Protein 1ZB1 (pdb70)

B-factor: mean 33.9, std 15.11, range [7.05, 84.73]

Solvent-accessible surface area: 34416 Å² total; per-residue (Å²): 96,131,29,34,19,11,66,8,72,63,3,86,26,64,119,13,60,0,79,142,19,4,15,32,45,3,104,166,59,68,41,89,95,103,18,167,123,70,41,41,94,144,7,0,46,56,0,18,113,19,4,53,48,4,55,41,186,72,64,28,71,40,11,6,65,26,1,4,76,2,0,0,0,0,18,18,1,90,130,99,18,22,107,109,1,30,148,7,130,5,85,0,9,3,57,7,1,84,20,58,38,24,101,154,43,64,96,69,77,63,56,48,4,41,6,0,13,3,0,2,0,0,5,0,0,1,1,11,11,51,12,0,114,95,40,42,121,94,68,20,129,48,0,24,49,15,1,16,81,0,19,3,0,0,49,40,0,4,109,74,26,118,147,22,46,1,61,1,2,52,37,92,12,0,82,2,0,0,26,1,0,14,0,5,0,0,5,0,55,0,8,57,23,52,110,59,160,132,17,39,100,83,41,72,40,0,2,69,1,0,30,3,0,1,53,11,0,58,101,0,32,75,44,1,126,129,40,120,81,79,117,54,4,24,0,29,45,92,10,49,48,0,0,7,0,2,6,40,3,0,34,0,10,0,0,25,31,26,0,18,40,2,56,59,90,65,106,13,0,56,0,16,5,8,2,67,39,0,21,93,25,1,87,45,0,47,100,70,72,84,102,2,79,152,66,7,103,11,110,29,28,76,97,58,0,65,113,38,28,134,86,8,76,128,43,9,92,64,16,48,76,51,102,71,58,107,136,15,119,60,102,45,12,147,48,77,72,36,17,189,42,45,66,4,97,141,15,10,118,99,66,32,127,108,10,19,102,105,2,50,72,4,3,159,7,8,139,95,135,27,37,16,10,72,10,80,62,4,88,28,77,124,13,60,1,90,144,19,4,19,46,38,2,78,160,56,79,28,88,108,102,45,126,120,71,31,40,102,146,5,0,47,58,0,18,114,18,3,47,45,4,55,41,187,74,64,28,71,42,12,5,76,22,1,5,69,2,0,0,0,0,19,24,1,93,135,83,23,24,104,121,1,37,145,9,136,6,85,0,7,3,60,10,4,68,10,50,83,30,129,147,46,43,93,70,74,62,61,52,5,40,8,0,11,3,1,2,0,0,5,0,0,0,1,11,11,53,11,0,106,106,41,44,137,92,92,13,79,60,0,21,35,16,2,11,76,0,19,7,0,0,59,48,1,7,109,75,23,123,146,21,46,2,68,1,3,61,27,106,15,0,91,2,0,0,20,2,0,16,0,5,0,0,6,1,4,0,5,31,0,46,87,23,164,110,3,46,156,55,57,56,20,0,2,52,1,0,40,2,0,2,53,13,0,64,108,0,51,74,43,2,122,127,50,73,142,84,92,70,17,27,1,23,54,76,8,45,36,1,0,8,0,2,6,42,2,3,28,0,7,0,0,26,28,27,0,14,49,3,51,110,75,100,97,3,1,59,0,11,4,12,0,62,23,0,31,89,24,0,96,44,0,58,99,70,64,87,108,2,80,139,64,12,102,11,107,18,27,68,103,58,0,77,129,44,31,115,67,2,74,137,60,8,98,168,104,83,136,60,99,73,57,103,130,29,124,46,121,46,5,140,52,72,73,17,22,125,53,41,67,6,109,64,16,5,90,94,65,36,127,109,10,20,112,96,6,42,71,3,2,169,7,6,126

Secondary structure (DSSP, 8-state):
---------PPPB----HHHHHHHHHHHHS-TTTGGGG--HHHHHHHHHHHHHTTSS--HHHHHHHHHHHHHHHHHHHHHHGGGGGGG---EEEEPP--SSS-SS-EEEE--HHHHHHHHHHHHHHHHHHHHHHTTTSSSHHHHHHHHHHHHHHHHHHHH----SSGGG-HHHHHHHHHHHHHHHHHHHHHHHTTSTTGGG-HHHHHHHHHHHHHHHHHHHHHHHS---TTTSSS-HHHHHHHHHHHHHHHHHHHHHHHHHHHHTT-TTHHHHHHHHHHHHHHHHGGG-TTTTTTS-HHHHHHHHHHHHHHHHHHHHSSS-----SS--GGGS-------PPPHHHHHHHHHHHHHHHHHHHHHHH-/---------PPPB----HHHHHHHHHHHHH-HHHHGGG--HHHHHHHHHHHHHTTSS--HHHHHHHHHHHHHHHHHHHHHHGGGGGGG---EEEEPP--SSS-TT-EEEE-SHHHHHHHHHHHHHHHHHHHHHHT-SSSSHHHHHHHHHHHHHHHHHHHH----SSGGGSHHHHHHHHHHHHHHHHHHHHHHHHH-TTGGG--HHHHHHHHHHHHHHHHHHHHHHTT-S-TT-SS-TTHHHHHHHHHHHHHHHHHHHHHHHHHHTT-HHHHHHHHHHHHHHHHHHGGG-TTTTTTS-HHHHHHHHHHHHHHHHHHIIIII-----SS--GGGS-------PPPHHHHHHHHHHHHHHHHHHHHHHH-

Foldseek 3Di:
DFADADQDFAKAWDQFQQPCLLLVLQCVVDPPVPSVVLDDVVLSVVLSVLVVLCHDDDDLVSNLVSLLLNLLLLVVLCVQQPQNQLSSVGFTKIFATDFPLDDDGDMDTGRGSVQVNLSSLLNSLSSLCVVLVVVVPPLSPSNLVSLLQSLQSLQCLLVPDDDHPYPCSHNLNSNLVSLSSLLSSLVSVLVSLCVPPVSVLVLLVSLQSLLQSLVSLVVNQVSCVVPPDLSPDPHHSLVNLVSQLSNLLSLLSNLLSVLVVCVVVVNQLQSLLSLVVSLVSLVSSVVSCVVCVVPDVSVVVNCVSVVVNVVSVVCAVPPVPDHHDPHHDSVVRHHDRPRDHDHNCVVSVVSNPVSCVSCVSSSVSPD/DFDDADQDFAKAWDQFQQPCLQLVLLCVVQHDVGSVVLDDVVLSVVLSVLVVLCHDDDDLVSNLVSLLLNLLLLVVLCVQQPQVQLSSVTFTKIGATDFPPDDPRDMDTGSGSCQVNLSSLLNSLSSLCVVLVVPVPDLSPSSLVSLLQSLQSLQCQLPPDDDHPYPCSHSLNSNLSSLSSLLSSLVSVLVSLCPVPPCVVPQLVSLQSLLVSLVSLVVNQVSCVVVPPNPPDDHYPLVNLVSLLSNLLSLLSSLQSVLVVCVVVVNLQASLQSLVVSLVSLVVSVVRCVPCVVPDVSVVVNVVSVVVSVVSVVCCVVPVVDHHDPDHDSVVRHHDRPRDRDHNCVVSVVSNPVSCVSCVSSSVSVD

Sequence (734 aa):
MKPYLFDLKLKDTEKLDWKKGLSSYLKKSYGSSQWRTFYDEKATSELDHLRNNANGELAPSSLSEQNLKYYSFLEHLYFRLGSKGSRLKMDFTWYDAEYSSAQKGLKYTQHTLAFEKSCTLFNIAVIFTQIARENINEDYKNSIANLTKAFSCFEYLSENFLNSPSVDLQSENTRFLANICHAEAQELFVLKLLNDQISSKQYTLISKLSRATCNLFQKCHDFMKEIDDDVAIYGEPKWKTTVTCKLHFYKSLSAYYHGLHLEEENRVGEAIAFLDFSMQQLISSLPFKTWLVEFIDFDGFKETLEKKQKELIKDNDFIYHESVPAVVQVDSIKALDAIKSPTWEKILEPYMQDVANKYDSLYRGIIMKPYLFDLKLKDTEKLDWKKGLSSYLKKSYGSSQWRTFYDEKATSELDHLRNNANGELAPSSLSEQNLKYYSFLEHLYFRLGSKGSRLKMDFTWYDAEYSSAQKGLKYTQHTLAFEKSCTLFNIAVIFTQIARENINEDYKNSIANLTKAFSCFEYLSENFLNSPSVDLQSENTRFLANICHAEAQELFVLKLLNDQISSKQYTLISKLSRATCNLFQKCHDFMKEIDDDVAIYGEPKWKTTVTCKLHFYKSLSAYYHGLHLEEENRVGEAIAFLDFSMQQLISSLPFKTWLVEFIDFDGFKETLEKKQKELIKDNDFIYHESVPAVVQVDSIKALDAIKSPTWEKILEPYMQDVANKYDSLYRGII

GO terms:
  GO:1903561 extracellular vesicle (C, IDA)
  GO:0005515 protein binding (F, IDA)
  GO:0005737 cytoplasm (C, IDA)
  GO:0005768 endosome (C, IDA)
  GO:0035800 deubiquitinase activator activity (F, IDA)
  GO:1903003 positive regulation of protein deubiquitination (P, IDA)
  GO:0016579 protein deubiquitination (P, IGI)
  GO:0070676 intralumenal vesicle formation (P, IGI)
  GO:0036010 protein localization to endosome (P, IMP)
  GO:0005829 cytosol (C, HDA)
  GO:0043328 protein transport to vacuole involved in ubiquitin-dependent protein catabolic process via the multivesicular body sorting pathway (P, IMP)
  GO:1904669 ATP export (P, IMP)
  GO:0032511 late endosome to vacuole transport via multivesicular body sorting pathway (P, IMP)
  GO:0072671 mitochondria-associated ubiquitin-dependent protein catabolic process (P, IMP)
  GO:0006511 ubiquitin-dependent protein catabolic process (P, IMP)
  GO:0070676 intralumenal vesicle formation (P, IMP)
  GO:0007034 vacuolar transport (P, IMP)
  GO:0016579 protein deubiquitination (P, IPI)
  GO:0005515 protein binding (F, IPI)

Nearest PDB structures (foldseek):
  1zb1-assembly2_B  TM=9.979E-01  e=1.963E-50  Saccharomyces cerevisiae
  2xs1-assembly1_A  TM=8.388E-01  e=6.262E-16  Homo sapiens
  3c3r-assembly1_A  TM=8.491E-01  e=1.681E-15  unclassified
  5mk2-assembly2_B  TM=8.393E-01  e=4.806E-13  Homo sapiens
  3zxp-assembly1_B  TM=7.270E-01  e=1.004E-10  Homo sapiens

Structure (mmCIF, N/CA/C/O backbone):
data_1ZB1
#
_entry.id   1ZB1
#
_cell.length_a   76.445
_cell.length_b   58.274
_cell.length_c   120.823
_cell.angle_alpha   90.00
_cell.angle_beta   90.79
_cell.angle_gamma   90.00
#
_symmetry.space_group_name_H-M   'P 1 21 1'
#
loop_
_entity.id
_entity.type
_entity.pdbx_description
1 polymer 'BRO1 protein'
2 water water
#
loop_
_atom_site.group_PDB
_atom_site.id
_atom_site.type_symbol
_atom_site.label_atom_id
_atom_site.label_alt_id
_atom_site.label_comp_id
_atom_site.label_asym_id
_atom_site.label_entity_id
_atom_site.label_seq_id
_atom_site.pdbx_PDB_ins_code
_atom_site.Cartn_x
_atom_site.Cartn_y
_atom_site.Cartn_z
_atom_site.occupancy
_atom_site.B_iso_or_equiv
_atom_site.auth_seq_id
_atom_site.auth_comp_id
_atom_site.auth_asym_id
_atom_site.auth_atom_id
_atom_site.pdbx_PDB_model_num
ATOM 1 N N . MET A 1 6 ? 42.055 16.388 48.889 1.00 34.56 1 MET A N 1
ATOM 2 C CA . MET A 1 6 ? 42.649 15.193 49.559 1.00 34.95 1 MET A CA 1
ATOM 3 C C . MET A 1 6 ? 44.058 15.452 50.074 1.00 34.72 1 MET A C 1
ATOM 4 O O . MET A 1 6 ? 44.858 16.121 49.416 1.00 35.79 1 MET A O 1
ATOM 9 N N . LYS A 1 7 ? 44.353 14.922 51.257 1.00 33.23 2 LYS A N 1
ATOM 10 C CA . LYS A 1 7 ? 45.665 15.076 51.875 1.00 32.67 2 LYS A CA 1
ATOM 11 C C . LYS A 1 7 ? 46.446 13.773 51.685 1.00 31.04 2 LYS A C 1
ATOM 12 O O . LYS A 1 7 ? 45.907 12.683 51.876 1.00 30.37 2 LYS A O 1
ATOM 18 N N . PRO A 1 8 ? 47.730 13.872 51.307 1.00 29.60 3 PRO A N 1
ATOM 19 C CA . PRO A 1 8 ? 48.574 12.694 51.093 1.00 28.06 3 PRO A CA 1
ATOM 20 C C . PRO A 1 8 ? 48.979 11.998 52.387 1.00 26.01 3 PRO A C 1
ATOM 21 O O . PRO A 1 8 ? 49.351 12.646 53.362 1.00 27.83 3 PRO A O 1
ATOM 25 N N . TYR A 1 9 ? 48.904 10.672 52.380 1.00 25.79 4 TYR A N 1
ATOM 26 C CA . TYR A 1 9 ? 49.272 9.864 53.534 1.00 24.99 4 TYR A CA 1
ATOM 27 C C . TYR A 1 9 ? 50.525 9.059 53.170 1.00 24.51 4 TYR A C 1
ATOM 28 O O . TYR A 1 9 ? 50.443 8.100 52.401 1.00 24.28 4 TYR A O 1
ATOM 37 N N . LEU A 1 10 ? 51.671 9.446 53.718 1.00 22.38 5 LEU A N 1
ATOM 38 C CA . LEU A 1 10 ? 52.929 8.757 53.430 1.00 24.64 5 LEU A CA 1
ATOM 39 C C . LEU A 1 10 ? 53.424 7.917 54.609 1.00 23.43 5 LEU A C 1
ATOM 40 O O . LEU A 1 10 ? 53.416 8.375 55.755 1.00 24.55 5 LEU A O 1
ATOM 45 N N . PHE A 1 11 ? 53.849 6.689 54.323 1.00 23.01 6 PHE A N 1
ATOM 46 C CA . PHE A 1 11 ? 54.358 5.794 55.358 1.00 21.70 6 PHE A CA 1
ATOM 47 C C . PHE A 1 11 ? 55.692 6.317 55.877 1.00 22.01 6 PHE A C 1
ATOM 48 O O . PHE A 1 11 ? 56.525 6.794 55.105 1.00 20.31 6 PHE A O 1
ATOM 56 N N . ASP A 1 12 ? 55.893 6.224 57.185 1.00 21.05 7 ASP A N 1
ATOM 57 C CA . ASP A 1 12 ? 57.131 6.699 57.797 1.00 23.82 7 ASP A CA 1
ATOM 58 C C . ASP A 1 12 ? 58.108 5.531 57.942 1.00 22.93 7 ASP A C 1
ATOM 59 O O . ASP A 1 12 ? 57.932 4.670 58.810 1.00 21.94 7 ASP A O 1
ATOM 64 N N . LEU A 1 13 ? 59.127 5.495 57.087 1.00 20.13 8 LEU A N 1
ATOM 65 C CA . LEU A 1 13 ? 60.117 4.420 57.135 1.00 20.02 8 LEU A CA 1
ATOM 66 C C . LEU A 1 13 ? 61.158 4.672 58.234 1.00 20.95 8 LEU A C 1
ATOM 67 O O . LEU A 1 13 ? 61.386 5.815 58.643 1.00 19.39 8 LEU A O 1
ATOM 72 N N . LYS A 1 14 ? 61.786 3.603 58.715 1.00 19.77 9 LYS A N 1
ATOM 73 C CA . LYS A 1 14 ? 62.767 3.720 59.793 1.00 19.76 9 LYS A CA 1
ATOM 74 C C . LYS A 1 14 ? 64.206 3.513 59.364 1.00 18.23 9 LYS A C 1
ATOM 75 O O . LYS A 1 14 ? 64.496 2.668 58.516 1.00 16.59 9 LYS A O 1
ATOM 81 N N . LEU A 1 15 ? 65.103 4.289 59.967 1.00 16.46 10 LEU A N 1
ATOM 82 C CA . LEU A 1 15 ? 66.537 4.196 59.688 1.00 17.30 10 LEU A CA 1
ATOM 83 C C . LEU A 1 15 ? 67.147 3.063 60.509 1.00 17.34 10 LEU A C 1
ATOM 84 O O . LEU A 1 15 ? 66.577 2.640 61.523 1.00 17.91 10 LEU A O 1
ATOM 89 N N . LYS A 1 16 ? 68.299 2.567 60.067 1.00 16.36 11 LYS A N 1
ATOM 90 C CA . LYS A 1 16 ? 69.009 1.538 60.818 1.00 16.34 11 LYS A CA 1
ATOM 91 C C . LYS A 1 16 ? 70.087 2.269 61.623 1.00 17.46 11 LYS A C 1
ATOM 92 O O . LYS A 1 16 ? 70.813 3.094 61.074 1.00 18.17 11 LYS A O 1
ATOM 98 N N . ASP A 1 17 ? 70.181 1.990 62.920 1.00 16.74 12 ASP A N 1
ATOM 99 C CA . ASP A 1 17 ? 71.194 2.637 63.744 1.00 18.63 12 ASP A CA 1
ATOM 100 C C . ASP A 1 17 ? 72.510 1.869 63.614 1.00 18.90 12 ASP A C 1
ATOM 101 O O . ASP A 1 17 ? 72.521 0.719 63.184 1.00 19.21 12 ASP A O 1
ATOM 106 N N . THR A 1 18 ? 73.613 2.515 63.977 1.00 16.91 13 THR A N 1
ATOM 107 C CA . THR A 1 18 ? 74.931 1.889 63.910 1.00 17.78 13 THR A CA 1
ATOM 108 C C . THR A 1 18 ? 75.776 2.349 65.086 1.00 18.23 13 THR A C 1
ATOM 109 O O . THR A 1 18 ? 75.530 3.408 65.664 1.00 20.01 13 THR A O 1
ATOM 113 N N . GLU A 1 19 ? 76.778 1.560 65.444 1.00 17.88 14 GLU A N 1
ATOM 114 C CA . GLU A 1 19 ? 77.651 1.944 66.540 1.00 18.53 14 GLU A CA 1
ATOM 115 C C . GLU A 1 19 ? 78.784 2.805 66.005 1.00 18.14 14 GLU A C 1
ATOM 116 O O . GLU A 1 19 ? 79.208 2.646 64.860 1.00 14.30 14 GLU A O 1
ATOM 122 N N . LYS A 1 20 ? 79.256 3.735 66.829 1.00 19.51 15 LYS A N 1
ATOM 123 C CA . LYS A 1 20 ? 80.355 4.598 66.430 1.00 20.36 15 LYS A CA 1
ATOM 124 C C . LYS A 1 20 ? 81.554 3.720 66.064 1.00 21.79 15 LYS A C 1
ATOM 125 O O . LYS A 1 20 ? 81.953 2.846 66.830 1.00 21.12 15 LYS A O 1
ATOM 131 N N . LEU A 1 21 ? 82.108 3.942 64.879 1.00 21.35 16 LEU A N 1
ATOM 132 C CA . LEU A 1 21 ? 83.259 3.174 64.412 1.00 22.00 16 LEU A CA 1
ATOM 133 C C . LEU A 1 21 ? 84.473 4.102 64.377 1.00 23.22 16 LEU A C 1
ATOM 134 O O . LEU A 1 21 ? 84.382 5.228 63.889 1.00 22.42 16 LEU A O 1
ATOM 139 N N . ASP A 1 22 ? 85.607 3.642 64.890 1.00 22.94 17 ASP A N 1
ATOM 140 C CA . ASP A 1 22 ? 86.806 4.478 64.882 1.00 26.09 17 ASP A CA 1
ATOM 141 C C . ASP A 1 22 ? 87.697 4.127 63.696 1.00 24.93 17 ASP A C 1
ATOM 142 O O . ASP A 1 22 ? 88.525 3.220 63.781 1.00 22.76 17 ASP A O 1
ATOM 147 N N . TRP A 1 23 ? 87.523 4.848 62.587 1.00 24.34 18 TRP A N 1
ATOM 148 C CA . TRP A 1 23 ? 88.324 4.598 61.395 1.00 23.79 18 TRP A CA 1
ATOM 149 C C . TRP A 1 23 ? 89.811 4.877 61.640 1.00 23.80 18 TRP A C 1
ATOM 150 O O . TRP A 1 23 ? 90.662 4.198 61.078 1.00 22.64 18 TRP A O 1
ATOM 161 N N . LYS A 1 24 ? 90.119 5.876 62.465 1.00 23.91 19 LYS A N 1
ATOM 162 C CA . LYS A 1 24 ? 91.513 6.206 62.759 1.00 25.30 19 LYS A CA 1
ATOM 163 C C . LYS A 1 24 ? 92.206 5.032 63.448 1.00 26.58 19 LYS A C 1
ATOM 164 O O . LYS A 1 24 ? 93.231 4.539 62.980 1.00 26.32 19 LYS A O 1
ATOM 170 N N . LYS A 1 25 ? 91.639 4.578 64.557 1.00 28.48 20 LYS A N 1
ATOM 171 C CA . LYS A 1 25 ? 92.211 3.455 65.292 1.00 30.93 20 LYS A CA 1
ATOM 172 C C . LYS A 1 25 ? 92.202 2.176 64.456 1.00 29.90 20 LYS A C 1
ATOM 173 O O . LYS A 1 25 ? 93.176 1.424 64.447 1.00 29.98 20 LYS A O 1
ATOM 179 N N . GLY A 1 26 ? 91.100 1.940 63.751 1.00 29.36 21 GLY A N 1
ATOM 180 C CA . GLY A 1 26 ? 90.978 0.741 62.937 1.00 28.64 21 GLY A CA 1
ATOM 181 C C . GLY A 1 26 ? 91.950 0.663 61.779 1.00 29.07 21 GLY A C 1
ATOM 182 O O . GLY A 1 26 ? 92.486 -0.402 61.475 1.00 28.81 21 GLY A O 1
ATOM 183 N N . LEU A 1 27 ? 92.191 1.795 61.129 1.00 29.95 22 LEU A N 1
ATOM 184 C CA . LEU A 1 27 ? 93.099 1.825 59.993 1.00 29.91 22 LEU A CA 1
ATOM 185 C C . LEU A 1 27 ? 94.559 1.793 60.437 1.00 30.52 22 LEU A C 1
ATOM 186 O O . LEU A 1 27 ? 95.387 1.120 59.824 1.00 29.35 22 LEU A O 1
ATOM 191 N N . SER A 1 28 ? 94.882 2.517 61.503 1.00 31.04 23 SER A N 1
ATOM 192 C CA . SER A 1 28 ? 96.256 2.529 61.980 1.00 32.79 23 SER A CA 1
ATOM 193 C C . SER A 1 28 ? 96.628 1.146 62.521 1.00 34.46 23 SER A C 1
ATOM 194 O O . SER A 1 28 ? 97.742 0.669 62.305 1.00 34.25 23 SER A O 1
ATOM 197 N N . SER A 1 29 ? 95.693 0.495 63.208 1.00 35.35 24 SER A N 1
ATOM 198 C CA . SER A 1 29 ? 95.959 -0.834 63.744 1.00 35.64 24 SER A CA 1
ATOM 199 C C . SER A 1 29 ? 96.298 -1.778 62.605 1.00 36.04 24 SER A C 1
ATOM 200 O O . SER A 1 29 ? 97.301 -2.491 62.659 1.00 36.36 24 SER A O 1
ATOM 203 N N . TYR A 1 30 ? 95.464 -1.781 61.570 1.00 35.43 25 TYR A N 1
ATOM 204 C CA . TYR A 1 30 ? 95.703 -2.634 60.413 1.00 34.23 25 TYR A CA 1
ATOM 205 C C . TYR A 1 30 ? 97.105 -2.384 59.866 1.00 35.70 25 TYR A C 1
ATOM 206 O O . TYR A 1 30 ? 97.848 -3.325 59.584 1.00 35.18 25 TYR A O 1
ATOM 215 N N . LEU A 1 31 ? 97.454 -1.108 59.718 1.00 37.21 26 LEU A N 1
ATOM 216 C CA . LEU A 1 31 ? 98.761 -0.717 59.204 1.00 39.38 26 LEU A CA 1
ATOM 217 C C . LEU A 1 31 ? 99.898 -1.168 60.124 1.00 40.31 26 LEU A C 1
ATOM 218 O O . LEU A 1 31 ? 100.897 -1.710 59.655 1.00 40.73 26 LEU A O 1
ATOM 223 N N . LYS A 1 32 ? 99.743 -0.947 61.427 1.00 42.07 27 LYS A N 1
ATOM 224 C CA . LYS A 1 32 ? 100.760 -1.347 62.402 1.00 45.38 27 LYS A CA 1
ATOM 225 C C . LYS A 1 32 ? 100.996 -2.856 62.375 1.00 47.13 27 LYS A C 1
ATOM 226 O O . LYS A 1 32 ? 102.094 -3.325 62.668 1.00 48.19 27 LYS A O 1
ATOM 232 N N . LYS A 1 33 ? 99.957 -3.611 62.033 1.00 48.86 28 LYS A N 1
ATOM 233 C CA . LYS A 1 33 ? 100.051 -5.064 61.973 1.00 50.90 28 LYS A CA 1
ATOM 234 C C . LYS A 1 33 ? 100.613 -5.516 60.629 1.00 51.55 28 LYS A C 1
ATOM 235 O O . LYS A 1 33 ? 101.318 -6.522 60.552 1.00 51.89 28 LYS A O 1
ATOM 241 N N . SER A 1 34 ? 100.296 -4.772 59.573 1.00 52.01 29 SER A N 1
ATOM 242 C CA . SER A 1 34 ? 100.770 -5.107 58.235 1.00 52.97 29 SER A CA 1
ATOM 243 C C . SER A 1 34 ? 102.252 -4.793 58.089 1.00 54.13 29 SER A C 1
ATOM 244 O O . SER A 1 34 ? 103.012 -5.603 57.560 1.00 54.77 29 SER A O 1
ATOM 247 N N . TYR A 1 35 ? 102.657 -3.614 58.551 1.00 54.29 30 TYR A N 1
ATOM 248 C CA . TYR A 1 35 ? 104.058 -3.209 58.492 1.00 55.02 30 TYR A CA 1
ATOM 249 C C . TYR A 1 35 ? 104.537 -3.028 59.923 1.00 55.60 30 TYR A C 1
ATOM 250 O O . TYR A 1 35 ? 103.734 -3.043 60.852 1.00 56.38 30 TYR A O 1
ATOM 259 N N . GLY A 1 36 ? 105.839 -2.857 60.106 1.00 55.99 31 GLY A N 1
ATOM 260 C CA . GLY A 1 36 ? 106.356 -2.679 61.449 1.00 56.18 31 GLY A CA 1
ATOM 261 C C . GLY A 1 36 ? 105.892 -1.372 62.058 1.00 56.05 31 GLY A C 1
ATOM 262 O O . GLY A 1 36 ? 105.325 -0.524 61.369 1.00 55.20 31 GLY A O 1
ATOM 263 N N . SER A 1 37 ? 106.123 -1.208 63.356 1.00 55.47 32 SER A N 1
ATOM 264 C CA . SER A 1 37 ? 105.737 0.017 64.040 1.00 55.37 32 SER A CA 1
ATOM 265 C C . SER A 1 37 ? 106.676 1.131 63.590 1.00 54.99 32 SER A C 1
ATOM 266 O O . SER A 1 37 ? 106.466 2.305 63.891 1.00 54.66 32 SER A O 1
ATOM 269 N N . SER A 1 38 ? 107.714 0.743 62.856 1.00 54.71 33 SER A N 1
ATOM 270 C CA . SER A 1 38 ? 108.705 1.684 62.356 1.00 53.92 33 SER A CA 1
ATOM 271 C C . SER A 1 38 ? 108.471 2.034 60.886 1.00 52.65 33 SER A C 1
ATOM 272 O O . SER A 1 38 ? 109.176 2.869 60.321 1.00 53.14 33 SER A O 1
ATOM 275 N N . GLN A 1 39 ? 107.475 1.400 60.272 1.00 50.78 34 GLN A N 1
ATOM 276 C CA . GLN A 1 39 ? 107.169 1.646 58.867 1.00 48.98 34 GLN A CA 1
ATOM 277 C C . GLN A 1 39 ? 105.744 2.116 58.566 1.00 46.92 34 GLN A C 1
ATOM 278 O O . GLN A 1 39 ? 105.535 2.884 57.630 1.00 46.89 34 GLN A O 1
ATOM 284 N N . TRP A 1 40 ? 104.774 1.671 59.362 1.00 44.84 35 TRP A N 1
ATOM 285 C CA . TRP A 1 40 ? 103.368 2.003 59.127 1.00 41.95 35 TRP A CA 1
ATOM 286 C C . TRP A 1 40 ? 102.963 3.465 58.922 1.00 41.34 35 TRP A C 1
ATOM 287 O O . TRP A 1 40 ? 102.090 3.745 58.101 1.00 40.37 35 TRP A O 1
ATOM 298 N N . ARG A 1 41 ? 103.570 4.396 59.652 1.00 40.89 36 ARG A N 1
ATOM 299 C CA . ARG A 1 41 ? 103.198 5.802 59.504 1.00 40.44 36 ARG A CA 1
ATOM 300 C C . ARG A 1 41 ? 103.307 6.321 58.071 1.00 39.19 36 ARG A C 1
ATOM 301 O O . ARG A 1 41 ? 102.564 7.213 57.666 1.00 39.05 36 ARG A O 1
ATOM 309 N N . THR A 1 42 ? 104.226 5.752 57.303 1.00 38.22 37 THR A N 1
ATOM 310 C CA . THR A 1 42 ? 104.423 6.168 55.922 1.00 37.32 37 THR A CA 1
ATOM 311 C C . THR A 1 42 ? 103.191 5.880 55.062 1.00 36.96 37 THR A C 1
ATOM 312 O O . THR A 1 42 ? 102.932 6.578 54.082 1.00 36.52 37 THR A O 1
ATOM 316 N N . PHE A 1 43 ? 102.434 4.855 55.441 1.00 36.31 38 PHE A N 1
ATOM 317 C CA . PHE A 1 43 ? 101.247 4.455 54.693 1.00 35.19 38 PHE A CA 1
ATOM 318 C C . PHE A 1 43 ? 99.953 5.061 55.235 1.00 34.59 38 PHE A C 1
ATOM 319 O O . PHE A 1 43 ? 98.869 4.760 54.735 1.00 33.00 38 PHE A O 1
ATOM 327 N N . TYR A 1 44 ? 100.074 5.923 56.241 1.00 32.32 39 TYR A N 1
ATOM 328 C CA . TYR A 1 44 ? 98.913 6.542 56.874 1.00 31.67 39 TYR A CA 1
ATOM 329 C C . TYR A 1 44 ? 98.707 8.009 56.494 1.00 31.28 39 TYR A C 1
ATOM 330 O O . TYR A 1 44 ? 99.646 8.802 56.519 1.00 30.74 39 TYR A O 1
ATOM 339 N N . ASP A 1 45 ? 97.476 8.358 56.131 1.00 29.37 40 ASP A N 1
ATOM 340 C CA . ASP A 1 45 ? 97.129 9.740 55.789 1.00 28.42 40 ASP A CA 1
ATOM 341 C C . ASP A 1 45 ? 96.269 10.211 56.955 1.00 29.30 40 ASP A C 1
ATOM 342 O O . ASP A 1 45 ? 95.058 9.983 56.970 1.00 25.94 40 ASP A O 1
ATOM 347 N N . GLU A 1 46 ? 96.903 10.849 57.935 1.00 28.71 41 GLU A N 1
ATOM 348 C CA . GLU A 1 46 ? 96.211 11.325 59.127 1.00 31.77 41 GLU A CA 1
ATOM 349 C C . GLU A 1 46 ? 95.044 12.263 58.838 1.00 31.87 41 GLU A C 1
ATOM 350 O O . GLU A 1 46 ? 93.960 12.102 59.396 1.00 31.33 41 GLU A O 1
ATOM 356 N N . LYS A 1 47 ? 95.265 13.240 57.967 1.00 30.60 42 LYS A N 1
ATOM 357 C CA . LYS A 1 47 ? 94.222 14.203 57.636 1.00 29.24 42 LYS A CA 1
ATOM 358 C C . LYS A 1 47 ? 92.999 13.556 56.976 1.00 27.60 42 LYS A C 1
ATOM 359 O O . LYS A 1 47 ? 91.868 13.749 57.424 1.00 25.72 42 LYS A O 1
ATOM 365 N N . ALA A 1 48 ? 93.226 12.795 55.912 1.00 24.85 43 ALA A N 1
ATOM 366 C CA . ALA A 1 48 ? 92.131 12.136 55.215 1.00 24.12 43 ALA A CA 1
ATOM 367 C C . ALA A 1 48 ? 91.389 11.172 56.139 1.00 23.86 43 ALA A C 1
ATOM 368 O O . ALA A 1 48 ? 90.159 11.167 56.170 1.00 23.24 43 ALA A O 1
ATOM 370 N N . THR A 1 49 ? 92.133 10.369 56.898 1.00 22.52 44 THR A N 1
ATOM 371 C CA . THR A 1 49 ? 91.512 9.401 57.801 1.00 22.34 44 THR A CA 1
ATOM 372 C C . THR A 1 49 ? 90.694 10.085 58.891 1.00 23.98 44 THR A C 1
ATOM 373 O O . THR A 1 49 ? 89.679 9.551 59.338 1.00 19.68 44 THR A O 1
ATOM 377 N N . SER A 1 50 ? 91.130 11.270 59.314 1.00 23.20 45 SER A N 1
ATOM 378 C CA . SER A 1 50 ? 90.405 12.023 60.330 1.00 23.75 45 SER A CA 1
ATOM 379 C C . SER A 1 50 ? 89.090 12.539 59.730 1.00 22.92 45 SER A C 1
ATOM 380 O O . SER A 1 50 ? 88.037 12.502 60.374 1.00 22.41 45 SER A O 1
ATOM 383 N N . GLU A 1 51 ? 89.152 13.010 58.489 1.00 22.27 46 GLU A N 1
ATOM 384 C CA . GLU A 1 51 ? 87.967 13.522 57.805 1.00 22.04 46 GLU A CA 1
ATOM 385 C C . GLU A 1 51 ? 86.966 12.396 57.525 1.00 19.92 46 GLU A C 1
ATOM 386 O O . GLU A 1 51 ? 85.755 12.586 57.645 1.00 19.19 46 GLU A O 1
ATOM 392 N N . LEU A 1 52 ? 87.484 11.228 57.159 1.00 18.94 47 LEU A N 1
ATOM 393 C CA . LEU A 1 52 ? 86.650 10.063 56.886 1.00 17.77 47 LEU A CA 1
ATOM 394 C C . LEU A 1 52 ? 85.909 9.625 58.146 1.00 18.51 47 LEU A C 1
ATOM 395 O O . LEU A 1 52 ? 84.721 9.324 58.097 1.00 17.54 47 LEU A O 1
ATOM 400 N N . ASP A 1 53 ? 86.621 9.565 59.270 1.00 18.71 48 ASP A N 1
ATOM 401 C CA . ASP A 1 53 ? 86.008 9.154 60.530 1.00 19.09 48 ASP A CA 1
ATOM 402 C C . ASP A 1 53 ? 84.865 10.111 60.869 1.00 20.05 48 ASP A C 1
ATOM 403 O O . ASP A 1 53 ? 83.812 9.703 61.367 1.00 18.57 48 ASP A O 1
ATOM 408 N N . HIS A 1 54 ? 85.084 11.389 60.592 1.00 18.94 49 HIS A N 1
ATOM 409 C CA . HIS A 1 54 ? 84.075 12.410 60.859 1.00 19.41 49 HIS A CA 1
ATOM 410 C C . HIS A 1 54 ? 82.880 12.259 59.901 1.00 18.69 49 HIS A C 1
ATOM 411 O O . HIS A 1 54 ? 81.721 12.393 60.301 1.00 15.53 49 HIS A O 1
ATOM 418 N N . LEU A 1 55 ? 83.174 11.975 58.634 1.00 16.94 50 LEU A N 1
ATOM 419 C CA . LEU A 1 55 ? 82.134 11.809 57.623 1.00 15.67 50 LEU A CA 1
ATOM 420 C C . LEU A 1 55 ? 81.148 10.710 58.021 1.00 16.44 50 LEU A C 1
ATOM 421 O O . LEU A 1 55 ? 79.937 10.904 57.929 1.00 14.63 50 LEU A O 1
ATOM 426 N N . ARG A 1 56 ? 81.659 9.566 58.475 1.00 15.42 51 ARG A N 1
ATOM 427 C CA . ARG A 1 56 ? 80.776 8.468 58.877 1.00 16.08 51 ARG A CA 1
ATOM 428 C C . ARG A 1 56 ? 79.917 8.878 60.065 1.00 16.62 51 ARG A C 1
ATOM 429 O O . ARG A 1 56 ? 78.738 8.526 60.145 1.00 14.71 51 ARG A O 1
ATOM 437 N N . ASN A 1 57 ? 80.495 9.619 61.004 1.00 16.86 52 ASN A N 1
ATOM 438 C CA . ASN A 1 57 ? 79.697 10.045 62.140 1.00 17.76 52 ASN A CA 1
ATOM 439 C C . ASN A 1 57 ? 78.593 10.982 61.655 1.00 16.48 52 ASN A C 1
ATOM 440 O O . ASN A 1 57 ? 77.452 10.898 62.121 1.00 16.60 52 ASN A O 1
ATOM 445 N N . ASN A 1 58 ? 78.908 11.850 60.694 1.00 16.53 53 ASN A N 1
ATOM 446 C CA . ASN A 1 58 ? 77.891 12.777 60.179 1.00 15.75 53 ASN A CA 1
ATOM 447 C C . ASN A 1 58 ? 76.818 12.116 59.309 1.00 16.13 53 ASN A C 1
ATOM 448 O O . ASN A 1 58 ? 75.746 12.681 59.102 1.00 17.12 53 ASN A O 1
ATOM 453 N N . ALA A 1 59 ? 77.095 10.917 58.804 1.00 16.96 54 ALA A N 1
ATOM 454 C CA . ALA A 1 59 ? 76.111 10.209 57.986 1.00 14.74 54 ALA A CA 1
ATOM 455 C C . ALA A 1 59 ? 75.137 9.495 58.920 1.00 16.20 54 ALA A C 1
ATOM 456 O O . ALA A 1 59 ? 74.137 8.914 58.485 1.00 16.60 54 ALA A O 1
ATOM 458 N N . ASN A 1 60 ? 75.421 9.556 60.213 1.00 17.31 55 ASN A N 1
ATOM 459 C CA . ASN A 1 60 ? 74.578 8.865 61.175 1.00 17.01 55 ASN A CA 1
ATOM 460 C C . ASN A 1 60 ? 74.196 9.691 62.393 1.00 18.43 55 ASN A C 1
ATOM 461 O O . ASN A 1 60 ? 73.913 9.140 63.468 1.00 15.45 55 ASN A O 1
ATOM 466 N N . GLY A 1 61 ? 74.151 11.011 62.210 1.00 19.02 56 GLY A N 1
ATOM 467 C CA . GLY A 1 61 ? 73.815 11.894 63.314 1.00 16.59 56 GLY A CA 1
ATOM 468 C C . GLY A 1 61 ? 72.552 12.728 63.155 1.00 18.23 56 GLY A C 1
ATOM 469 O O . GLY A 1 61 ? 71.589 12.318 62.495 1.00 14.05 56 GLY A O 1
ATOM 470 N N . GLU A 1 62 ? 72.584 13.928 63.735 1.00 17.80 57 GLU A N 1
ATOM 471 C CA . GLU A 1 62 ? 71.436 14.840 63.738 1.00 19.63 57 GLU A CA 1
ATOM 472 C C . GLU A 1 62 ? 71.244 15.829 62.574 1.00 20.01 57 GLU A C 1
ATOM 473 O O . GLU A 1 62 ? 70.420 16.743 62.678 1.00 19.50 57 GLU A O 1
ATOM 479 N N . LEU A 1 63 ? 71.978 15.670 61.478 1.00 18.07 58 LEU A N 1
ATOM 480 C CA . LEU A 1 63 ? 71.814 16.587 60.344 1.00 18.41 58 LEU A CA 1
ATOM 481 C C . LEU A 1 63 ? 70.414 16.542 59.726 1.00 18.48 58 LEU A C 1
ATOM 482 O O . LEU A 1 63 ? 69.724 15.529 59.817 1.00 20.28 58 LEU A O 1
ATOM 487 N N . ALA A 1 64 ? 70.000 17.645 59.101 1.00 17.73 59 ALA A N 1
ATOM 488 C CA . ALA A 1 64 ? 68.692 17.721 58.455 1.00 18.75 59 ALA A CA 1
ATOM 489 C C . ALA A 1 64 ? 68.712 16.748 57.273 1.00 17.42 59 ALA A C 1
ATOM 490 O O . ALA A 1 64 ? 69.773 16.443 56.738 1.00 18.40 59 ALA A O 1
ATOM 492 N N . PRO A 1 65 ? 67.536 16.268 56.839 1.00 19.33 60 PRO A N 1
ATOM 493 C CA . PRO A 1 65 ? 67.432 15.316 55.724 1.00 18.98 60 PRO A CA 1
ATOM 494 C C . PRO A 1 65 ? 68.316 15.488 54.487 1.00 19.05 60 PRO A C 1
ATOM 495 O O . PRO A 1 65 ? 69.056 14.566 54.134 1.00 15.79 60 PRO A O 1
ATOM 499 N N . SER A 1 66 ? 68.255 16.639 53.817 1.00 17.55 61 SER A N 1
ATOM 500 C CA . SER A 1 66 ? 69.079 16.808 52.621 1.00 17.50 61 SER A CA 1
ATOM 501 C C . SER A 1 66 ? 70.575 16.771 52.908 1.00 16.24 61 SER A C 1
ATOM 502 O O . SER A 1 66 ? 71.347 16.199 52.129 1.00 16.60 61 SER A O 1
ATOM 505 N N . SER A 1 67 ? 70.977 17.357 54.031 1.00 16.27 62 SER A N 1
ATOM 506 C CA . SER A 1 67 ? 72.378 17.378 54.431 1.00 15.66 62 SER A CA 1
ATOM 507 C C . SER A 1 67 ? 72.814 15.971 54.875 1.00 15.37 62 SER A C 1
ATOM 508 O O . SER A 1 67 ? 73.923 15.528 54.567 1.00 16.23 62 SER A O 1
ATOM 511 N N . LEU A 1 68 ? 71.937 15.277 55.597 1.00 15.27 63 LEU A N 1
ATOM 512 C CA . LEU A 1 68 ? 72.214 13.912 56.063 1.00 16.35 63 LEU A CA 1
ATOM 513 C C . LEU A 1 68 ? 72.392 12.993 54.846 1.00 15.07 63 LEU A C 1
ATOM 514 O O . LEU A 1 68 ? 73.278 12.138 54.821 1.00 14.55 63 LEU A O 1
ATOM 519 N N . SER A 1 69 ? 71.543 13.188 53.841 1.00 15.75 64 SER A N 1
ATOM 520 C CA . SER A 1 69 ? 71.591 12.416 52.593 1.00 15.46 64 SER A CA 1
ATOM 521 C C . SER A 1 69 ? 72.952 12.607 51.914 1.00 16.94 64 SER A C 1
ATOM 522 O O . SER A 1 69 ? 73.617 11.645 51.499 1.00 16.01 64 SER A O 1
ATOM 525 N N . GLU A 1 70 ? 73.364 13.864 51.803 1.00 16.04 65 GLU A N 1
ATOM 526 C CA . GLU A 1 70 ? 74.649 14.202 51.202 1.00 16.52 65 GLU A CA 1
ATOM 527 C C . GLU A 1 70 ? 75.800 13.444 51.872 1.00 16.04 65 GLU A C 1
ATOM 528 O O . GLU A 1 70 ? 76.667 12.897 51.182 1.00 14.47 65 GLU A O 1
ATOM 534 N N . GLN A 1 71 ? 75.824 13.424 53.208 1.00 15.06 66 GLN A N 1
ATOM 535 C CA . GLN A 1 71 ? 76.901 12.730 53.927 1.00 16.88 66 GLN A CA 1
ATOM 536 C C . GLN A 1 71 ? 76.920 11.243 53.581 1.00 16.21 66 GLN A C 1
ATOM 537 O O . GLN A 1 71 ? 77.983 10.648 53.397 1.00 15.45 66 GLN A O 1
ATOM 543 N N . ASN A 1 72 ? 75.736 10.643 53.508 1.00 14.83 67 ASN A N 1
ATOM 544 C CA . ASN A 1 72 ? 75.630 9.222 53.183 1.00 16.62 67 ASN A CA 1
ATOM 545 C C . ASN A 1 72 ? 76.047 8.893 51.750 1.00 15.61 67 ASN A C 1
ATOM 546 O O . ASN A 1 72 ? 76.702 7.876 51.520 1.00 15.37 67 ASN A O 1
ATOM 551 N N . LEU A 1 73 ? 75.670 9.738 50.790 1.00 14.82 68 LEU A N 1
ATOM 552 C CA . LEU A 1 73 ? 76.052 9.508 49.394 1.00 14.45 68 LEU A CA 1
ATOM 553 C C . LEU A 1 73 ? 77.574 9.608 49.265 1.00 15.68 68 LEU A C 1
ATOM 554 O O . LEU A 1 73 ? 78.194 8.831 48.539 1.00 13.01 68 LEU A O 1
ATOM 559 N N . LYS A 1 74 ? 78.175 10.571 49.964 1.00 17.22 69 LYS A N 1
ATOM 560 C CA . LYS A 1 74 ? 79.627 10.734 49.923 1.00 17.03 69 LYS A CA 1
ATOM 561 C C . LYS A 1 74 ? 80.330 9.559 50.604 1.00 17.13 69 LYS A C 1
ATOM 562 O O . LYS A 1 74 ? 81.365 9.067 50.125 1.00 15.02 69 LYS A O 1
ATOM 568 N N . TYR A 1 75 ? 79.772 9.101 51.718 1.00 14.89 70 TYR A N 1
ATOM 569 C CA . TYR A 1 75 ? 80.372 7.970 52.420 1.00 16.77 70 TYR A CA 1
ATOM 570 C C . TYR A 1 75 ? 80.235 6.698 51.572 1.00 16.35 70 TYR A C 1
ATOM 571 O O . TYR A 1 75 ? 81.154 5.885 51.533 1.00 16.59 70 TYR A O 1
ATOM 580 N N . TYR A 1 76 ? 79.098 6.518 50.898 1.00 16.92 71 TYR A N 1
ATOM 581 C CA . TYR A 1 76 ? 78.923 5.330 50.052 1.00 15.89 71 TYR A CA 1
ATOM 582 C C . TYR A 1 76 ? 79.976 5.374 48.941 1.00 17.02 71 TYR A C 1
ATOM 583 O O . TYR A 1 76 ? 80.591 4.349 48.612 1.00 16.49 71 TYR A O 1
ATOM 592 N N . SER A 1 77 ? 80.195 6.559 48.372 1.00 17.62 72 SER A N 1
ATOM 593 C CA . SER A 1 77 ? 81.191 6.703 47.310 1.00 18.34 72 SER A CA 1
ATOM 594 C C . SER A 1 77 ? 82.547 6.219 47.802 1.00 17.16 72 SER A C 1
ATOM 595 O O . SER A 1 77 ? 83.254 5.513 47.086 1.00 17.70 72 SER A O 1
ATOM 598 N N . PHE A 1 78 ? 82.908 6.599 49.024 1.00 15.83 73 PHE A N 1
ATOM 599 C CA . PHE A 1 78 ? 84.182 6.182 49.606 1.00 15.26 73 PHE A CA 1
ATOM 600 C C . PHE A 1 78 ? 84.255 4.661 49.621 1.00 17.72 73 PHE A C 1
ATOM 601 O O . PHE A 1 78 ? 85.269 4.066 49.255 1.00 17.57 73 PHE A O 1
ATOM 609 N N . LEU A 1 79 ? 83.166 4.047 50.073 1.00 17.45 74 LEU A N 1
ATOM 610 C CA . LEU A 1 79 ? 83.056 2.590 50.168 1.00 18.98 74 LEU A CA 1
ATOM 611 C C . LEU A 1 79 ? 83.120 1.898 48.814 1.00 19.91 74 LEU A C 1
ATOM 612 O O . LEU A 1 79 ? 83.747 0.844 48.680 1.00 20.18 74 LEU A O 1
ATOM 617 N N . GLU A 1 80 ? 82.446 2.474 47.822 1.00 20.28 75 GLU A N 1
ATOM 618 C CA . GLU A 1 80 ? 82.420 1.882 46.491 1.00 22.59 75 GLU A CA 1
ATOM 619 C C . GLU A 1 80 ? 83.820 1.864 45.872 1.00 22.62 75 GLU A C 1
ATOM 620 O O . GLU A 1 80 ? 84.239 0.854 45.296 1.00 22.19 75 GLU A O 1
ATOM 626 N N . HIS A 1 81 ? 84.543 2.974 45.989 1.00 23.00 76 HIS A N 1
ATOM 627 C CA . HIS A 1 81 ? 85.900 3.039 45.456 1.00 23.62 76 HIS A CA 1
ATOM 628 C C . HIS A 1 81 ? 86.820 2.091 46.226 1.00 23.26 76 HIS A C 1
ATOM 629 O O . HIS A 1 81 ? 87.729 1.498 45.646 1.00 23.05 76 HIS A O 1
ATOM 636 N N . LEU A 1 82 ? 86.589 1.961 47.533 1.00 22.74 77 LEU A N 1
ATOM 637 C CA . LEU A 1 82 ? 87.396 1.071 48.363 1.00 23.32 77 LEU A CA 1
ATOM 638 C C . LEU A 1 82 ? 87.167 -0.362 47.889 1.00 24.37 77 LEU A C 1
ATOM 639 O O . LEU A 1 82 ? 88.105 -1.158 47.786 1.00 23.89 77 LEU A O 1
ATOM 644 N N . TYR A 1 83 ? 85.907 -0.676 47.600 1.00 24.91 78 TYR A N 1
ATOM 645 C CA . TYR A 1 83 ? 85.531 -2.003 47.132 1.00 27.45 78 TYR A CA 1
ATOM 646 C C . TYR A 1 83 ? 86.099 -2.284 45.739 1.00 27.85 78 TYR A C 1
ATOM 647 O O . TYR A 1 83 ? 86.491 -3.410 45.450 1.00 27.54 78 TYR A O 1
ATOM 656 N N . PHE A 1 84 ? 86.141 -1.269 44.879 1.00 28.70 79 PHE A N 1
ATOM 657 C CA . PHE A 1 84 ? 86.700 -1.442 43.537 1.00 30.21 79 PHE A CA 1
ATOM 658 C C . PHE A 1 84 ? 88.168 -1.842 43.657 1.00 31.56 79 PHE A C 1
ATOM 659 O O . PHE A 1 84 ? 88.680 -2.630 42.861 1.00 31.93 79 PHE A O 1
ATOM 667 N N . ARG A 1 85 ? 88.841 -1.283 44.658 1.00 31.71 80 ARG A N 1
ATOM 668 C CA . ARG A 1 85 ? 90.259 -1.539 44.876 1.00 33.46 80 ARG A CA 1
ATOM 669 C C . ARG A 1 85 ? 90.607 -2.781 45.699 1.00 34.87 80 ARG A C 1
ATOM 670 O O . ARG A 1 85 ? 91.579 -3.474 45.387 1.00 35.00 80 ARG A O 1
ATOM 678 N N . LEU A 1 86 ? 89.825 -3.069 46.737 1.00 34.41 81 LEU A N 1
ATOM 679 C CA . LEU A 1 86 ? 90.091 -4.224 47.595 1.00 36.10 81 LEU A CA 1
ATOM 680 C C . LEU A 1 86 ? 89.231 -5.453 47.318 1.00 37.66 81 LEU A C 1
ATOM 681 O O . LEU A 1 86 ? 89.688 -6.583 47.490 1.00 38.61 81 LEU A O 1
ATOM 686 N N . GLY A 1 87 ? 87.986 -5.235 46.905 1.00 39.28 82 GLY A N 1
ATOM 687 C CA . GLY A 1 87 ? 87.097 -6.350 46.628 1.00 40.64 82 GLY A CA 1
ATOM 688 C C . GLY A 1 87 ? 86.768 -7.146 47.879 1.00 41.50 82 GLY A C 1
ATOM 689 O O . GLY A 1 87 ? 86.587 -6.573 48.957 1.00 41.02 82 GLY A O 1
ATOM 690 N N . SER A 1 88 ? 86.693 -8.468 47.745 1.00 42.24 83 SER A N 1
ATOM 691 C CA . SER A 1 88 ? 86.384 -9.330 48.883 1.00 43.57 83 SER A CA 1
ATOM 692 C C . SER A 1 88 ? 87.509 -9.279 49.909 1.00 43.20 83 SER A C 1
ATOM 693 O O . SER A 1 88 ? 87.361 -9.765 51.029 1.00 45.04 83 SER A O 1
ATOM 696 N N . LYS A 1 89 ? 88.639 -8.697 49.519 1.00 42.20 84 LYS A N 1
ATOM 697 C CA . LYS A 1 89 ? 89.772 -8.572 50.424 1.00 41.10 84 LYS A CA 1
ATOM 698 C C . LYS A 1 89 ? 89.521 -7.443 51.417 1.00 39.76 84 LYS A C 1
ATOM 699 O O . LYS A 1 89 ? 90.267 -7.277 52.381 1.00 38.83 84 LYS A O 1
ATOM 705 N N . GLY A 1 90 ? 88.464 -6.671 51.176 1.00 37.38 85 GLY A N 1
ATOM 706 C CA . GLY A 1 90 ? 88.131 -5.571 52.064 1.00 35.46 85 GLY A CA 1
ATOM 707 C C . GLY A 1 90 ? 87.956 -6.009 53.508 1.00 33.63 85 GLY A C 1
ATOM 708 O O . GLY A 1 90 ? 88.134 -5.216 54.432 1.00 32.49 85 GLY A O 1
ATOM 709 N N . SER A 1 91 ? 87.621 -7.282 53.700 1.00 32.64 86 SER A N 1
ATOM 710 C CA . SER A 1 91 ? 87.413 -7.849 55.030 1.00 33.54 86 SER A CA 1
ATOM 711 C C . SER A 1 91 ? 88.697 -7.965 55.845 1.00 32.00 86 SER A C 1
ATOM 712 O O . SER A 1 91 ? 88.647 -8.100 57.069 1.00 30.91 86 SER A O 1
ATOM 715 N N . ARG A 1 92 ? 89.845 -7.923 55.172 1.00 32.86 87 ARG A N 1
ATOM 716 C CA . ARG A 1 92 ? 91.127 -8.031 55.866 1.00 33.52 87 ARG A CA 1
ATOM 717 C C . ARG A 1 92 ? 91.379 -6.848 56.796 1.00 32.19 87 ARG A C 1
ATOM 718 O O . ARG A 1 92 ? 92.213 -6.930 57.699 1.00 30.66 87 ARG A O 1
ATOM 726 N N . LEU A 1 93 ? 90.658 -5.750 56.579 1.00 29.59 88 LEU A N 1
ATOM 727 C CA . LEU A 1 93 ? 90.819 -4.573 57.427 1.00 29.01 88 LEU A CA 1
ATOM 728 C C . LEU A 1 93 ? 90.239 -4.866 58.804 1.00 27.11 88 LEU A C 1
ATOM 729 O O . LEU A 1 93 ? 90.576 -4.208 59.784 1.00 26.90 88 LEU A O 1
ATOM 734 N N . LYS A 1 94 ? 89.362 -5.860 58.871 1.00 24.63 89 LYS A N 1
ATOM 735 C CA . LYS A 1 94 ? 88.731 -6.240 60.132 1.00 24.60 89 LYS A CA 1
ATOM 736 C C . LYS A 1 94 ? 88.037 -5.070 60.824 1.00 22.99 89 LYS A C 1
ATOM 737 O O . LYS A 1 94 ? 88.119 -4.925 62.043 1.00 19.93 89 LYS A O 1
ATOM 743 N N . MET A 1 95 ? 87.371 -4.222 60.045 1.00 20.89 90 MET A N 1
ATOM 744 C CA . MET A 1 95 ? 86.645 -3.098 60.619 1.00 21.27 90 MET A CA 1
ATOM 745 C C . MET A 1 95 ? 85.397 -3.695 61.258 1.00 21.32 90 MET A C 1
ATOM 746 O O . MET A 1 95 ? 84.720 -4.521 60.642 1.00 20.01 90 MET A O 1
ATOM 751 N N . ASP A 1 96 ? 85.091 -3.292 62.486 1.00 19.40 91 ASP A N 1
ATOM 752 C CA . ASP A 1 96 ? 83.920 -3.831 63.163 1.00 19.99 91 ASP A CA 1
ATOM 753 C C . ASP A 1 96 ? 82.621 -3.101 62.813 1.00 19.20 91 ASP A C 1
ATOM 754 O O . ASP A 1 96 ? 82.001 -2.488 63.675 1.00 18.41 91 ASP A O 1
ATOM 759 N N . PHE A 1 97 ? 82.218 -3.184 61.550 1.00 16.83 92 PHE A N 1
ATOM 760 C CA . PHE A 1 97 ? 80.981 -2.563 61.074 1.00 16.59 92 PHE A CA 1
ATOM 761 C C . PHE A 1 97 ? 79.817 -3.181 61.861 1.00 17.03 92 PHE A C 1
ATOM 762 O O . PHE A 1 97 ? 79.530 -4.382 61.728 1.00 16.98 92 PHE A O 1
ATOM 770 N N . THR A 1 98 ? 79.143 -2.362 62.664 1.00 16.48 93 THR A N 1
ATOM 771 C CA . THR A 1 98 ? 78.049 -2.839 63.507 1.00 15.98 93 THR A CA 1
ATOM 772 C C . THR A 1 98 ? 76.726 -2.110 63.272 1.00 16.69 93 THR A C 1
ATOM 773 O O . THR A 1 98 ? 76.608 -0.906 63.539 1.00 16.50 93 THR A O 1
ATOM 777 N N . TRP A 1 99 ? 75.729 -2.845 62.779 1.00 15.76 94 TRP A N 1
ATOM 778 C CA . TRP A 1 99 ? 74.411 -2.265 62.494 1.00 15.35 94 TRP A CA 1
ATOM 779 C C . TRP A 1 99 ? 73.228 -2.937 63.185 1.00 17.34 94 TRP A C 1
ATOM 780 O O . TRP A 1 99 ? 73.173 -4.164 63.305 1.00 15.15 94 TRP A O 1
ATOM 791 N N . TYR A 1 100 ? 72.273 -2.114 63.612 1.00 16.81 95 TYR A N 1
ATOM 792 C CA . TYR A 1 100 ? 71.057 -2.583 64.270 1.00 17.49 95 TYR A CA 1
ATOM 793 C C . TYR A 1 100 ? 69.908 -2.680 63.266 1.00 18.13 95 TYR A C 1
ATOM 794 O O . TYR A 1 100 ? 69.851 -1.923 62.295 1.00 16.63 95 TYR A O 1
ATOM 803 N N . ASP A 1 101 ? 68.984 -3.603 63.500 1.00 16.72 96 ASP A N 1
ATOM 804 C CA . ASP A 1 101 ? 67.828 -3.728 62.622 1.00 17.05 96 ASP A CA 1
ATOM 805 C C . ASP A 1 101 ? 66.923 -2.510 62.867 1.00 18.55 96 ASP A C 1
ATOM 806 O O . ASP A 1 101 ? 66.835 -2.020 63.997 1.00 18.35 96 ASP A O 1
ATOM 811 N N . ALA A 1 102 ? 66.253 -2.033 61.819 1.00 20.59 97 ALA A N 1
ATOM 812 C CA . ALA A 1 102 ? 65.344 -0.893 61.956 1.00 22.33 97 ALA A CA 1
ATOM 813 C C . ALA A 1 102 ? 64.279 -1.227 63.000 1.00 23.77 97 ALA A C 1
ATOM 814 O O . ALA A 1 102 ? 63.780 -2.354 63.051 1.00 22.23 97 ALA A O 1
ATOM 816 N N . GLU A 1 103 ? 63.929 -0.251 63.831 1.00 25.90 98 GLU A N 1
ATOM 817 C CA . GLU A 1 103 ? 62.943 -0.472 64.885 1.00 31.63 98 GLU A CA 1
ATOM 818 C C . GLU A 1 103 ? 61.540 0.023 64.546 1.00 35.15 98 GLU A C 1
ATOM 819 O O . GLU A 1 103 ? 61.257 1.214 64.646 1.00 35.55 98 GLU A O 1
ATOM 825 N N . TYR A 1 104 ? 60.662 -0.891 64.143 1.00 38.38 99 TYR A N 1
ATOM 826 C CA . TYR A 1 104 ? 59.291 -0.511 63.815 1.00 42.74 99 TYR A CA 1
ATOM 827 C C . TYR A 1 104 ? 58.391 -0.726 65.026 1.00 47.66 99 TYR A C 1
ATOM 828 O O . TYR A 1 104 ? 58.058 0.214 65.749 1.00 48.88 99 TYR A O 1
ATOM 837 N N . SER A 1 105 ? 57.998 -1.977 65.229 1.00 52.68 100 SER A N 1
ATOM 838 C CA . SER A 1 105 ? 57.138 -2.365 66.340 1.00 57.30 100 SER A CA 1
ATOM 839 C C . SER A 1 105 ? 57.252 -3.873 66.502 1.00 60.14 100 SER A C 1
ATOM 840 O O . SER A 1 105 ? 57.651 -4.374 67.557 1.00 61.39 100 SER A O 1
ATOM 843 N N . SER A 1 106 ? 56.909 -4.586 65.435 1.00 63.03 101 SER A N 1
ATOM 844 C CA . SER A 1 106 ? 56.955 -6.041 65.424 1.00 65.28 101 SER A CA 1
ATOM 845 C C . SER A 1 106 ? 58.391 -6.559 65.459 1.00 66.67 101 SER A C 1
ATOM 846 O O . SER A 1 106 ? 58.649 -7.654 65.960 1.00 67.49 101 SER A O 1
ATOM 849 N N . ALA A 1 107 ? 59.321 -5.769 64.928 1.00 67.55 102 ALA A N 1
ATOM 850 C CA . ALA A 1 107 ? 60.731 -6.153 64.906 1.00 68.22 102 ALA A CA 1
ATOM 851 C C . ALA A 1 107 ? 61.331 -6.123 66.316 1.00 68.45 102 ALA A C 1
ATOM 852 O O . ALA A 1 107 ? 60.664 -5.730 67.276 1.00 68.33 102 ALA A O 1
ATOM 854 N N . GLN A 1 108 ? 62.590 -6.540 66.434 1.00 68.37 103 GLN A N 1
ATOM 855 C CA . GLN A 1 108 ? 63.283 -6.561 67.724 1.00 68.29 103 GLN A CA 1
ATOM 856 C C . GLN A 1 108 ? 63.373 -5.174 68.359 1.00 66.94 103 GLN A C 1
ATOM 857 O O . GLN A 1 108 ? 62.752 -4.219 67.886 1.00 67.88 103 GLN A O 1
ATOM 863 N N . LYS A 1 109 ? 64.151 -5.072 69.432 1.00 63.91 104 LYS A N 1
ATOM 864 C CA . LYS A 1 109 ? 64.320 -3.808 70.135 1.00 60.45 104 LYS A CA 1
ATOM 865 C C . LYS A 1 109 ? 65.799 -3.501 70.351 1.00 57.47 104 LYS A C 1
ATOM 866 O O . LYS A 1 109 ? 66.148 -2.619 71.138 1.00 59.11 104 LYS A O 1
ATOM 872 N N . GLY A 1 110 ? 66.664 -4.232 69.654 1.00 52.73 105 GLY A N 1
ATOM 873 C CA . GLY A 1 110 ? 68.095 -4.011 69.791 1.00 45.30 105 GLY A CA 1
ATOM 874 C C . GLY A 1 110 ? 68.922 -5.121 69.167 1.00 40.13 105 GLY A C 1
ATOM 875 O O . GLY A 1 110 ? 69.978 -5.487 69.683 1.00 39.75 105 GLY A O 1
ATOM 876 N N . LEU A 1 111 ? 68.442 -5.658 68.051 1.00 35.02 106 LEU A N 1
ATOM 877 C CA . LEU A 1 111 ? 69.149 -6.736 67.365 1.00 31.57 106 LEU A CA 1
ATOM 878 C C . LEU A 1 111 ? 70.218 -6.157 66.435 1.00 26.66 106 LEU A C 1
ATOM 879 O O . LEU A 1 111 ? 69.907 -5.429 65.490 1.00 26.43 106 LEU A O 1
ATOM 884 N N . LYS A 1 112 ? 71.477 -6.484 66.707 1.00 22.42 107 LYS A N 1
ATOM 885 C CA . LYS A 1 112 ? 72.578 -5.978 65.898 1.00 20.91 107 LYS A CA 1
ATOM 886 C C . LYS A 1 112 ? 73.524 -7.072 65.419 1.00 19.78 107 LYS A C 1
ATOM 887 O O . LYS A 1 112 ? 73.576 -8.163 65.993 1.00 16.85 107 LYS A O 1
ATOM 893 N N . TYR A 1 113 ? 74.278 -6.756 64.370 1.00 17.09 108 TYR A N 1
ATOM 894 C CA . TYR A 1 113 ? 75.246 -7.677 63.796 1.00 16.91 108 TYR A CA 1
ATOM 895 C C . TYR A 1 113 ? 76.539 -6.933 63.490 1.00 18.40 108 TYR A C 1
ATOM 896 O O . TYR A 1 113 ? 76.528 -5.727 63.196 1.00 15.64 108 TYR A O 1
ATOM 905 N N . THR A 1 114 ? 77.649 -7.658 63.564 1.00 15.51 109 THR A N 1
ATOM 906 C CA . THR A 1 114 ? 78.964 -7.104 63.253 1.00 16.54 109 THR A CA 1
ATOM 907 C C . THR A 1 114 ? 79.523 -8.007 62.156 1.00 17.92 109 THR A C 1
ATOM 908 O O . THR A 1 114 ? 79.533 -9.233 62.301 1.00 15.86 109 THR A O 1
ATOM 912 N N . GLN A 1 115 ? 79.947 -7.406 61.049 1.00 18.51 110 GLN A N 1
ATOM 913 C CA . GLN A 1 115 ? 80.494 -8.160 59.922 1.00 18.34 110 GLN A CA 1
ATOM 914 C C . GLN A 1 115 ? 81.567 -7.285 59.270 1.00 20.41 110 GLN A C 1
ATOM 915 O O . GLN A 1 115 ? 81.406 -6.060 59.174 1.00 19.44 110 GLN A O 1
ATOM 921 N N . HIS A 1 116 ? 82.658 -7.909 58.830 1.00 18.51 111 HIS A N 1
ATOM 922 C CA . HIS A 1 116 ? 83.783 -7.187 58.236 1.00 18.50 111 HIS A CA 1
ATOM 923 C C . HIS A 1 116 ? 83.708 -6.868 56.739 1.00 19.03 111 HIS A C 1
ATOM 924 O O . HIS A 1 116 ? 84.498 -6.068 56.238 1.00 18.32 111 HIS A O 1
ATOM 931 N N . THR A 1 117 ? 82.790 -7.490 56.016 1.00 19.40 112 THR A N 1
ATOM 932 C CA . THR A 1 117 ? 82.707 -7.246 54.582 1.00 21.74 112 THR A CA 1
ATOM 933 C C . THR A 1 117 ? 82.222 -5.845 54.228 1.00 20.94 112 THR A C 1
ATOM 934 O O . THR A 1 117 ? 81.377 -5.268 54.918 1.00 18.23 112 THR A O 1
ATOM 938 N N . LEU A 1 118 ? 82.766 -5.302 53.142 1.00 19.96 113 LEU A N 1
ATOM 939 C CA . LEU A 1 118 ? 82.376 -3.977 52.687 1.00 20.53 113 LEU A CA 1
ATOM 940 C C . LEU A 1 118 ? 80.918 -4.004 52.226 1.00 20.33 113 LEU A C 1
ATOM 941 O O . LEU A 1 118 ? 80.215 -3.002 52.336 1.00 20.43 113 LEU A O 1
ATOM 946 N N . ALA A 1 119 ? 80.458 -5.155 51.732 1.00 19.09 114 ALA A N 1
ATOM 947 C CA . ALA A 1 119 ? 79.070 -5.288 51.282 1.00 18.85 114 ALA A CA 1
ATOM 948 C C . ALA A 1 119 ? 78.074 -5.006 52.411 1.00 20.50 114 ALA A C 1
ATOM 949 O O . ALA A 1 119 ? 76.994 -4.453 52.171 1.00 20.71 114 ALA A O 1
ATOM 951 N N . PHE A 1 120 ? 78.422 -5.397 53.635 1.00 17.05 115 PHE A N 1
ATOM 952 C CA . PHE A 1 120 ? 77.540 -5.166 54.780 1.00 15.31 115 PHE A CA 1
ATOM 953 C C . PHE A 1 120 ? 77.449 -3.655 55.050 1.00 16.01 115 PHE A C 1
ATOM 954 O O . PHE A 1 120 ? 76.352 -3.100 55.142 1.00 14.95 115 PHE A O 1
ATOM 962 N N . GLU A 1 121 ? 78.600 -2.994 55.156 1.00 15.41 116 GLU A N 1
ATOM 963 C CA . GLU A 1 121 ? 78.636 -1.546 55.414 1.00 15.58 116 GLU A CA 1
ATOM 964 C C . GLU A 1 121 ? 77.931 -0.782 54.277 1.00 16.12 116 GLU A C 1
ATOM 965 O O . GLU A 1 121 ? 77.177 0.160 54.530 1.00 14.31 116 GLU A O 1
ATOM 971 N N . LYS A 1 122 ? 78.149 -1.215 53.035 1.00 16.27 117 LYS A N 1
ATOM 972 C CA . LYS A 1 122 ? 77.520 -0.594 51.868 1.00 18.01 117 LYS A CA 1
ATOM 973 C C . LYS A 1 122 ? 76.001 -0.753 51.862 1.00 18.00 117 LYS A C 1
ATOM 974 O O . LYS A 1 122 ? 75.265 0.226 51.739 1.00 18.23 117 LYS A O 1
ATOM 980 N N . SER A 1 123 ? 75.533 -1.993 51.977 1.00 16.24 118 SER A N 1
ATOM 981 C CA . SER A 1 123 ? 74.101 -2.263 51.951 1.00 16.68 118 SER A CA 1
ATOM 982 C C . SER A 1 123 ? 73.339 -1.500 53.032 1.00 14.66 118 SER A C 1
ATOM 983 O O . SER A 1 123 ? 72.265 -0.946 52.766 1.00 14.23 118 SER A O 1
ATOM 986 N N . CYS A 1 124 ? 73.886 -1.461 54.244 1.00 13.11 119 CYS A N 1
ATOM 987 C CA . CYS A 1 124 ? 73.214 -0.758 55.335 1.00 15.84 119 CYS A CA 1
ATOM 988 C C . CYS A 1 124 ? 73.157 0.753 55.072 1.00 16.15 119 CYS A C 1
ATOM 989 O O . CYS A 1 124 ? 72.137 1.402 55.319 1.00 15.72 119 CYS A O 1
ATOM 992 N N . THR A 1 125 ? 74.253 1.305 54.571 1.00 16.05 120 THR A N 1
ATOM 993 C CA . THR A 1 125 ? 74.303 2.724 54.253 1.00 15.40 120 THR A CA 1
ATOM 994 C C . THR A 1 125 ? 73.282 3.060 53.145 1.00 15.45 120 THR A C 1
ATOM 995 O O . THR A 1 125 ? 72.563 4.057 53.232 1.00 13.18 120 THR A O 1
ATOM 999 N N . LEU A 1 126 ? 73.216 2.228 52.107 1.00 15.73 121 LEU A N 1
ATOM 1000 C CA . LEU A 1 126 ? 72.278 2.477 51.005 1.00 14.90 121 LEU A CA 1
ATOM 1001 C C . LEU A 1 126 ? 70.825 2.334 51.463 1.00 14.50 121 LEU A C 1
ATOM 1002 O O . LEU A 1 126 ? 69.925 3.012 50.954 1.00 14.37 121 LEU A O 1
ATOM 1007 N N . PHE A 1 127 ? 70.589 1.454 52.427 1.00 15.52 122 PHE A N 1
ATOM 1008 C CA . PHE A 1 127 ? 69.241 1.289 52.961 1.00 14.37 122 PHE A CA 1
ATOM 1009 C C . PHE A 1 127 ? 68.820 2.632 53.584 1.00 12.67 122 PHE A C 1
ATOM 1010 O O . PHE A 1 127 ? 67.696 3.111 53.387 1.00 12.90 122 PHE A O 1
ATOM 1018 N N . ASN A 1 128 ? 69.728 3.241 54.339 1.00 13.61 123 ASN A N 1
ATOM 1019 C CA . ASN A 1 128 ? 69.424 4.525 54.968 1.00 14.27 123 ASN A CA 1
ATOM 1020 C C . ASN A 1 128 ? 69.285 5.646 53.933 1.00 14.76 123 ASN A C 1
ATOM 1021 O O . ASN A 1 128 ? 68.466 6.548 54.096 1.00 16.52 123 ASN A O 1
ATOM 1026 N N . ILE A 1 129 ? 70.074 5.582 52.863 1.00 16.31 124 ILE A N 1
ATOM 1027 C CA . ILE A 1 129 ? 69.992 6.581 51.796 1.00 14.24 124 ILE A CA 1
ATOM 1028 C C . ILE A 1 129 ? 68.573 6.545 51.205 1.00 15.92 124 ILE A C 1
ATOM 1029 O O . ILE A 1 129 ? 67.939 7.587 50.984 1.00 14.89 124 ILE A O 1
ATOM 1034 N N . ALA A 1 130 ? 68.073 5.337 50.960 1.00 14.03 125 ALA A N 1
ATOM 1035 C CA . ALA A 1 130 ? 66.722 5.166 50.415 1.00 15.75 125 ALA A CA 1
ATOM 1036 C C . ALA A 1 130 ? 65.691 5.744 51.384 1.00 14.58 125 ALA A C 1
ATOM 1037 O O . ALA A 1 130 ? 64.764 6.463 50.981 1.00 16.16 125 ALA A O 1
ATOM 1039 N N . VAL A 1 131 ? 65.842 5.427 52.666 1.00 14.94 126 VAL A N 1
ATOM 1040 C CA . VAL A 1 131 ? 64.911 5.942 53.670 1.00 14.59 126 VAL A CA 1
ATOM 1041 C C . VAL A 1 131 ? 64.977 7.471 53.720 1.00 15.52 126 VAL A C 1
ATOM 1042 O O . VAL A 1 131 ? 63.947 8.145 53.794 1.00 16.91 126 VAL A O 1
ATOM 1046 N N . ILE A 1 132 ? 66.187 8.015 53.680 1.00 16.00 127 ILE A N 1
ATOM 1047 C CA . ILE A 1 132 ? 66.349 9.462 53.737 1.00 17.36 127 ILE A CA 1
ATOM 1048 C C . ILE A 1 132 ? 65.656 10.146 52.551 1.00 17.20 127 ILE A C 1
ATOM 1049 O O . ILE A 1 132 ? 65.113 11.241 52.693 1.00 18.81 127 ILE A O 1
ATOM 1054 N N . PHE A 1 133 ? 65.656 9.509 51.384 1.00 15.21 128 PHE A N 1
ATOM 1055 C CA . PHE A 1 133 ? 64.966 10.104 50.247 1.00 15.89 128 PHE A CA 1
ATOM 1056 C C . PHE A 1 133 ? 63.466 10.210 50.570 1.00 16.23 128 PHE A C 1
ATOM 1057 O O . PHE A 1 133 ? 62.824 11.184 50.188 1.00 15.57 128 PHE A O 1
ATOM 1065 N N . THR A 1 134 ? 62.903 9.224 51.271 1.00 18.24 129 THR A N 1
ATOM 1066 C CA . THR A 1 134 ? 61.481 9.308 51.615 1.00 16.00 129 THR A CA 1
ATOM 1067 C C . THR A 1 134 ? 61.247 10.387 52.674 1.00 19.18 129 THR A C 1
ATOM 1068 O O . THR A 1 134 ? 60.169 10.989 52.729 1.00 19.38 129 THR A O 1
ATOM 1072 N N . GLN A 1 135 ? 62.250 10.650 53.507 1.00 18.96 130 GLN A N 1
ATOM 1073 C CA . GLN A 1 135 ? 62.106 11.686 54.531 1.00 18.83 130 GLN A CA 1
ATOM 1074 C C . GLN A 1 135 ? 62.157 13.073 53.888 1.00 19.56 130 GLN A C 1
ATOM 1075 O O . GLN A 1 135 ? 61.471 13.999 54.331 1.00 20.02 130 GLN A O 1
ATOM 1081 N N . ILE A 1 136 ? 62.958 13.212 52.835 1.00 17.15 131 ILE A N 1
ATOM 1082 C CA . ILE A 1 136 ? 63.055 14.488 52.138 1.00 20.03 131 ILE A CA 1
ATOM 1083 C C . ILE A 1 136 ? 61.705 14.741 51.460 1.00 20.20 131 ILE A C 1
ATOM 1084 O O . ILE A 1 136 ? 61.189 15.857 51.490 1.00 20.68 131 ILE A O 1
ATOM 1089 N N . ALA A 1 137 ? 61.124 13.693 50.876 1.00 20.58 132 ALA A N 1
ATOM 1090 C CA . ALA A 1 137 ? 59.831 13.803 50.206 1.00 20.02 132 ALA A CA 1
ATOM 1091 C C . ALA A 1 137 ? 58.755 14.218 51.203 1.00 23.27 132 ALA A C 1
ATOM 1092 O O . ALA A 1 137 ? 57.906 15.054 50.897 1.00 23.34 132 ALA A O 1
ATOM 1094 N N . ARG A 1 138 ? 58.796 13.631 52.395 1.00 24.38 133 ARG A N 1
ATOM 1095 C CA . ARG A 1 138 ? 57.816 13.948 53.431 1.00 27.78 133 ARG A CA 1
ATOM 1096 C C . ARG A 1 138 ? 57.923 15.414 53.832 1.00 29.75 133 ARG A C 1
ATOM 1097 O O . ARG A 1 138 ? 56.918 16.115 53.952 1.00 30.25 133 ARG A O 1
ATOM 1105 N N . GLU A 1 139 ? 59.158 15.862 54.030 1.00 30.68 134 GLU A N 1
ATOM 1106 C CA . GLU A 1 139 ? 59.453 17.228 54.437 1.00 36.41 134 GLU A CA 1
ATOM 1107 C C . GLU A 1 139 ? 59.059 18.278 53.397 1.00 37.68 134 GLU A C 1
ATOM 1108 O O . GLU A 1 139 ? 58.709 19.401 53.756 1.00 37.79 134 GLU A O 1
ATOM 1114 N N . ASN A 1 140 ? 59.110 17.918 52.117 1.00 39.31 135 ASN A N 1
ATOM 1115 C CA . ASN A 1 140 ? 58.764 18.850 51.043 1.00 43.15 135 ASN A CA 1
ATOM 1116 C C . ASN A 1 140 ? 57.380 18.588 50.459 1.00 45.15 135 ASN A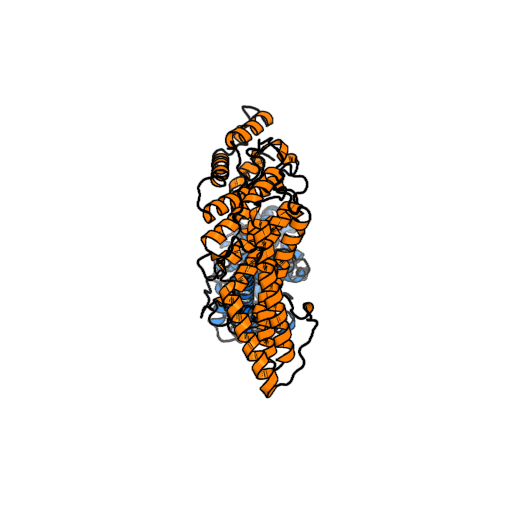 C 1
ATOM 1117 O O . ASN A 1 140 ? 57.071 19.047 49.361 1.00 45.49 135 ASN A O 1
ATOM 1122 N N . ILE A 1 141 ? 56.551 17.855 51.194 1.00 48.56 136 ILE A N 1
ATOM 1123 C CA . ILE A 1 141 ? 55.203 17.529 50.738 1.00 52.47 136 ILE A CA 1
ATOM 1124 C C . ILE A 1 141 ? 54.328 18.777 50.753 1.00 55.36 136 ILE A C 1
ATOM 1125 O O . ILE A 1 141 ? 53.105 18.695 50.637 1.00 55.39 136 ILE A O 1
ATOM 1130 N N . ASN A 1 142 ? 54.967 19.934 50.893 1.00 58.16 137 ASN A N 1
ATOM 1131 C CA . ASN A 1 142 ? 54.258 21.205 50.940 1.00 61.46 137 ASN A CA 1
ATOM 1132 C C . ASN A 1 142 ? 54.136 21.878 49.576 1.00 62.36 137 ASN A C 1
ATOM 1133 O O . ASN A 1 142 ? 53.180 22.615 49.329 1.00 63.72 137 ASN A O 1
ATOM 1138 N N . GLU A 1 143 ? 55.100 21.632 48.694 1.00 62.48 138 GLU A N 1
ATOM 1139 C CA . GLU A 1 143 ? 55.061 22.226 47.364 1.00 61.52 138 GLU A CA 1
ATOM 1140 C C . GLU A 1 143 ? 54.002 21.556 46.499 1.00 59.93 138 GLU A C 1
ATOM 1141 O O . GLU A 1 143 ? 53.081 20.918 47.013 1.00 60.75 138 GLU A O 1
ATOM 1147 N N . ASP A 1 144 ? 54.143 21.701 45.184 1.00 57.46 139 ASP A N 1
ATOM 1148 C CA . ASP A 1 144 ? 53.197 21.126 44.231 1.00 54.48 139 ASP A CA 1
ATOM 1149 C C . ASP A 1 144 ? 53.457 19.642 43.977 1.00 50.81 139 ASP A C 1
ATOM 1150 O O . ASP A 1 144 ? 53.141 19.125 42.902 1.00 51.49 139 ASP A O 1
ATOM 1155 N N . TYR A 1 145 ? 54.040 18.969 44.965 1.00 45.72 140 TYR A N 1
ATOM 1156 C CA . TYR A 1 145 ? 54.342 17.541 44.872 1.00 40.72 140 TYR A CA 1
ATOM 1157 C C . TYR A 1 145 ? 55.524 17.211 43.969 1.00 37.32 140 TYR A C 1
ATOM 1158 O O . TYR A 1 145 ? 56.055 16.107 44.026 1.00 32.51 140 TYR A O 1
ATOM 1167 N N . LYS A 1 146 ? 55.935 18.166 43.140 1.00 34.80 141 LYS A N 1
ATOM 1168 C CA . LYS A 1 146 ? 57.055 17.954 42.225 1.00 34.19 141 LYS A CA 1
ATOM 1169 C C . LYS A 1 146 ? 58.295 17.361 42.914 1.00 30.68 141 LYS A C 1
ATOM 1170 O O . LYS A 1 146 ? 58.819 16.321 42.492 1.00 28.17 141 LYS A O 1
ATOM 1176 N N . ASN A 1 147 ? 58.758 18.025 43.967 1.00 28.33 142 ASN A N 1
ATOM 1177 C CA . ASN A 1 147 ? 59.940 17.576 44.700 1.00 27.52 142 ASN A CA 1
ATOM 1178 C C . ASN A 1 147 ? 59.722 16.231 45.396 1.00 25.16 142 ASN A C 1
ATOM 1179 O O . ASN A 1 147 ? 60.584 15.352 45.354 1.00 24.04 142 ASN A O 1
ATOM 1184 N N . SER A 1 148 ? 58.576 16.085 46.047 1.00 23.78 143 SER A N 1
ATOM 1185 C CA . SER A 1 148 ? 58.256 14.849 46.752 1.00 24.15 143 SER A CA 1
ATOM 1186 C C . SER A 1 148 ? 58.202 13.657 45.808 1.00 22.53 143 SER A C 1
ATOM 1187 O O . SER A 1 148 ? 58.628 12.561 46.162 1.00 21.25 143 SER A O 1
ATOM 1190 N N . ILE A 1 149 ? 57.669 13.870 44.607 1.00 21.24 144 ILE A N 1
ATOM 1191 C CA . ILE A 1 149 ? 57.577 12.797 43.622 1.00 19.70 144 ILE A CA 1
ATOM 1192 C C . ILE A 1 149 ? 58.985 12.372 43.200 1.00 20.91 144 ILE A C 1
ATOM 1193 O O . ILE A 1 149 ? 59.303 11.175 43.146 1.00 19.97 144 ILE A O 1
ATOM 1198 N N . ALA A 1 150 ? 59.826 13.361 42.912 1.00 18.38 145 ALA A N 1
ATOM 1199 C CA . ALA A 1 150 ? 61.201 13.107 42.491 1.00 19.68 145 ALA A CA 1
ATOM 1200 C C . ALA A 1 150 ? 62.003 12.337 43.545 1.00 18.62 145 ALA A C 1
ATOM 1201 O O . ALA A 1 150 ? 62.799 11.463 43.209 1.00 17.76 145 ALA A O 1
ATOM 1203 N N . ASN A 1 151 ? 61.798 12.668 44.816 1.00 18.94 146 ASN A N 1
ATOM 1204 C CA . ASN A 1 151 ? 62.518 11.993 45.889 1.00 20.80 146 ASN A CA 1
ATOM 1205 C C . ASN A 1 151 ? 61.991 10.581 46.167 1.00 18.82 146 ASN A C 1
ATOM 1206 O O . ASN A 1 151 ? 62.765 9.680 46.488 1.00 21.21 146 ASN A O 1
ATOM 1211 N N . LEU A 1 152 ? 60.685 10.378 46.040 1.00 19.01 147 LEU A N 1
ATOM 1212 C CA . LEU A 1 152 ? 60.125 9.039 46.239 1.00 19.10 147 LEU A CA 1
ATOM 1213 C C . LEU A 1 152 ? 60.585 8.146 45.084 1.00 19.29 147 LEU A C 1
ATOM 1214 O O . LEU A 1 152 ? 60.776 6.939 45.247 1.00 17.94 147 LEU A O 1
ATOM 1219 N N . THR A 1 153 ? 60.768 8.749 43.913 1.00 18.43 148 THR A N 1
ATOM 1220 C CA . THR A 1 153 ? 61.222 8.010 42.745 1.00 18.79 148 THR A CA 1
ATOM 1221 C C . THR A 1 153 ? 62.646 7.513 42.992 1.00 19.78 148 THR A C 1
ATOM 1222 O O . THR A 1 153 ? 62.975 6.366 42.669 1.00 20.69 148 THR A O 1
ATOM 1226 N N . LYS A 1 154 ? 63.489 8.362 43.577 1.00 17.47 149 LYS A N 1
ATOM 1227 C CA . LYS A 1 154 ? 64.859 7.947 43.868 1.00 19.04 149 LYS A CA 1
ATOM 1228 C C . LYS A 1 154 ? 64.876 6.869 44.957 1.00 18.29 149 LYS A C 1
ATOM 1229 O O . LYS A 1 154 ? 65.674 5.925 44.894 1.00 18.33 149 LYS A O 1
ATOM 1235 N N . ALA A 1 155 ? 64.002 6.994 45.952 1.00 17.22 150 ALA A N 1
ATOM 1236 C CA . ALA A 1 155 ? 63.947 5.984 47.014 1.00 16.53 150 ALA A CA 1
ATOM 1237 C C . ALA A 1 155 ? 63.652 4.637 46.359 1.00 17.96 150 ALA A C 1
ATOM 1238 O O . ALA A 1 155 ? 64.296 3.634 46.664 1.00 16.22 150 ALA A O 1
ATOM 1240 N N . PHE A 1 156 ? 62.679 4.638 45.447 1.00 18.35 151 PHE A N 1
ATOM 1241 C CA . PHE A 1 156 ? 62.277 3.444 44.706 1.00 20.59 151 PHE A CA 1
ATOM 1242 C C . PHE A 1 156 ? 63.506 2.811 44.052 1.00 20.89 151 PHE A C 1
ATOM 1243 O O . PHE A 1 156 ? 63.752 1.612 44.191 1.00 19.46 151 PHE A O 1
ATOM 1251 N N . SER A 1 157 ? 64.287 3.628 43.357 1.00 19.52 152 SER A N 1
ATOM 1252 C CA . SER A 1 157 ? 65.490 3.153 42.691 1.00 21.04 152 SER A CA 1
ATOM 1253 C C . SER A 1 157 ? 66.503 2.517 43.662 1.00 21.70 152 SER A C 1
ATOM 1254 O O . SER A 1 157 ? 67.084 1.475 43.360 1.00 20.66 152 SER A O 1
ATOM 1257 N N . CYS A 1 158 ? 66.720 3.143 44.818 1.00 17.91 153 CYS A N 1
ATOM 1258 C CA . CYS A 1 158 ? 67.660 2.611 45.805 1.00 17.68 153 CYS A CA 1
ATOM 1259 C C . CYS A 1 158 ? 67.232 1.255 46.387 1.00 16.94 153 CYS A C 1
ATOM 1260 O O . CYS A 1 158 ? 68.052 0.338 46.494 1.00 14.00 153 CYS A O 1
ATOM 1263 N N . PHE A 1 159 ? 65.966 1.129 46.777 1.00 16.11 154 PHE A N 1
ATOM 1264 C CA . PHE A 1 159 ? 65.472 -0.138 47.333 1.00 15.91 154 PHE A CA 1
ATOM 1265 C C . PHE A 1 159 ? 65.495 -1.263 46.301 1.00 18.63 154 PHE A C 1
ATOM 1266 O O . PHE A 1 159 ? 65.729 -2.429 46.637 1.00 17.56 154 PHE A O 1
ATOM 1274 N N . GLU A 1 160 ? 65.245 -0.904 45.048 1.00 18.14 155 GLU A N 1
ATOM 1275 C CA . GLU A 1 160 ? 65.250 -1.864 43.953 1.00 22.21 155 GLU A CA 1
ATOM 1276 C C . GLU A 1 160 ? 66.659 -2.433 43.768 1.00 20.62 155 GLU A C 1
ATOM 1277 O O . GLU A 1 160 ? 66.834 -3.645 43.636 1.00 19.77 155 GLU A O 1
ATOM 1283 N N . TYR A 1 161 ? 67.656 -1.554 43.763 1.00 18.48 156 TYR A N 1
ATOM 1284 C CA . TYR A 1 161 ? 69.053 -1.969 43.606 1.00 18.14 156 TYR A CA 1
ATOM 1285 C C . TYR A 1 161 ? 69.461 -2.884 44.755 1.00 17.57 156 TYR A C 1
ATOM 1286 O O . TYR A 1 161 ? 70.175 -3.873 44.560 1.00 17.28 156 TYR A O 1
ATOM 1295 N N . LEU A 1 162 ? 69.017 -2.542 45.959 1.00 17.31 157 LEU A N 1
ATOM 1296 C CA . LEU A 1 162 ? 69.313 -3.348 47.135 1.00 17.69 157 LEU A CA 1
ATOM 1297 C C . LEU A 1 162 ? 68.728 -4.767 47.009 1.00 18.94 157 LEU A C 1
ATOM 1298 O O . LEU A 1 162 ? 69.404 -5.759 47.306 1.00 18.78 157 LEU A O 1
ATOM 1303 N N . SER A 1 163 ? 67.478 -4.867 46.571 1.00 19.88 158 SER A N 1
ATOM 1304 C CA . SER A 1 163 ? 66.849 -6.183 46.457 1.00 23.47 158 SER A CA 1
ATOM 1305 C C . SER A 1 163 ? 67.492 -7.049 45.385 1.00 24.41 158 SER A C 1
ATOM 1306 O O . SER A 1 163 ? 67.544 -8.270 45.518 1.00 22.73 158 SER A O 1
ATOM 1309 N N . GLU A 1 164 ? 67.991 -6.421 44.327 1.00 25.35 159 GLU A N 1
ATOM 1310 C CA . GLU A 1 164 ? 68.613 -7.175 43.242 1.00 27.50 159 GLU A CA 1
ATOM 1311 C C . GLU A 1 164 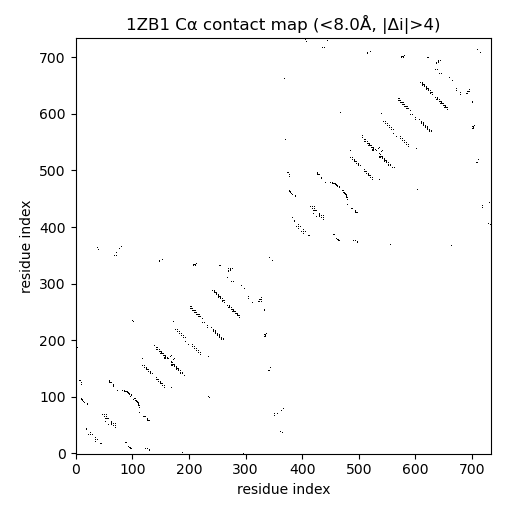? 70.116 -7.408 43.392 1.00 26.94 159 GLU A C 1
ATOM 1312 O O . GLU A 1 164 ? 70.675 -8.266 42.705 1.00 26.65 159 GLU A O 1
ATOM 1318 N N . ASN A 1 165 ? 70.772 -6.678 44.294 1.00 25.48 160 ASN A N 1
ATOM 1319 C CA . ASN A 1 165 ? 72.221 -6.821 44.445 1.00 25.97 160 ASN A CA 1
ATOM 1320 C C . ASN A 1 165 ? 72.815 -7.392 45.733 1.00 26.43 160 ASN A C 1
ATOM 1321 O O . ASN A 1 165 ? 73.976 -7.789 45.738 1.00 26.06 160 ASN A O 1
ATOM 1326 N N . PHE A 1 166 ? 72.057 -7.427 46.823 1.00 26.86 161 PHE A N 1
ATOM 1327 C CA . PHE A 1 166 ? 72.585 -7.990 48.067 1.00 28.87 161 PHE A CA 1
ATOM 1328 C C . PHE A 1 166 ? 71.647 -9.110 48.506 1.00 31.28 161 PHE A C 1
ATOM 1329 O O . PHE A 1 166 ? 70.521 -8.854 48.931 1.00 32.25 161 PHE A O 1
ATOM 1337 N N . LEU A 1 167 ? 72.128 -10.350 48.427 1.00 32.90 162 LEU A N 1
ATOM 1338 C CA . LEU A 1 167 ? 71.288 -11.513 48.720 1.00 34.72 162 LEU A CA 1
ATOM 1339 C C . LEU A 1 167 ? 71.394 -12.312 50.025 1.00 35.02 162 LEU A C 1
ATOM 1340 O O . LEU A 1 167 ? 70.449 -13.021 50.377 1.00 37.19 162 LEU A O 1
ATOM 1345 N N . ASN A 1 168 ? 72.509 -12.233 50.740 1.00 33.10 163 ASN A N 1
ATOM 1346 C CA . ASN A 1 168 ? 72.630 -13.020 51.971 1.00 32.34 163 ASN A CA 1
ATOM 1347 C C . ASN A 1 168 ? 72.950 -12.184 53.212 1.00 30.02 163 ASN A C 1
ATOM 1348 O O . ASN A 1 168 ? 73.804 -12.556 54.024 1.00 28.54 163 ASN A O 1
ATOM 1353 N N . SER A 1 169 ? 72.257 -11.061 53.359 1.00 25.88 164 SER A N 1
ATOM 1354 C CA . SER A 1 169 ? 72.481 -10.174 54.493 1.00 22.76 164 SER A CA 1
ATOM 1355 C C . SER A 1 169 ? 72.040 -10.803 55.803 1.00 18.72 164 SER A C 1
ATOM 1356 O O . SER A 1 169 ? 71.060 -11.548 55.846 1.00 18.40 164 SER A O 1
ATOM 1359 N N . PRO A 1 170 ? 72.765 -10.517 56.896 1.00 17.21 165 PRO A N 1
ATOM 1360 C CA . PRO A 1 170 ? 72.381 -11.081 58.193 1.00 16.41 165 PRO A CA 1
ATOM 1361 C C . PRO A 1 170 ? 71.166 -10.332 58.762 1.00 19.65 165 PRO A C 1
ATOM 1362 O O . PRO A 1 170 ? 70.499 -10.820 59.673 1.00 21.48 165 PRO A O 1
ATOM 1366 N N . SER A 1 171 ? 70.880 -9.148 58.218 1.00 18.75 166 SER A N 1
ATOM 1367 C CA . SER A 1 171 ? 69.754 -8.339 58.692 1.00 17.14 166 SER A CA 1
ATOM 1368 C C . SER A 1 171 ? 68.453 -8.550 57.924 1.00 18.22 166 SER A C 1
ATOM 1369 O O . SER A 1 171 ? 68.443 -8.597 56.689 1.00 17.64 166 SER A O 1
ATOM 1372 N N . VAL A 1 172 ? 67.354 -8.641 58.665 1.00 19.86 167 VAL A N 1
ATOM 1373 C CA . VAL A 1 172 ? 66.034 -8.829 58.076 1.00 21.23 167 VAL A CA 1
ATOM 1374 C C . VAL A 1 172 ? 65.667 -7.672 57.146 1.00 20.04 167 VAL A C 1
ATOM 1375 O O . VAL A 1 172 ? 64.938 -7.855 56.167 1.00 18.69 167 VAL A O 1
ATOM 1379 N N . ASP A 1 173 ? 66.180 -6.482 57.453 1.00 19.79 168 ASP A N 1
ATOM 1380 C CA . ASP A 1 173 ? 65.910 -5.292 56.647 1.00 18.98 168 ASP A CA 1
ATOM 1381 C C . ASP A 1 173 ? 66.422 -5.432 55.221 1.00 20.91 168 ASP A C 1
ATOM 1382 O O . ASP A 1 173 ? 65.857 -4.852 54.294 1.00 19.82 168 ASP A O 1
ATOM 1387 N N . LEU A 1 174 ? 67.507 -6.182 55.048 1.00 19.30 169 LEU A N 1
ATOM 1388 C CA . LEU A 1 174 ? 68.097 -6.325 53.726 1.00 19.72 169 LEU A CA 1
ATOM 1389 C C . LEU A 1 174 ? 67.742 -7.605 52.990 1.00 20.08 169 LEU A C 1
ATOM 1390 O O . LEU A 1 174 ? 68.377 -7.950 51.990 1.00 21.72 169 LEU A O 1
ATOM 1395 N N . GLN A 1 175 ? 66.737 -8.319 53.481 1.00 21.81 170 GLN A N 1
ATOM 1396 C CA . GLN A 1 175 ? 66.306 -9.527 52.795 1.00 23.05 170 GLN A CA 1
ATOM 1397 C C . GLN A 1 175 ? 65.690 -9.040 51.484 1.00 23.65 170 GLN A C 1
ATOM 1398 O O . GLN A 1 175 ? 64.904 -8.090 51.479 1.00 20.81 170 GLN A O 1
ATOM 1404 N N . SER A 1 176 ? 66.049 -9.687 50.381 1.00 21.42 171 SER A N 1
ATOM 1405 C CA . SER A 1 176 ? 65.565 -9.292 49.057 1.00 23.61 171 SER A CA 1
ATOM 1406 C C . SER A 1 176 ? 64.060 -9.034 48.940 1.00 22.42 171 SER A C 1
ATOM 1407 O O . SER A 1 176 ? 63.640 -8.088 48.272 1.00 20.54 171 SER A O 1
ATOM 1410 N N . GLU A 1 177 ? 63.242 -9.860 49.580 1.00 23.30 172 GLU A N 1
ATOM 1411 C CA . GLU A 1 177 ? 61.797 -9.665 49.488 1.00 25.18 172 GLU A CA 1
ATOM 1412 C C . GLU A 1 177 ? 61.309 -8.441 50.268 1.00 24.25 172 GLU A C 1
ATOM 1413 O O . GLU A 1 177 ? 60.292 -7.833 49.915 1.00 22.10 172 GLU A O 1
ATOM 1419 N N . ASN A 1 178 ? 62.037 -8.060 51.314 1.00 21.36 173 ASN A N 1
ATOM 1420 C CA . ASN A 1 178 ? 61.628 -6.904 52.099 1.00 22.07 173 ASN A CA 1
ATOM 1421 C C . ASN A 1 178 ? 62.033 -5.586 51.443 1.00 20.07 173 ASN A C 1
ATOM 1422 O O . ASN A 1 178 ? 61.305 -4.601 51.532 1.00 20.21 173 ASN A O 1
ATOM 1427 N N . THR A 1 179 ? 63.181 -5.558 50.774 1.00 20.34 174 THR A N 1
ATOM 1428 C CA . THR A 1 179 ? 63.588 -4.335 50.093 1.00 20.86 174 THR A CA 1
ATOM 1429 C C . THR A 1 179 ? 62.740 -4.168 48.830 1.00 22.08 174 THR A C 1
ATOM 1430 O O . THR A 1 179 ? 62.498 -3.050 48.372 1.00 19.93 174 THR A O 1
ATOM 1434 N N . ARG A 1 180 ? 62.272 -5.282 48.271 1.00 21.50 175 ARG A N 1
ATOM 1435 C CA . ARG A 1 180 ? 61.416 -5.220 47.086 1.00 22.75 175 ARG A CA 1
ATOM 1436 C C . ARG A 1 180 ? 60.078 -4.589 47.516 1.00 21.21 175 ARG A C 1
ATOM 1437 O O . ARG A 1 180 ? 59.501 -3.750 46.808 1.00 18.92 175 ARG A O 1
ATOM 1445 N N . PHE A 1 181 ? 59.597 -5.002 48.685 1.00 19.31 176 PHE A N 1
ATOM 1446 C CA . PHE A 1 181 ? 58.348 -4.482 49.241 1.00 19.51 176 PHE A CA 1
ATOM 1447 C C . PHE A 1 181 ? 58.496 -2.973 49.433 1.00 18.53 176 PHE A C 1
ATOM 1448 O O . PHE A 1 181 ? 57.632 -2.196 49.029 1.00 17.18 176 PHE A O 1
ATOM 1456 N N . LEU A 1 182 ? 59.598 -2.561 50.050 1.00 17.40 177 LEU A N 1
ATOM 1457 C CA . LEU A 1 182 ? 59.840 -1.140 50.273 1.00 19.52 177 LEU A CA 1
ATOM 1458 C C . LEU A 1 182 ? 59.893 -0.371 48.943 1.00 19.80 177 LEU A C 1
ATOM 1459 O O . LEU A 1 182 ? 59.388 0.755 48.842 1.00 19.55 177 LEU A O 1
ATOM 1464 N N . ALA A 1 183 ? 60.501 -0.975 47.927 1.00 19.34 178 ALA A N 1
ATOM 1465 C CA . ALA A 1 183 ? 60.585 -0.334 46.611 1.00 20.09 178 ALA A CA 1
ATOM 1466 C C . ALA A 1 183 ? 59.180 -0.154 46.024 1.00 19.92 178 ALA A C 1
ATOM 1467 O O . ALA A 1 183 ? 58.865 0.893 45.456 1.00 18.69 178 ALA A O 1
ATOM 1469 N N . ASN A 1 184 ? 58.344 -1.180 46.165 1.00 18.67 179 ASN A N 1
ATOM 1470 C CA . ASN A 1 184 ? 56.978 -1.134 45.649 1.00 21.18 179 ASN A CA 1
ATOM 1471 C C . ASN A 1 184 ? 56.126 -0.095 46.376 1.00 20.64 179 ASN A C 1
ATOM 1472 O O . ASN A 1 184 ? 55.217 0.492 45.790 1.00 20.93 179 ASN A O 1
ATOM 1477 N N . ILE A 1 185 ? 56.424 0.133 47.652 1.00 21.97 180 ILE A N 1
ATOM 1478 C CA . ILE A 1 185 ? 55.699 1.136 48.433 1.00 21.03 180 ILE A CA 1
ATOM 1479 C C . ILE A 1 185 ? 56.045 2.528 47.890 1.00 19.65 180 ILE A C 1
ATOM 1480 O O . ILE A 1 185 ? 55.166 3.366 47.686 1.00 19.39 180 ILE A O 1
ATOM 1485 N N . CYS A 1 186 ? 57.333 2.764 47.652 1.00 19.00 181 CYS A N 1
ATOM 1486 C CA . CYS A 1 186 ? 57.797 4.052 47.143 1.00 18.52 181 CYS A CA 1
ATOM 1487 C C . CYS A 1 186 ? 57.277 4.344 45.735 1.00 19.01 181 CYS A C 1
ATOM 1488 O O . CYS A 1 186 ? 56.896 5.482 45.431 1.00 18.27 181 CYS A O 1
ATOM 1491 N N . HIS A 1 187 ? 57.258 3.327 44.880 1.00 17.15 182 HIS A N 1
ATOM 1492 C CA . HIS A 1 187 ? 56.756 3.500 43.522 1.00 19.42 182 HIS A CA 1
ATOM 1493 C C . HIS A 1 187 ? 55.261 3.848 43.580 1.00 19.19 182 HIS A C 1
ATOM 1494 O O . HIS A 1 187 ? 54.800 4.795 42.929 1.00 20.71 182 HIS A O 1
ATOM 1501 N N . ALA A 1 188 ? 54.509 3.088 44.369 1.00 18.19 183 ALA A N 1
ATOM 1502 C CA . ALA A 1 188 ? 53.077 3.330 44.504 1.00 18.93 183 ALA A CA 1
ATOM 1503 C C . ALA A 1 188 ? 52.790 4.745 45.004 1.00 18.63 183 ALA A C 1
ATOM 1504 O O . ALA A 1 188 ? 51.914 5.424 44.469 1.00 20.05 183 ALA A O 1
ATOM 1506 N N . GLU A 1 189 ? 53.528 5.188 46.023 1.00 17.56 184 GLU A N 1
ATOM 1507 C CA . GLU A 1 189 ? 53.322 6.523 46.583 1.00 19.52 184 GLU A CA 1
ATOM 1508 C C . GLU A 1 189 ? 53.691 7.623 45.593 1.00 18.83 184 GLU A C 1
ATOM 1509 O O . GLU A 1 189 ? 53.023 8.659 45.532 1.00 17.09 184 GLU A O 1
ATOM 1515 N N . ALA A 1 190 ? 54.753 7.407 44.820 1.00 18.61 185 ALA A N 1
ATOM 1516 C CA . ALA A 1 190 ? 55.161 8.399 43.830 1.00 18.26 185 ALA A CA 1
ATOM 1517 C C . ALA A 1 190 ? 54.032 8.584 42.803 1.00 20.22 185 ALA A C 1
ATOM 1518 O O . ALA A 1 190 ? 53.654 9.713 42.481 1.00 20.05 185 ALA A O 1
ATOM 1520 N N . GLN A 1 191 ? 53.502 7.472 42.301 1.00 19.98 186 GLN A N 1
ATOM 1521 C CA . GLN A 1 191 ? 52.405 7.491 41.324 1.00 22.03 186 GLN A CA 1
ATOM 1522 C C . GLN A 1 191 ? 51.189 8.183 41.946 1.00 23.49 186 GLN A C 1
ATOM 1523 O O . GLN A 1 191 ? 50.546 9.024 41.317 1.00 24.40 186 GLN A O 1
ATOM 1529 N N . GLU A 1 192 ? 50.884 7.825 43.189 1.00 22.87 187 GLU A N 1
ATOM 1530 C CA . GLU A 1 192 ? 49.753 8.416 43.895 1.00 22.43 187 GLU A CA 1
ATOM 1531 C C . GLU A 1 192 ? 49.876 9.941 43.977 1.00 21.74 187 GLU A C 1
ATOM 1532 O O . GLU A 1 192 ? 48.906 10.663 43.724 1.00 21.78 187 GLU A O 1
ATOM 1538 N N . LEU A 1 193 ? 51.060 10.436 44.324 1.00 20.88 188 LEU A N 1
ATOM 1539 C CA . LEU A 1 193 ? 51.270 11.882 44.418 1.00 22.48 188 LEU A CA 1
ATOM 1540 C C . LEU A 1 193 ? 51.124 12.548 43.046 1.00 23.81 188 LEU A C 1
ATOM 1541 O O . LEU A 1 193 ? 50.708 13.707 42.948 1.00 23.57 188 LEU A O 1
ATOM 1546 N N . PHE A 1 194 ? 51.453 11.812 41.988 1.00 24.76 189 PHE A N 1
ATOM 1547 C CA . PHE A 1 194 ? 51.341 12.350 40.632 1.00 27.46 189 PHE A CA 1
ATOM 1548 C C . PHE A 1 194 ? 49.864 12.589 40.311 1.00 29.14 189 PHE A C 1
ATOM 1549 O O . PHE A 1 194 ? 49.497 13.618 39.732 1.00 29.81 189 PHE A O 1
ATOM 1557 N N . VAL A 1 195 ? 49.020 11.632 40.687 1.00 29.51 190 VAL A N 1
ATOM 1558 C CA . VAL A 1 195 ? 47.581 11.753 40.466 1.00 31.52 190 VAL A CA 1
ATOM 1559 C C . VAL A 1 195 ? 47.050 12.966 41.233 1.00 32.07 190 VAL A C 1
ATOM 1560 O O . VAL A 1 195 ? 46.347 13.809 40.672 1.00 29.34 190 VAL A O 1
ATOM 1564 N N . LEU A 1 196 ? 47.389 13.047 42.517 1.00 30.69 191 LEU A N 1
ATOM 1565 C CA . LEU A 1 196 ? 46.948 14.157 43.353 1.00 33.11 191 LEU A CA 1
ATOM 1566 C C . LEU A 1 196 ? 47.368 15.498 42.763 1.00 35.36 191 LEU A C 1
ATOM 1567 O O . LEU A 1 196 ? 46.646 16.492 42.877 1.00 34.89 191 LEU A O 1
ATOM 1572 N N . LYS A 1 197 ? 48.537 15.523 42.132 1.00 36.09 192 LYS A N 1
ATOM 1573 C CA . LYS A 1 197 ? 49.038 16.748 41.522 1.00 38.81 192 LYS A CA 1
ATOM 1574 C C . LYS A 1 197 ? 48.136 17.226 40.383 1.00 39.03 192 LYS A C 1
ATOM 1575 O O . LYS A 1 197 ? 47.731 18.386 40.356 1.00 38.95 192 LYS A O 1
ATOM 1581 N N . LEU A 1 198 ? 47.824 16.337 39.445 1.00 40.56 193 LEU A N 1
ATOM 1582 C CA . LEU A 1 198 ? 46.976 16.710 38.317 1.00 43.47 193 LEU A CA 1
ATOM 1583 C C . LEU A 1 198 ? 45.593 17.160 38.767 1.00 45.41 193 LEU A C 1
ATOM 1584 O O . LEU A 1 198 ? 44.957 17.985 38.109 1.00 45.17 193 LEU A O 1
ATOM 1589 N N . LEU A 1 199 ? 45.130 16.617 39.888 1.00 47.33 194 LEU A N 1
ATOM 1590 C CA . LEU A 1 199 ? 43.824 16.977 40.426 1.00 49.76 194 LEU A CA 1
ATOM 1591 C C . LEU A 1 199 ? 43.848 18.374 41.040 1.00 51.91 194 LEU A C 1
ATOM 1592 O O . LEU A 1 199 ? 42.808 18.909 41.419 1.00 52.30 194 LEU A O 1
ATOM 1597 N N . ASN A 1 200 ? 45.040 18.957 41.139 1.00 54.66 195 ASN A N 1
ATOM 1598 C CA . ASN A 1 200 ? 45.194 20.305 41.679 1.00 57.13 195 ASN A CA 1
ATOM 1599 C C . ASN A 1 200 ? 45.290 21.295 40.525 1.00 58.61 195 ASN A C 1
ATOM 1600 O O . ASN A 1 200 ? 45.200 22.506 40.720 1.00 59.12 195 ASN A O 1
ATOM 1605 N N . ASP A 1 201 ? 45.483 20.768 39.321 1.00 60.16 196 ASP A N 1
ATOM 1606 C CA . ASP A 1 201 ? 45.582 21.599 38.129 1.00 61.92 196 ASP A CA 1
ATOM 1607 C C . ASP A 1 201 ? 44.192 21.761 37.525 1.00 62.22 196 ASP A C 1
ATOM 1608 O O . ASP A 1 201 ? 43.601 20.797 37.038 1.00 61.17 196 ASP A O 1
ATOM 1613 N N . GLN A 1 202 ? 43.676 22.984 37.560 1.00 63.18 197 GLN A N 1
ATOM 1614 C CA . GLN A 1 202 ? 42.351 23.272 37.027 1.00 64.38 197 GLN A CA 1
ATOM 1615 C C . GLN A 1 202 ? 42.142 22.711 35.621 1.00 63.91 197 GLN A C 1
ATOM 1616 O O . GLN A 1 202 ? 41.046 22.262 35.281 1.00 63.90 197 GLN A O 1
ATOM 1622 N N . ILE A 1 203 ? 43.193 22.728 34.810 1.00 63.14 198 ILE A N 1
ATOM 1623 C CA . ILE A 1 203 ? 43.103 22.228 33.442 1.00 62.24 198 ILE A CA 1
ATOM 1624 C C . ILE A 1 203 ? 43.135 20.705 33.362 1.00 61.03 198 ILE A C 1
ATOM 1625 O O . ILE A 1 203 ? 42.245 20.089 32.774 1.00 61.07 198 ILE A O 1
ATOM 1630 N N . SER A 1 204 ? 44.163 20.104 33.954 1.00 59.62 199 SER A N 1
ATOM 1631 C CA . SER A 1 204 ? 44.325 18.653 33.941 1.00 58.40 199 SER A CA 1
ATOM 1632 C C . SER A 1 204 ? 43.194 17.911 34.647 1.00 57.10 199 SER A C 1
ATOM 1633 O O . SER A 1 204 ? 42.851 16.792 34.267 1.00 56.56 199 SER A O 1
ATOM 1636 N N . SER A 1 205 ? 42.617 18.536 35.670 1.00 56.14 200 SER A N 1
ATOM 1637 C CA . SER A 1 205 ? 41.532 17.921 36.428 1.00 55.62 200 SER A CA 1
ATOM 1638 C C . SER A 1 205 ? 40.282 17.706 35.582 1.00 55.34 200 SER A C 1
ATOM 1639 O O . SER A 1 205 ? 39.280 17.186 36.073 1.00 55.29 200 SER A O 1
ATOM 1642 N N . LYS A 1 206 ? 40.349 18.104 34.313 1.00 54.19 201 LYS A N 1
ATOM 1643 C CA . LYS A 1 206 ? 39.222 17.965 33.391 1.00 52.58 201 LYS A CA 1
ATOM 1644 C C . LYS A 1 206 ? 39.497 16.850 32.376 1.00 50.77 201 LYS A C 1
ATOM 1645 O O . LYS A 1 206 ? 38.598 16.419 31.652 1.00 49.79 201 LYS A O 1
ATOM 1651 N N . GLN A 1 207 ? 40.746 16.389 32.328 1.00 49.32 202 GLN A N 1
ATOM 1652 C CA . GLN A 1 207 ? 41.143 15.319 31.414 1.00 47.09 202 GLN A CA 1
ATOM 1653 C C . GLN A 1 207 ? 40.745 13.970 31.998 1.00 44.97 202 GLN A C 1
ATOM 1654 O O . GLN A 1 207 ? 41.598 13.152 32.355 1.00 42.63 202 GLN A O 1
ATOM 1660 N N . TYR A 1 208 ? 39.439 13.753 32.081 1.00 41.93 203 TYR A N 1
ATOM 1661 C CA . TYR A 1 208 ? 38.870 12.534 32.636 1.00 39.63 203 TYR A CA 1
ATOM 1662 C C . TYR A 1 208 ? 39.618 11.263 32.269 1.00 38.58 203 TYR A C 1
ATOM 1663 O O . TYR A 1 208 ? 39.992 10.481 33.143 1.00 36.63 203 TYR A O 1
ATOM 1672 N N . THR A 1 209 ? 39.842 11.062 30.979 1.00 37.48 204 THR A N 1
ATOM 1673 C CA . THR A 1 209 ? 40.539 9.878 30.507 1.00 37.82 204 THR A CA 1
ATOM 1674 C C . THR A 1 209 ? 41.925 9.717 31.153 1.00 37.08 204 THR A C 1
ATOM 1675 O O . THR A 1 209 ? 42.298 8.622 31.576 1.00 35.45 204 THR A O 1
ATOM 1679 N N . LEU A 1 210 ? 42.674 10.812 31.244 1.00 35.83 205 LEU A N 1
ATOM 1680 C CA . LEU A 1 210 ? 44.017 10.783 31.826 1.00 34.95 205 LEU A CA 1
ATOM 1681 C C . LEU A 1 210 ? 43.981 10.357 33.296 1.00 33.79 205 LEU A C 1
ATOM 1682 O O . LEU A 1 210 ? 44.645 9.394 33.693 1.00 33.99 205 LEU A O 1
ATOM 1687 N N . ILE A 1 211 ? 43.213 11.088 34.099 1.00 33.14 206 ILE A N 1
ATOM 1688 C CA . ILE A 1 211 ? 43.090 10.795 35.523 1.00 32.28 206 ILE A CA 1
ATOM 1689 C C . ILE A 1 211 ? 42.707 9.334 35.730 1.00 31.71 206 ILE A C 1
ATOM 1690 O O . ILE A 1 211 ? 43.278 8.651 36.580 1.00 31.06 206 ILE A O 1
ATOM 1695 N N . SER A 1 212 ? 41.755 8.855 34.935 1.00 29.68 207 SER A N 1
ATOM 1696 C CA . SER A 1 212 ? 41.304 7.472 35.026 1.00 29.48 207 SER A CA 1
ATOM 1697 C C . SER A 1 212 ? 42.446 6.467 34.843 1.00 30.25 207 SER A C 1
ATOM 1698 O O . SER A 1 212 ? 42.593 5.528 35.631 1.00 29.59 207 SER A O 1
ATOM 1701 N N . LYS A 1 213 ? 43.247 6.667 33.800 1.00 30.31 208 LYS A N 1
ATOM 1702 C CA . LYS A 1 213 ? 44.367 5.772 33.509 1.00 30.98 208 LYS A CA 1
ATOM 1703 C C . LYS A 1 213 ? 45.434 5.816 34.602 1.00 30.10 208 LYS A C 1
ATOM 1704 O O . LYS A 1 213 ? 45.953 4.777 35.009 1.00 31.31 208 LYS A O 1
ATOM 1710 N N . LEU A 1 214 ? 45.761 7.019 35.066 1.00 28.85 209 LEU A N 1
ATOM 1711 C CA . LEU A 1 214 ? 46.764 7.193 36.113 1.00 28.08 209 LEU A CA 1
ATOM 1712 C C . LEU A 1 214 ? 46.284 6.594 37.430 1.00 28.49 209 LEU A C 1
ATOM 1713 O O . LEU A 1 214 ? 47.078 6.048 38.200 1.00 28.00 209 LEU A O 1
ATOM 1718 N N . SER A 1 215 ? 44.981 6.706 37.684 1.00 26.03 210 SER A N 1
ATOM 1719 C CA . SER A 1 215 ? 44.392 6.167 38.898 1.00 24.71 210 SER A CA 1
ATOM 1720 C C . SER A 1 215 ? 44.442 4.653 38.860 1.00 25.37 210 SER A C 1
ATOM 1721 O O . SER A 1 215 ? 44.699 4.014 39.874 1.00 26.38 210 SER A O 1
ATOM 1724 N N . ARG A 1 216 ? 44.204 4.075 37.688 1.00 25.24 211 ARG A N 1
ATOM 1725 C CA . ARG A 1 216 ? 44.236 2.629 37.571 1.00 27.49 211 ARG A CA 1
ATOM 1726 C C . ARG A 1 216 ? 45.634 2.126 37.893 1.00 26.82 211 ARG A C 1
ATOM 1727 O O . ARG A 1 216 ? 45.796 1.103 38.557 1.00 27.33 211 ARG A O 1
ATOM 1735 N N . ALA A 1 217 ? 46.643 2.851 37.426 1.00 25.36 212 ALA A N 1
ATOM 1736 C CA . ALA A 1 217 ? 48.022 2.459 37.682 1.00 26.09 212 ALA A CA 1
ATOM 1737 C C . ALA A 1 217 ? 48.319 2.509 39.184 1.00 24.68 212 ALA A C 1
ATOM 1738 O O . ALA A 1 217 ? 49.003 1.632 39.714 1.00 24.59 212 ALA A O 1
ATOM 1740 N N . THR A 1 218 ? 47.800 3.528 39.866 1.00 24.00 213 THR A N 1
ATOM 1741 C CA . THR A 1 218 ? 48.010 3.668 41.310 1.00 23.87 213 THR A CA 1
ATOM 1742 C C . THR A 1 218 ? 47.450 2.437 42.019 1.00 26.58 213 THR A C 1
ATOM 1743 O O . THR A 1 218 ? 48.078 1.877 42.927 1.00 26.13 213 THR A O 1
ATOM 1747 N N . CYS A 1 219 ? 46.268 2.013 41.584 1.00 25.40 214 CYS A N 1
ATOM 1748 C CA . CYS A 1 219 ? 45.618 0.838 42.143 1.00 27.62 214 CYS A CA 1
ATOM 1749 C C . CYS A 1 219 ? 46.495 -0.394 41.936 1.00 26.49 214 CYS A C 1
ATOM 1750 O O . CYS A 1 219 ? 46.784 -1.121 42.886 1.00 26.70 214 CYS A O 1
ATOM 1753 N N . ASN A 1 220 ? 46.929 -0.621 40.699 1.00 26.44 215 ASN A N 1
ATOM 1754 C CA . ASN A 1 220 ? 47.764 -1.783 40.399 1.00 27.11 215 ASN A CA 1
ATOM 1755 C C . ASN A 1 220 ? 49.044 -1.810 41.242 1.00 26.98 215 ASN A C 1
ATOM 1756 O O . ASN A 1 220 ? 49.473 -2.867 41.696 1.00 26.15 215 ASN A O 1
ATOM 1761 N N . LEU A 1 221 ? 49.652 -0.647 41.443 1.00 25.78 216 LEU A N 1
ATOM 1762 C CA . LEU A 1 221 ? 50.869 -0.558 42.240 1.00 27.83 216 LEU A CA 1
ATOM 1763 C C . LEU A 1 221 ? 50.628 -0.964 43.700 1.00 27.69 216 LEU A C 1
ATOM 1764 O O . LEU A 1 221 ? 51.407 -1.725 44.281 1.00 28.13 216 LEU A O 1
ATOM 1769 N N . PHE A 1 222 ? 49.560 -0.458 44.304 1.00 27.26 217 PHE A N 1
ATOM 1770 C CA . PHE A 1 222 ? 49.275 -0.827 45.686 1.00 27.29 217 PHE A CA 1
ATOM 1771 C C . PHE A 1 222 ? 48.853 -2.298 45.754 1.00 28.10 217 PHE A C 1
ATOM 1772 O O . PHE A 1 222 ? 48.996 -2.944 46.789 1.00 28.61 217 PHE A O 1
ATOM 1780 N N . GLN A 1 223 ? 48.359 -2.823 44.635 1.00 28.85 218 GLN A N 1
ATOM 1781 C CA . GLN A 1 223 ? 47.950 -4.226 44.544 1.00 30.49 218 GLN A CA 1
ATOM 1782 C C . GLN A 1 223 ? 49.184 -5.110 44.788 1.00 29.44 218 GLN A C 1
ATOM 1783 O O . GLN A 1 223 ? 49.086 -6.184 45.377 1.00 30.06 218 GLN A O 1
ATOM 1789 N N . LYS A 1 224 ? 50.344 -4.646 44.331 1.00 30.68 219 LYS A N 1
ATOM 1790 C CA . LYS A 1 224 ? 51.600 -5.379 44.508 1.00 29.75 219 LYS A CA 1
ATOM 1791 C C . LYS A 1 224 ? 51.970 -5.502 45.983 1.00 28.40 219 LYS A C 1
ATOM 1792 O O . LYS A 1 224 ? 52.408 -6.561 46.434 1.00 28.72 219 LYS A O 1
ATOM 1798 N N . CYS A 1 225 ? 51.815 -4.404 46.720 1.00 26.24 220 CYS A N 1
ATOM 1799 C CA . CYS A 1 225 ? 52.125 -4.367 48.146 1.00 28.18 220 CYS A CA 1
ATOM 1800 C C . CYS A 1 225 ? 51.114 -5.226 48.899 1.00 29.04 220 CYS A C 1
ATOM 1801 O O . CYS A 1 225 ? 51.461 -5.954 49.833 1.00 28.66 220 CYS A O 1
ATOM 1804 N N . HIS A 1 226 ? 49.857 -5.120 48.484 1.00 28.73 221 HIS A N 1
ATOM 1805 C CA . HIS A 1 226 ? 48.775 -5.890 49.078 1.00 28.54 221 HIS A CA 1
ATOM 1806 C C . HIS A 1 226 ? 49.104 -7.376 48.961 1.00 29.26 221 HIS A C 1
ATOM 1807 O O . HIS A 1 226 ? 49.064 -8.106 49.948 1.00 29.34 221 HIS A O 1
ATOM 1814 N N . ASP A 1 227 ? 49.427 -7.812 47.745 1.00 31.85 222 ASP A N 1
ATOM 1815 C CA . ASP A 1 227 ? 49.749 -9.215 47.484 1.00 35.16 222 ASP A CA 1
ATOM 1816 C C . ASP A 1 227 ? 50.902 -9.741 48.329 1.00 35.99 222 ASP A C 1
ATOM 1817 O O . ASP A 1 227 ? 50.890 -10.898 48.747 1.00 35.83 222 ASP A O 1
ATOM 1822 N N . PHE A 1 228 ? 51.900 -8.901 48.580 1.00 36.69 223 PHE A N 1
ATOM 1823 C CA . PHE A 1 228 ? 53.037 -9.326 49.385 1.00 38.34 223 PHE A CA 1
ATOM 1824 C C . PHE A 1 228 ? 52.646 -9.545 50.841 1.00 39.22 223 PHE A C 1
ATOM 1825 O O . PHE A 1 228 ? 53.091 -10.503 51.470 1.00 38.29 223 PHE A O 1
ATOM 1833 N N . MET A 1 229 ? 51.811 -8.655 51.368 1.00 40.49 224 MET A N 1
ATOM 1834 C CA . MET A 1 229 ? 51.373 -8.731 52.758 1.00 43.42 224 MET A CA 1
ATOM 1835 C C . MET A 1 229 ? 50.260 -9.758 52.972 1.00 46.09 224 MET A C 1
ATOM 1836 O O . MET A 1 229 ? 49.904 -10.067 54.108 1.00 45.71 224 MET A O 1
ATOM 1841 N N . LYS A 1 230 ? 49.711 -10.276 51.877 1.00 50.29 225 LYS A N 1
ATOM 1842 C CA . LYS A 1 230 ? 48.639 -11.267 51.947 1.00 55.44 225 LYS A CA 1
ATOM 1843 C C . LYS A 1 230 ? 49.186 -12.659 52.260 1.00 58.34 225 LYS A C 1
ATOM 1844 O O . LYS A 1 230 ? 48.558 -13.436 52.982 1.00 58.17 225 LYS A O 1
ATOM 1850 N N . GLU A 1 231 ? 50.358 -12.967 51.711 1.00 62.36 226 GLU A N 1
ATOM 1851 C CA . GLU A 1 231 ? 50.993 -14.263 51.933 1.00 66.02 226 GLU A CA 1
ATOM 1852 C C . GLU A 1 231 ? 51.240 -14.467 53.426 1.00 67.51 226 GLU A C 1
ATOM 1853 O O . GLU A 1 231 ? 51.523 -15.577 53.878 1.00 67.84 226 GLU A O 1
ATOM 1859 N N . ILE A 1 232 ? 51.132 -13.382 54.185 1.00 69.58 227 ILE A N 1
ATOM 1860 C CA . ILE A 1 232 ? 51.329 -13.430 55.626 1.00 71.84 227 ILE A CA 1
ATOM 1861 C C . ILE A 1 232 ? 50.095 -12.868 56.336 1.00 73.27 227 ILE A C 1
ATOM 1862 O O . ILE A 1 232 ? 49.791 -11.677 56.246 1.00 73.94 227 ILE A O 1
ATOM 1867 N N . ASP A 1 233 ? 49.383 -13.743 57.036 1.00 74.68 228 ASP A N 1
ATOM 1868 C CA . ASP A 1 233 ? 48.168 -13.364 57.750 1.00 76.18 228 ASP A CA 1
ATOM 1869 C C . ASP A 1 233 ? 48.403 -12.844 59.168 1.00 76.62 228 ASP A C 1
ATOM 1870 O O . ASP A 1 233 ? 47.478 -12.339 59.810 1.00 76.41 228 ASP A O 1
ATOM 1875 N N . ASP A 1 234 ? 49.635 -12.963 59.653 1.00 76.89 229 ASP A N 1
ATOM 1876 C CA . ASP A 1 234 ? 49.974 -12.503 60.997 1.00 76.96 229 ASP A CA 1
ATOM 1877 C C . ASP A 1 234 ? 50.347 -11.024 60.995 1.00 76.22 229 ASP A C 1
ATOM 1878 O O . ASP A 1 234 ? 51.437 -10.650 60.562 1.00 76.58 229 ASP A O 1
ATOM 1883 N N . ASP A 1 235 ? 49.437 -10.189 61.483 1.00 74.94 230 ASP A N 1
ATOM 1884 C CA . ASP A 1 235 ? 49.665 -8.749 61.533 1.00 73.61 230 ASP A CA 1
ATOM 1885 C C . ASP A 1 235 ? 50.962 -8.400 62.252 1.00 71.59 230 ASP A C 1
ATOM 1886 O O . ASP A 1 235 ? 51.637 -7.433 61.899 1.00 71.38 230 ASP A O 1
ATOM 1891 N N . VAL A 1 236 ? 51.312 -9.197 63.256 1.00 68.93 231 VAL A N 1
ATOM 1892 C CA . VAL A 1 236 ? 52.526 -8.962 64.024 1.00 66.35 231 VAL A CA 1
ATOM 1893 C C . VAL A 1 236 ? 53.741 -9.635 63.380 1.00 63.85 231 VAL A C 1
ATOM 1894 O O . VAL A 1 236 ? 54.853 -9.553 63.900 1.00 63.91 231 VAL A O 1
ATOM 1898 N N . ALA A 1 237 ? 53.528 -10.291 62.242 1.00 60.52 232 ALA A N 1
ATOM 1899 C CA . ALA A 1 237 ? 54.618 -10.970 61.545 1.00 57.26 232 ALA A CA 1
ATOM 1900 C C . ALA A 1 237 ? 55.062 -10.237 60.279 1.00 54.96 232 ALA A C 1
ATOM 1901 O O . ALA A 1 237 ? 56.152 -10.490 59.759 1.00 54.07 232 ALA A O 1
ATOM 1903 N N . ILE A 1 238 ? 54.218 -9.340 59.776 1.00 52.04 233 ILE A N 1
ATOM 1904 C CA . ILE A 1 238 ? 54.557 -8.581 58.578 1.00 48.74 233 ILE A CA 1
ATOM 1905 C C . ILE A 1 238 ? 55.799 -7.746 58.885 1.00 46.83 233 ILE A C 1
ATOM 1906 O O . ILE A 1 238 ? 55.985 -7.293 60.014 1.00 45.82 233 ILE A O 1
ATOM 1911 N N . TYR A 1 239 ? 56.639 -7.543 57.877 1.00 44.50 234 TYR A N 1
ATOM 1912 C CA . TYR A 1 239 ? 57.887 -6.801 58.040 1.00 42.79 234 TYR A CA 1
ATOM 1913 C C . TYR A 1 239 ? 57.875 -5.395 58.665 1.00 42.67 234 TYR A C 1
ATOM 1914 O O . TYR A 1 239 ? 58.503 -5.174 59.705 1.00 46.57 234 TYR A O 1
ATOM 1923 N N . GLY A 1 240 ? 57.183 -4.447 58.045 1.00 41.07 235 GLY A N 1
ATOM 1924 C CA . GLY A 1 240 ? 57.183 -3.087 58.573 1.00 38.07 235 GLY A CA 1
ATOM 1925 C C . GLY A 1 240 ? 56.273 -2.770 59.746 1.00 37.04 235 GLY A C 1
ATOM 1926 O O . GLY A 1 240 ? 56.374 -3.368 60.818 1.00 35.60 235 GLY A O 1
ATOM 1927 N N . GLU A 1 241 ? 55.396 -1.793 59.543 1.00 35.54 236 GLU A N 1
ATOM 1928 C CA . GLU A 1 241 ? 54.443 -1.379 60.563 1.00 35.23 236 GLU A CA 1
ATOM 1929 C C . GLU A 1 241 ? 53.122 -2.089 60.310 1.00 35.22 236 GLU A C 1
ATOM 1930 O O . GLU A 1 241 ? 52.645 -2.145 59.172 1.00 34.54 236 GLU A O 1
ATOM 1936 N N . PRO A 1 242 ? 52.515 -2.650 61.364 1.00 35.63 237 PRO A N 1
ATOM 1937 C CA . PRO A 1 242 ? 51.238 -3.353 61.225 1.00 35.87 237 PRO A CA 1
ATOM 1938 C C . PRO A 1 242 ? 50.167 -2.476 60.569 1.00 34.97 237 PRO A C 1
ATOM 1939 O O . PRO A 1 242 ? 49.358 -2.956 59.774 1.00 35.39 237 PRO A O 1
ATOM 1943 N N . LYS A 1 243 ? 50.182 -1.189 60.900 1.00 34.39 238 LYS A N 1
ATOM 1944 C CA . LYS A 1 243 ? 49.214 -0.231 60.363 1.00 35.31 238 LYS A CA 1
ATOM 1945 C C . LYS A 1 243 ? 49.196 -0.116 58.836 1.00 32.96 238 LYS A C 1
ATOM 1946 O O . LYS A 1 243 ? 48.170 0.236 58.253 1.00 31.28 238 LYS A O 1
ATOM 1952 N N . TRP A 1 244 ? 50.323 -0.407 58.191 1.00 30.75 239 TRP A N 1
ATOM 1953 C CA . TRP A 1 244 ? 50.417 -0.296 56.736 1.00 28.59 239 TRP A CA 1
ATOM 1954 C C . TRP A 1 244 ? 49.498 -1.222 55.950 1.00 29.33 239 TRP A C 1
ATOM 1955 O O . TRP A 1 244 ? 48.990 -0.851 54.887 1.00 27.87 239 TRP A O 1
ATOM 1966 N N . LYS A 1 245 ? 49.287 -2.429 56.458 1.00 28.84 240 LYS A N 1
ATOM 1967 C CA . LYS A 1 245 ? 48.456 -3.394 55.752 1.00 29.82 240 LYS A CA 1
ATOM 1968 C C . LYS A 1 245 ? 47.052 -2.884 55.416 1.00 29.82 240 LYS A C 1
ATOM 1969 O O . LYS A 1 245 ? 46.602 -2.994 54.275 1.00 28.29 240 LYS A O 1
ATOM 1975 N N . THR A 1 246 ? 46.363 -2.318 56.401 1.00 30.65 241 THR A N 1
ATOM 1976 C CA . THR A 1 246 ? 45.007 -1.835 56.171 1.00 30.20 241 THR A CA 1
ATOM 1977 C C . THR A 1 246 ? 44.946 -0.640 55.225 1.00 28.54 241 THR A C 1
ATOM 1978 O O . THR A 1 246 ? 44.021 -0.524 54.425 1.00 26.36 241 THR A O 1
ATOM 1982 N N . THR A 1 247 ? 45.938 0.240 55.304 1.00 26.84 242 THR A N 1
ATOM 1983 C CA . THR A 1 247 ? 45.961 1.420 54.444 1.00 26.19 242 THR A CA 1
ATOM 1984 C C . THR A 1 247 ? 46.253 1.082 52.978 1.00 25.20 242 THR A C 1
ATOM 1985 O O . THR A 1 247 ? 45.722 1.718 52.067 1.00 25.28 242 THR A O 1
ATOM 1989 N N . VAL A 1 248 ? 47.089 0.076 52.751 1.00 21.99 243 VAL A N 1
ATOM 1990 C CA . VAL A 1 248 ? 47.415 -0.343 51.396 1.00 21.24 243 VAL A CA 1
ATOM 1991 C C . VAL A 1 248 ? 46.151 -0.916 50.751 1.00 23.08 243 VAL A C 1
ATOM 1992 O O . VAL A 1 248 ? 45.837 -0.630 49.591 1.00 21.07 243 VAL A O 1
ATOM 1996 N N . THR A 1 249 ? 45.417 -1.719 51.513 1.00 23.08 244 THR A N 1
ATOM 1997 C CA . THR A 1 249 ? 44.188 -2.320 51.009 1.00 24.37 244 THR A CA 1
ATOM 1998 C C . THR A 1 249 ? 43.140 -1.249 50.703 1.00 24.12 244 THR A C 1
ATOM 1999 O O . THR A 1 249 ? 42.444 -1.322 49.694 1.00 25.57 244 THR A O 1
ATOM 2003 N N . CYS A 1 250 ? 43.035 -0.254 51.570 1.00 24.41 245 CYS A N 1
ATOM 2004 C CA . CYS A 1 250 ? 42.074 0.817 51.360 1.00 25.47 245 CYS A CA 1
ATOM 2005 C C . CYS A 1 250 ? 42.407 1.557 50.058 1.00 26.57 245 CYS A C 1
ATOM 2006 O O . CYS A 1 250 ? 41.539 1.755 49.197 1.00 23.25 245 CYS A O 1
ATOM 2009 N N . LYS A 1 251 ? 43.671 1.947 49.914 1.00 25.40 246 LYS A N 1
ATOM 2010 C CA . LYS A 1 251 ? 44.116 2.665 48.725 1.00 25.24 246 LYS A CA 1
ATOM 2011 C C . LYS A 1 251 ? 43.875 1.906 47.422 1.00 24.56 246 LYS A C 1
ATOM 2012 O O . LYS A 1 251 ? 43.448 2.501 46.429 1.00 25.18 246 LYS A O 1
ATOM 2018 N N . LEU A 1 252 ? 44.120 0.601 47.412 1.00 24.34 247 LEU A N 1
ATOM 2019 C CA . LEU A 1 252 ? 43.912 -0.154 46.180 1.00 25.13 247 LEU A CA 1
ATOM 2020 C C . LEU A 1 252 ? 42.452 -0.094 45.723 1.00 25.38 247 LEU A C 1
ATOM 2021 O O . LEU A 1 252 ? 42.184 0.117 44.541 1.00 24.42 247 LEU A O 1
ATOM 2026 N N . HIS A 1 253 ? 41.509 -0.266 46.647 1.00 24.73 248 HIS A N 1
ATOM 2027 C CA . HIS A 1 253 ? 40.097 -0.186 46.280 1.00 25.63 248 HIS A CA 1
ATOM 2028 C C . HIS A 1 253 ? 39.705 1.256 45.966 1.00 24.53 248 HIS A C 1
ATOM 2029 O O . HIS A 1 253 ? 38.973 1.512 45.015 1.00 23.63 248 HIS A O 1
ATOM 2036 N N . PHE A 1 254 ? 40.195 2.200 46.763 1.00 24.90 249 PHE A N 1
ATOM 2037 C CA . PHE A 1 254 ? 39.857 3.605 46.545 1.00 25.38 249 PHE A CA 1
ATOM 2038 C C . PHE A 1 254 ? 40.293 4.134 45.181 1.00 26.81 249 PHE A C 1
ATOM 2039 O O . PHE A 1 254 ? 39.547 4.865 44.522 1.00 25.02 249 PHE A O 1
ATOM 2047 N N . TYR A 1 255 ? 41.503 3.785 44.757 1.00 24.47 250 TYR A N 1
ATOM 2048 C CA . TYR A 1 255 ? 41.974 4.266 43.471 1.00 25.96 250 TYR A CA 1
ATOM 2049 C C . TYR A 1 255 ? 41.311 3.530 42.315 1.00 25.77 250 TYR A C 1
ATOM 2050 O O . TYR A 1 255 ? 41.145 4.086 41.231 1.00 27.50 250 TYR A O 1
ATOM 2059 N N . LYS A 1 256 ? 40.900 2.291 42.551 1.00 27.13 251 LYS A N 1
ATOM 2060 C CA . LYS A 1 256 ? 40.198 1.547 41.514 1.00 29.23 251 LYS A CA 1
ATOM 2061 C C . LYS A 1 256 ? 38.852 2.259 41.316 1.00 29.54 251 LYS A C 1
ATOM 2062 O O . LYS A 1 256 ? 38.375 2.419 40.191 1.00 29.10 251 LYS A O 1
ATOM 2068 N N . SER A 1 257 ? 38.255 2.693 42.422 1.00 28.94 252 SER A N 1
ATOM 2069 C CA . SER A 1 257 ? 36.980 3.405 42.391 1.00 28.67 252 SER A CA 1
ATOM 2070 C C . SER A 1 257 ? 37.124 4.730 41.649 1.00 28.62 252 SER A C 1
ATOM 2071 O O . SER A 1 257 ? 36.303 5.067 40.793 1.00 28.46 252 SER A O 1
ATOM 2074 N N . LEU A 1 258 ? 38.172 5.474 41.990 1.00 29.06 253 LEU A N 1
ATOM 2075 C CA . LEU A 1 258 ? 38.434 6.769 41.374 1.00 29.89 253 LEU A CA 1
ATOM 2076 C C . LEU A 1 258 ? 38.622 6.620 39.869 1.00 29.96 253 LEU A C 1
ATOM 2077 O O . LEU A 1 258 ? 38.215 7.485 39.090 1.00 29.06 253 LEU A O 1
ATOM 2082 N N . SER A 1 259 ? 39.242 5.515 39.470 1.00 30.41 254 SER A N 1
ATOM 2083 C CA . SER A 1 259 ? 39.496 5.234 38.062 1.00 31.54 254 SER A CA 1
ATOM 2084 C C . SER A 1 259 ? 38.190 5.014 37.296 1.00 32.15 254 SER A C 1
ATOM 2085 O O . SER A 1 259 ? 37.988 5.570 36.214 1.00 32.71 254 SER A O 1
ATOM 2088 N N . ALA A 1 260 ? 37.312 4.191 37.860 1.00 30.71 255 ALA A N 1
ATOM 2089 C CA . ALA A 1 260 ? 36.024 3.893 37.243 1.00 30.88 255 ALA A CA 1
ATOM 2090 C C . ALA A 1 260 ? 35.173 5.156 37.156 1.00 30.28 255 ALA A C 1
ATOM 2091 O O . ALA A 1 260 ? 34.497 5.391 36.157 1.00 32.37 255 ALA A O 1
ATOM 2093 N N . TYR A 1 261 ? 35.207 5.962 38.211 1.00 29.38 256 TYR A N 1
ATOM 2094 C CA . TYR A 1 261 ? 34.452 7.206 38.251 1.00 30.26 256 TYR A CA 1
ATOM 2095 C C . TYR A 1 261 ? 34.832 8.112 37.081 1.00 31.96 256 TYR A C 1
ATOM 2096 O O . TYR A 1 261 ? 33.973 8.538 36.304 1.00 31.24 256 TYR A O 1
ATOM 2105 N N . TYR A 1 262 ? 36.122 8.400 36.945 1.00 31.85 257 TYR A N 1
ATOM 2106 C CA . TYR A 1 262 ? 36.563 9.275 35.868 1.00 32.20 257 TYR A CA 1
ATOM 2107 C C . TYR A 1 262 ? 36.308 8.703 34.478 1.00 32.84 257 TYR A C 1
ATOM 2108 O O . TYR A 1 262 ? 36.005 9.452 33.553 1.00 34.12 257 TYR A O 1
ATOM 2117 N N . HIS A 1 263 ? 36.407 7.387 34.326 1.00 33.08 258 HIS A N 1
ATOM 2118 C CA . HIS A 1 263 ? 36.142 6.784 33.027 1.00 35.77 258 HIS A CA 1
ATOM 2119 C C . HIS A 1 263 ? 34.653 6.963 32.724 1.00 36.28 258 HIS A C 1
ATOM 2120 O O . HIS A 1 263 ? 34.247 7.074 31.563 1.00 36.46 258 HIS A O 1
ATOM 2127 N N . GLY A 1 264 ? 33.848 6.997 33.782 1.00 35.58 259 GLY A N 1
ATOM 2128 C CA . GLY A 1 264 ? 32.416 7.179 33.624 1.00 34.54 259 GLY A CA 1
ATOM 2129 C C . GLY A 1 264 ? 32.115 8.592 33.164 1.00 34.49 259 GLY A C 1
ATOM 2130 O O . GLY A 1 264 ? 31.282 8.795 32.282 1.00 33.34 259 GLY A O 1
ATOM 2131 N N . LEU A 1 265 ? 32.789 9.572 33.761 1.00 34.58 260 LEU A N 1
ATOM 2132 C CA . LEU A 1 265 ? 32.590 10.965 33.382 1.00 36.44 260 LEU A CA 1
ATOM 2133 C C . LEU A 1 265 ? 32.970 11.153 31.914 1.00 38.31 260 LEU A C 1
ATOM 2134 O O . LEU A 1 265 ? 32.449 12.035 31.232 1.00 37.92 260 LEU A O 1
ATOM 2139 N N . HIS A 1 266 ? 33.880 10.311 31.436 1.00 40.17 261 HIS A N 1
ATOM 2140 C CA . HIS A 1 266 ? 34.316 10.364 30.048 1.00 41.05 261 HIS A CA 1
ATOM 2141 C C . HIS A 1 266 ? 33.229 9.772 29.155 1.00 42.60 261 HIS A C 1
ATOM 2142 O O . HIS A 1 266 ? 32.899 10.331 28.108 1.00 42.09 261 HIS A O 1
ATOM 2149 N N . LEU A 1 267 ? 32.675 8.639 29.575 1.00 42.97 262 LEU A N 1
ATOM 2150 C CA . LEU A 1 267 ? 31.621 7.977 28.818 1.00 44.28 262 LEU A CA 1
ATOM 2151 C C . LEU A 1 267 ? 30.418 8.901 28.644 1.00 45.33 262 LEU A C 1
ATOM 2152 O O . LEU A 1 267 ? 29.775 8.903 27.595 1.00 44.80 262 LEU A O 1
ATOM 2157 N N . GLU A 1 268 ? 30.119 9.684 29.675 1.00 46.41 263 GLU A N 1
ATOM 2158 C CA . GLU A 1 268 ? 29.004 10.624 29.621 1.00 48.24 263 GLU A CA 1
ATOM 2159 C C . GLU A 1 268 ? 29.349 11.733 28.639 1.00 49.06 263 GLU A C 1
ATOM 2160 O O . GLU A 1 268 ? 28.474 12.296 27.982 1.00 4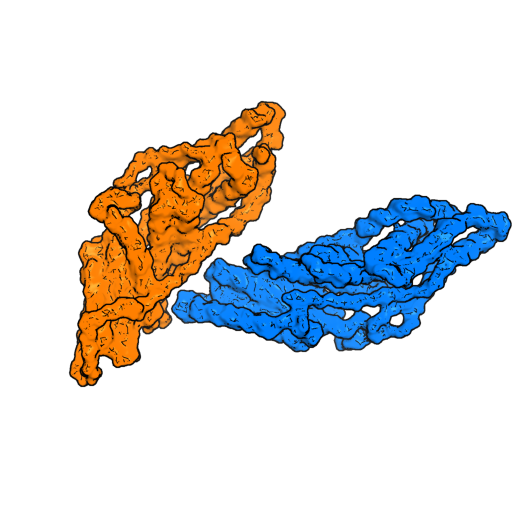8.99 263 GLU A O 1
ATOM 2166 N N . GLU A 1 269 ? 30.636 12.041 28.558 1.00 50.20 264 GLU A N 1
ATOM 2167 C CA . GLU A 1 269 ? 31.143 13.076 27.668 1.00 51.60 264 GLU A CA 1
ATOM 2168 C C . GLU A 1 269 ? 31.008 12.585 26.226 1.00 52.23 264 GLU A C 1
ATOM 2169 O O . GLU A 1 269 ? 30.874 13.379 25.298 1.00 52.47 264 GLU A O 1
ATOM 2175 N N . GLU A 1 270 ? 31.037 11.266 26.051 1.00 53.56 265 GLU A N 1
ATOM 2176 C CA . GLU A 1 270 ? 30.911 10.650 24.733 1.00 54.43 265 GLU A CA 1
ATOM 2177 C C . GLU A 1 270 ? 29.460 10.250 24.483 1.00 54.84 265 GLU A C 1
ATOM 2178 O O . GLU A 1 270 ? 29.172 9.459 23.587 1.00 54.17 265 GLU A O 1
ATOM 2184 N N . ASN A 1 271 ? 28.552 10.793 25.287 1.00 55.67 266 ASN A N 1
ATOM 2185 C CA . ASN A 1 271 ? 27.132 10.488 25.159 1.00 57.04 266 ASN A CA 1
ATOM 2186 C C . ASN A 1 271 ? 26.856 8.990 25.207 1.00 57.04 266 ASN A C 1
ATOM 2187 O O . ASN A 1 271 ? 25.959 8.493 24.522 1.00 56.79 266 ASN A O 1
ATOM 2192 N N . ARG A 1 272 ? 27.635 8.268 26.006 1.00 56.44 267 ARG A N 1
ATOM 2193 C CA . ARG A 1 272 ? 27.437 6.833 26.140 1.00 56.41 267 ARG A CA 1
ATOM 2194 C C . ARG A 1 272 ? 26.907 6.500 27.527 1.00 56.69 267 ARG A C 1
ATOM 2195 O O . ARG A 1 272 ? 27.486 5.692 28.259 1.00 55.57 267 ARG A O 1
ATOM 2203 N N . VAL A 1 273 ? 25.798 7.142 27.881 1.00 56.26 268 VAL A N 1
ATOM 2204 C CA . VAL A 1 273 ? 25.161 6.920 29.170 1.00 56.81 268 VAL A CA 1
ATOM 2205 C C . VAL A 1 273 ? 24.718 5.462 29.195 1.00 56.50 268 VAL A C 1
ATOM 2206 O O . VAL A 1 273 ? 24.649 4.815 28.151 1.00 57.79 268 VAL A O 1
ATOM 2210 N N . GLY A 1 274 ? 24.419 4.940 30.376 1.00 55.88 269 GLY A N 1
ATOM 2211 C CA . GLY A 1 274 ? 24.015 3.551 30.463 1.00 55.01 269 GLY A CA 1
ATOM 2212 C C . GLY A 1 274 ? 25.282 2.732 30.568 1.00 53.75 269 GLY A C 1
ATOM 2213 O O . GLY A 1 274 ? 25.402 1.843 31.411 1.00 53.30 269 GLY A O 1
ATOM 2214 N N . GLU A 1 275 ? 26.234 3.033 29.691 1.00 52.31 270 GLU A N 1
ATOM 2215 C CA . GLU A 1 275 ? 27.519 2.358 29.710 1.00 50.12 270 GLU A CA 1
ATOM 2216 C C . GLU A 1 275 ? 28.269 3.063 30.834 1.00 47.28 270 GLU A C 1
ATOM 2217 O O . GLU A 1 275 ? 28.988 2.440 31.616 1.00 45.30 270 GLU A O 1
ATOM 2223 N N . ALA A 1 276 ? 28.060 4.375 30.913 1.00 44.90 271 ALA A N 1
ATOM 2224 C CA . ALA A 1 276 ? 28.672 5.209 31.936 1.00 42.84 271 ALA A CA 1
ATOM 2225 C C . ALA A 1 276 ? 28.055 4.855 33.284 1.00 42.33 271 ALA A C 1
ATOM 2226 O O . ALA A 1 276 ? 28.744 4.799 34.302 1.00 41.47 271 ALA A O 1
ATOM 2228 N N . ILE A 1 277 ? 26.746 4.625 33.280 1.00 41.91 272 ILE A N 1
ATOM 2229 C CA . ILE A 1 277 ? 26.028 4.263 34.496 1.00 40.42 272 ILE A CA 1
ATOM 2230 C C . ILE A 1 277 ? 26.588 2.952 35.044 1.00 39.39 272 ILE A C 1
ATOM 2231 O O . ILE A 1 277 ? 26.681 2.762 36.255 1.00 37.86 272 ILE A O 1
ATOM 2236 N N . ALA A 1 278 ? 26.968 2.053 34.142 1.00 37.96 273 ALA A N 1
ATOM 2237 C CA . ALA A 1 278 ? 27.525 0.768 34.538 1.00 38.65 273 ALA A CA 1
ATOM 2238 C C . ALA A 1 278 ? 28.864 0.961 35.255 1.00 38.81 273 ALA A C 1
ATOM 2239 O O . ALA A 1 278 ? 29.175 0.241 36.205 1.00 38.90 273 ALA A O 1
ATOM 2241 N N . PHE A 1 279 ? 29.650 1.936 34.803 1.00 37.29 274 PHE A N 1
ATOM 2242 C CA . PHE A 1 279 ? 30.943 2.207 35.419 1.00 36.44 274 PHE A CA 1
ATOM 2243 C C . PHE A 1 279 ? 30.820 2.973 36.727 1.00 36.21 274 PHE A C 1
ATOM 2244 O O . PHE A 1 279 ? 31.658 2.822 37.615 1.00 34.17 274 PHE A O 1
ATOM 2252 N N . LEU A 1 280 ? 29.784 3.796 36.852 1.00 34.82 275 LEU A N 1
ATOM 2253 C CA . LEU A 1 280 ? 29.578 4.533 38.096 1.00 36.57 275 LEU A CA 1
ATOM 2254 C C . LEU A 1 280 ? 29.122 3.507 39.127 1.00 36.93 275 LEU A C 1
ATOM 2255 O O . LEU A 1 280 ? 29.392 3.631 40.322 1.00 34.79 275 LEU A O 1
ATOM 2260 N N . ASP A 1 281 ? 28.433 2.486 38.631 1.00 38.05 276 ASP A N 1
ATOM 2261 C CA . ASP A 1 281 ? 27.934 1.393 39.453 1.00 39.35 276 ASP A CA 1
ATOM 2262 C C . ASP A 1 281 ? 29.159 0.687 40.033 1.00 37.53 276 ASP A C 1
ATOM 2263 O O . ASP A 1 281 ? 29.262 0.487 41.244 1.00 37.67 276 ASP A O 1
ATOM 2268 N N . PHE A 1 282 ? 30.091 0.327 39.152 1.00 35.27 277 PHE A N 1
ATOM 2269 C CA . PHE A 1 282 ? 31.319 -0.351 39.550 1.00 34.62 277 PHE A CA 1
ATOM 2270 C C . PHE A 1 282 ? 32.132 0.503 40.515 1.00 32.32 277 PHE A C 1
ATOM 2271 O O . PHE A 1 282 ? 32.692 -0.008 41.488 1.00 33.00 277 PHE A O 1
ATOM 2279 N N . SER A 1 283 ? 32.195 1.801 40.240 1.00 30.13 278 SER A N 1
ATOM 2280 C CA . SER A 1 283 ? 32.933 2.727 41.085 1.00 30.15 278 SER A CA 1
ATOM 2281 C C . SER A 1 283 ? 32.413 2.690 42.521 1.00 30.89 278 SER A C 1
ATOM 2282 O O . SER A 1 283 ? 33.191 2.610 43.472 1.00 29.89 278 SER A O 1
ATOM 2285 N N . MET A 1 284 ? 31.093 2.753 42.671 1.00 31.03 279 MET A N 1
ATOM 2286 C CA . MET A 1 284 ? 30.464 2.723 43.986 1.00 31.73 279 MET A CA 1
ATOM 2287 C C . MET A 1 284 ? 30.819 1.437 44.728 1.00 29.84 279 MET A C 1
ATOM 2288 O O . MET A 1 284 ? 31.078 1.462 45.927 1.00 30.21 279 MET A O 1
ATOM 2293 N N . GLN A 1 285 ? 30.815 0.320 44.008 1.00 30.06 280 GLN A N 1
ATOM 2294 C CA . GLN A 1 285 ? 31.152 -0.976 44.588 1.00 32.22 280 GLN A CA 1
ATOM 2295 C C . GLN A 1 285 ? 32.539 -0.914 45.229 1.00 31.81 280 GLN A C 1
ATOM 2296 O O . GLN A 1 285 ? 32.711 -1.233 46.404 1.00 29.94 280 GLN A O 1
ATOM 2302 N N . GLN A 1 286 ? 33.523 -0.496 44.437 1.00 31.25 281 GLN A N 1
ATOM 2303 C CA . GLN A 1 286 ? 34.896 -0.389 44.902 1.00 30.13 281 GLN A CA 1
ATOM 2304 C C . GLN A 1 286 ? 35.049 0.559 46.083 1.00 29.20 281 GLN A C 1
ATOM 2305 O O . GLN A 1 286 ? 35.778 0.261 47.028 1.00 29.28 281 GLN A O 1
ATOM 2311 N N . LEU A 1 287 ? 34.369 1.701 46.038 1.00 28.17 282 LEU A N 1
ATOM 2312 C CA . LEU A 1 287 ? 34.459 2.647 47.142 1.00 28.53 282 LEU A CA 1
ATOM 2313 C C . LEU A 1 287 ? 33.944 1.987 48.422 1.00 30.11 282 LEU A C 1
ATOM 2314 O O . LEU A 1 287 ? 34.532 2.140 49.495 1.00 30.09 282 LEU A O 1
ATOM 2319 N N . ILE A 1 288 ? 32.840 1.256 48.311 1.00 30.25 283 ILE A N 1
ATOM 2320 C CA . ILE A 1 288 ? 32.288 0.578 49.480 1.00 31.49 283 ILE A CA 1
ATOM 2321 C C . ILE A 1 288 ? 33.284 -0.473 49.983 1.00 30.83 283 ILE A C 1
ATOM 2322 O O . ILE A 1 288 ? 33.475 -0.626 51.188 1.00 31.43 283 ILE A O 1
ATOM 2327 N N . SER A 1 289 ? 33.929 -1.179 49.057 1.00 31.62 284 SER A N 1
ATOM 2328 C CA . SER A 1 289 ? 34.916 -2.197 49.417 1.00 31.43 284 SER A CA 1
ATOM 2329 C C . SER A 1 289 ? 36.085 -1.631 50.235 1.00 30.73 284 SER A C 1
ATOM 2330 O O . SER A 1 289 ? 36.687 -2.344 51.038 1.00 30.04 284 SER A O 1
ATOM 2333 N N . SER A 1 290 ? 36.400 -0.354 50.034 1.00 28.42 285 SER A N 1
ATOM 2334 C CA . SER A 1 290 ? 37.516 0.279 50.732 1.00 28.58 285 SER A CA 1
ATOM 2335 C C . SER A 1 290 ? 37.189 0.739 52.145 1.00 28.06 285 SER A C 1
ATOM 2336 O O . SER A 1 290 ? 38.081 0.877 52.985 1.00 24.50 285 SER A O 1
ATOM 2339 N N . LEU A 1 291 ? 35.906 0.980 52.389 1.00 27.17 286 LEU A N 1
ATOM 2340 C CA . LEU A 1 291 ? 35.429 1.481 53.668 1.00 27.92 286 LEU A CA 1
ATOM 2341 C C . LEU A 1 291 ? 35.895 0.743 54.921 1.00 26.05 286 LEU A C 1
ATOM 2342 O O . LEU A 1 291 ? 36.306 1.372 55.893 1.00 26.68 286 LEU A O 1
ATOM 2347 N N . PRO A 1 292 ? 35.841 -0.594 54.919 1.00 27.52 287 PRO A N 1
ATOM 2348 C CA . PRO A 1 292 ? 36.283 -1.324 56.115 1.00 29.86 287 PRO A CA 1
ATOM 2349 C C . PRO A 1 292 ? 37.775 -1.137 56.432 1.00 31.94 287 PRO A C 1
ATOM 2350 O O . PRO A 1 292 ? 38.226 -1.491 57.521 1.00 32.30 287 PRO A O 1
ATOM 2354 N N . PHE A 1 293 ? 38.535 -0.576 55.493 1.00 32.42 288 PHE A N 1
ATOM 2355 C CA . PHE A 1 293 ? 39.970 -0.383 55.706 1.00 33.40 288 PHE A CA 1
ATOM 2356 C C . PHE A 1 293 ? 40.400 1.080 55.783 1.00 33.17 288 PHE A C 1
ATOM 2357 O O . PHE A 1 293 ? 41.595 1.376 55.782 1.00 32.34 288 PHE A O 1
ATOM 2365 N N . LYS A 1 294 ? 39.431 1.986 55.869 1.00 32.99 289 LYS A N 1
ATOM 2366 C CA . LYS A 1 294 ? 39.695 3.427 55.906 1.00 33.07 289 LYS A CA 1
ATOM 2367 C C . LYS A 1 294 ? 40.235 3.980 57.217 1.00 32.36 289 LYS A C 1
ATOM 2368 O O . LYS A 1 294 ? 40.618 5.147 57.293 1.00 31.63 289 LYS A O 1
ATOM 2374 N N . THR A 1 295 ? 40.262 3.142 58.243 1.00 33.60 290 THR A N 1
ATOM 2375 C CA . THR A 1 295 ? 40.702 3.538 59.581 1.00 33.37 290 THR A CA 1
ATOM 2376 C C . THR A 1 295 ? 41.691 4.706 59.745 1.00 33.48 290 THR A C 1
ATOM 2377 O O . THR A 1 295 ? 41.382 5.680 60.432 1.00 33.40 290 THR A O 1
ATOM 2381 N N . TRP A 1 296 ? 42.864 4.632 59.121 1.00 32.95 291 TRP A N 1
ATOM 2382 C CA . TRP A 1 296 ? 43.860 5.699 59.281 1.00 32.57 291 TRP A CA 1
ATOM 2383 C C . TRP A 1 296 ? 43.784 6.865 58.297 1.00 32.03 291 TRP A C 1
ATOM 2384 O O . TRP A 1 296 ? 44.512 7.847 58.446 1.00 30.83 291 TRP A O 1
ATOM 2395 N N . LEU A 1 297 ? 42.899 6.770 57.311 1.00 31.44 292 LEU A N 1
ATOM 2396 C CA . LEU A 1 297 ? 42.779 7.811 56.293 1.00 32.12 292 LEU A CA 1
ATOM 2397 C C . LEU A 1 297 ? 41.566 8.729 56.410 1.00 32.86 292 LEU A C 1
ATOM 2398 O O . LEU A 1 297 ? 41.432 9.671 55.628 1.00 31.63 292 LEU A O 1
ATOM 2403 N N . VAL A 1 298 ? 40.685 8.461 57.371 1.00 34.42 293 VAL A N 1
ATOM 2404 C CA . VAL A 1 298 ? 39.480 9.274 57.533 1.00 34.36 293 VAL A CA 1
ATOM 2405 C C . VAL A 1 298 ? 39.744 10.776 57.542 1.00 34.58 293 VAL A C 1
ATOM 2406 O O . VAL A 1 298 ? 38.896 11.558 57.118 1.00 35.60 293 VAL A O 1
ATOM 2410 N N . GLU A 1 299 ? 40.916 11.186 58.009 1.00 36.11 294 GLU A N 1
ATOM 2411 C CA . GLU A 1 299 ? 41.242 12.609 58.047 1.00 37.47 294 GLU A CA 1
ATOM 2412 C C . GLU A 1 299 ? 41.992 13.088 56.808 1.00 36.40 294 GLU A C 1
ATOM 2413 O O . GLU A 1 299 ? 42.304 14.273 56.686 1.00 35.27 294 GLU A O 1
ATOM 2419 N N . PHE A 1 300 ? 42.270 12.168 55.887 1.00 35.82 295 PHE A N 1
ATOM 2420 C CA . PHE A 1 300 ? 42.998 12.507 54.666 1.00 33.56 295 PHE A CA 1
ATOM 2421 C C . PHE A 1 300 ? 42.123 12.443 53.415 1.00 32.90 295 PHE A C 1
ATOM 2422 O O . PHE A 1 300 ? 42.355 13.172 52.450 1.00 32.60 295 PHE A O 1
ATOM 2430 N N . ILE A 1 301 ? 41.117 11.573 53.443 1.00 33.02 296 ILE A N 1
ATOM 2431 C CA . ILE A 1 301 ? 40.192 11.405 52.325 1.00 32.54 296 ILE A CA 1
ATOM 2432 C C . ILE A 1 301 ? 38.746 11.565 52.792 1.00 34.04 296 ILE A C 1
ATOM 2433 O O . ILE A 1 301 ? 38.310 10.876 53.715 1.00 33.01 296 ILE A O 1
ATOM 2438 N N . ASP A 1 302 ? 38.003 12.460 52.145 1.00 34.54 297 ASP A N 1
ATOM 2439 C CA . ASP A 1 302 ? 36.606 12.690 52.505 1.00 35.62 297 ASP A CA 1
ATOM 2440 C C . ASP A 1 302 ? 35.730 11.586 51.910 1.00 34.90 297 ASP A C 1
ATOM 2441 O O . ASP A 1 302 ? 35.004 11.809 50.940 1.00 35.81 297 ASP A O 1
ATOM 2446 N N . PHE A 1 303 ? 35.801 10.395 52.497 1.00 33.60 298 PHE A N 1
ATOM 2447 C CA . PHE A 1 303 ? 35.034 9.247 52.025 1.00 31.80 298 PHE A CA 1
ATOM 2448 C C . PHE A 1 303 ? 33.528 9.487 51.855 1.00 34.07 298 PHE A C 1
ATOM 2449 O O . PHE A 1 303 ? 32.945 9.082 50.847 1.00 31.73 298 PHE A O 1
ATOM 2457 N N . ASP A 1 304 ? 32.899 10.130 52.836 1.00 35.37 299 ASP A N 1
ATOM 2458 C CA . ASP A 1 304 ? 31.463 10.388 52.759 1.00 39.83 299 ASP A CA 1
ATOM 2459 C C . ASP A 1 304 ? 31.108 11.388 51.662 1.00 39.76 299 ASP A C 1
ATOM 2460 O O . ASP A 1 304 ? 30.080 11.249 51.001 1.00 41.92 299 ASP A O 1
ATOM 2465 N N . GLY A 1 305 ? 31.962 12.388 51.468 1.00 40.49 300 GLY A N 1
ATOM 2466 C CA . GLY A 1 305 ? 31.715 13.380 50.437 1.00 40.42 300 GLY A CA 1
ATOM 2467 C C . GLY A 1 305 ? 31.810 12.793 49.039 1.00 40.48 300 GLY A C 1
ATOM 2468 O O . GLY A 1 305 ? 31.077 13.195 48.135 1.00 39.76 300 GLY A O 1
ATOM 2469 N N . PHE A 1 306 ? 32.717 11.838 48.855 1.00 38.53 301 PHE A N 1
ATOM 2470 C CA . PHE A 1 306 ? 32.890 11.208 47.555 1.00 37.26 301 PHE A CA 1
ATOM 2471 C C . PHE A 1 306 ? 31.722 10.269 47.268 1.00 37.68 301 PHE A C 1
ATOM 2472 O O . PHE A 1 306 ? 31.287 10.142 46.125 1.00 37.43 301 PHE A O 1
ATOM 2480 N N . LYS A 1 307 ? 31.209 9.616 48.306 1.00 38.73 302 LYS A N 1
ATOM 2481 C CA . LYS A 1 307 ? 30.077 8.710 48.141 1.00 40.16 302 LYS A CA 1
ATOM 2482 C C . LYS A 1 307 ? 28.893 9.515 47.619 1.00 39.82 302 LYS A C 1
ATOM 2483 O O . LYS A 1 307 ? 28.147 9.048 46.760 1.00 38.60 302 LYS A O 1
ATOM 2489 N N . GLU A 1 308 ? 28.735 10.729 48.140 1.00 40.59 303 GLU A N 1
ATOM 2490 C CA . GLU A 1 308 ? 27.649 11.608 47.725 1.00 42.36 303 GLU A CA 1
ATOM 2491 C C . GLU A 1 308 ? 27.837 12.063 46.284 1.00 42.09 303 GLU A C 1
ATOM 2492 O O . GLU A 1 308 ? 26.879 12.131 45.514 1.00 40.64 303 GLU A O 1
ATOM 2498 N N . THR A 1 309 ? 29.076 12.381 45.927 1.00 42.16 304 THR A N 1
ATOM 2499 C CA . THR A 1 309 ? 29.387 12.824 44.576 1.00 42.29 304 THR A CA 1
ATOM 2500 C C . THR A 1 309 ? 28.999 11.753 43.558 1.00 42.77 304 THR A C 1
ATOM 2501 O O . THR A 1 309 ? 28.441 12.067 42.506 1.00 44.24 304 THR A O 1
ATOM 2505 N N . LEU A 1 310 ? 29.283 10.492 43.876 1.00 41.08 305 LEU A N 1
ATOM 2506 C CA . LEU A 1 310 ? 28.950 9.389 42.981 1.00 41.01 305 LEU A CA 1
ATOM 2507 C C . LEU A 1 310 ? 27.449 9.201 42.845 1.00 41.34 305 LEU A C 1
ATOM 2508 O O . LEU A 1 310 ? 26.925 9.132 41.736 1.00 41.03 305 LEU A O 1
ATOM 2513 N N . GLU A 1 311 ? 26.761 9.100 43.977 1.00 41.86 306 GLU A N 1
ATOM 2514 C CA . GLU A 1 311 ? 25.318 8.908 43.965 1.00 42.62 306 GLU A CA 1
ATOM 2515 C C . GLU A 1 311 ? 24.635 10.042 43.217 1.00 42.16 306 GLU A C 1
ATOM 2516 O O . GLU A 1 311 ? 23.737 9.814 42.409 1.00 42.00 306 GLU A O 1
ATOM 2522 N N . LYS A 1 312 ? 25.077 11.263 43.488 1.00 42.55 307 LYS A N 1
ATOM 2523 C CA . LYS A 1 312 ? 24.524 12.443 42.847 1.00 44.93 307 LYS A CA 1
ATOM 2524 C C . LYS A 1 312 ? 24.607 12.298 41.326 1.00 45.49 307 LYS A C 1
ATOM 2525 O O . LYS A 1 312 ? 23.614 12.475 40.618 1.00 46.23 307 LYS A O 1
ATOM 2531 N N . LYS A 1 313 ? 25.792 11.958 40.831 1.00 45.32 308 LYS A N 1
ATOM 2532 C CA . LYS A 1 313 ? 26.001 11.786 39.398 1.00 45.48 308 LYS A CA 1
ATOM 2533 C C . LYS A 1 313 ? 25.218 10.579 38.896 1.00 45.05 308 LYS A C 1
ATOM 2534 O O . LYS A 1 313 ? 24.627 10.608 37.818 1.00 44.14 308 LYS A O 1
ATOM 2540 N N . GLN A 1 314 ? 25.221 9.517 39.692 1.00 44.28 309 GLN A N 1
ATOM 2541 C CA . GLN A 1 314 ? 24.517 8.287 39.354 1.00 45.39 309 GLN A CA 1
ATOM 2542 C C . GLN A 1 314 ? 23.032 8.579 39.109 1.00 46.23 309 GLN A C 1
ATOM 2543 O O . GLN A 1 314 ? 22.414 7.988 38.223 1.00 45.29 309 GLN A O 1
ATOM 2549 N N . LYS A 1 315 ? 22.472 9.493 39.897 1.00 46.76 310 LYS A N 1
ATOM 2550 C CA . LYS A 1 315 ? 21.065 9.871 39.769 1.00 49.57 310 LYS A CA 1
ATOM 2551 C C . LYS A 1 315 ? 20.790 10.489 38.403 1.00 50.48 310 LYS A C 1
ATOM 2552 O O . LYS A 1 315 ? 19.998 9.968 37.620 1.00 50.78 310 LYS A O 1
ATOM 2558 N N . GLU A 1 316 ? 21.451 11.612 38.138 1.00 52.79 311 GLU A N 1
ATOM 2559 C CA . GLU A 1 316 ? 21.304 12.348 36.886 1.00 53.92 311 GLU A CA 1
ATOM 2560 C C . GLU A 1 316 ? 21.321 11.443 35.661 1.00 54.66 311 GLU A C 1
ATOM 2561 O O . GLU A 1 316 ? 20.428 11.513 34.816 1.00 54.97 311 GLU A O 1
ATOM 2567 N N . LEU A 1 317 ? 22.339 10.595 35.567 1.00 55.11 312 LEU A N 1
ATOM 2568 C CA . LEU A 1 317 ? 22.465 9.671 34.445 1.00 56.45 312 LEU A CA 1
ATOM 2569 C C . LEU A 1 317 ? 21.241 8.764 34.341 1.00 56.59 312 LEU A C 1
ATOM 2570 O O . LEU A 1 317 ? 20.723 8.521 33.250 1.00 55.95 312 LEU A O 1
ATOM 2575 N N . ILE A 1 318 ? 20.784 8.266 35.483 1.00 57.24 313 ILE A N 1
ATOM 2576 C CA . ILE A 1 318 ? 19.630 7.379 35.525 1.00 58.07 313 ILE A CA 1
ATOM 2577 C C . ILE A 1 318 ? 18.337 8.079 35.104 1.00 59.63 313 ILE A C 1
ATOM 2578 O O . ILE A 1 318 ? 17.565 7.540 34.310 1.00 58.63 313 ILE A O 1
ATOM 2583 N N . LYS A 1 319 ? 18.103 9.276 35.634 1.00 61.83 314 LYS A N 1
ATOM 2584 C CA . LYS A 1 319 ? 16.899 10.031 35.295 1.00 64.20 314 LYS A CA 1
ATOM 2585 C C . LYS A 1 319 ? 16.821 10.274 33.793 1.00 65.79 314 LYS A C 1
ATOM 2586 O O . LYS A 1 319 ? 15.895 9.813 33.125 1.00 66.46 314 LYS A O 1
ATOM 2592 N N . ASP A 1 320 ? 17.801 11.002 33.268 1.00 67.03 315 ASP A N 1
ATOM 2593 C CA . ASP A 1 320 ? 17.847 11.309 31.845 1.00 68.01 315 ASP A CA 1
ATOM 2594 C C . ASP A 1 320 ? 18.259 10.078 31.046 1.00 68.52 315 ASP A C 1
ATOM 2595 O O . ASP A 1 320 ? 19.229 10.119 30.289 1.00 69.37 315 ASP A O 1
ATOM 2600 N N . ASN A 1 321 ? 17.526 8.982 31.219 1.00 68.68 316 ASN A N 1
ATOM 2601 C CA . ASN A 1 321 ? 17.832 7.752 30.498 1.00 68.97 316 ASN A CA 1
ATOM 2602 C C . ASN A 1 321 ? 16.697 6.738 30.575 1.00 69.65 316 ASN A C 1
ATOM 2603 O O . ASN A 1 321 ? 16.438 6.015 29.612 1.00 69.57 316 ASN A O 1
ATOM 2608 N N . ASP A 1 322 ? 16.022 6.681 31.719 1.00 70.54 317 ASP A N 1
ATOM 2609 C CA . ASP A 1 322 ? 14.912 5.750 31.890 1.00 71.63 317 ASP A CA 1
ATOM 2610 C C . ASP A 1 322 ? 13.717 6.163 31.043 1.00 72.31 317 ASP A C 1
ATOM 2611 O O . ASP A 1 322 ? 12.842 5.347 30.753 1.00 72.38 317 ASP A O 1
ATOM 2616 N N . PHE A 1 323 ? 13.684 7.431 30.646 1.00 73.22 318 PHE A N 1
ATOM 2617 C CA . PHE A 1 323 ? 12.582 7.940 29.840 1.00 74.61 318 PHE A CA 1
ATOM 2618 C C . PHE A 1 323 ? 13.015 9.018 28.851 1.00 75.19 318 PHE A C 1
ATOM 2619 O O . PHE A 1 323 ? 12.210 9.855 28.438 1.00 75.38 318 PHE A O 1
ATOM 2627 N N . ILE A 1 324 ? 14.288 8.992 28.467 1.00 75.60 319 ILE A N 1
ATOM 2628 C CA . ILE A 1 324 ? 14.818 9.970 27.523 1.00 75.87 319 ILE A CA 1
ATOM 2629 C C . ILE A 1 324 ? 15.908 9.358 26.641 1.00 76.41 319 ILE A C 1
ATOM 2630 O O . ILE A 1 324 ? 15.953 9.610 25.438 1.00 76.85 319 ILE A O 1
ATOM 2635 N N . TYR A 1 325 ? 16.785 8.560 27.244 1.00 76.85 320 TYR A N 1
ATOM 2636 C CA . TYR A 1 325 ? 17.862 7.898 26.509 1.00 77.44 320 TYR A CA 1
ATOM 2637 C C . TYR A 1 325 ? 17.835 6.398 26.797 1.00 77.29 320 TYR A C 1
ATOM 2638 O O . TYR A 1 325 ? 18.791 5.852 27.350 1.00 77.71 320 TYR A O 1
ATOM 2647 N N . HIS A 1 326 ? 16.745 5.735 26.424 1.00 76.50 321 HIS A N 1
ATOM 2648 C CA . HIS A 1 326 ? 16.609 4.301 26.661 1.00 75.97 321 HIS A CA 1
ATOM 2649 C C . HIS A 1 326 ? 17.795 3.495 26.139 1.00 75.54 321 HIS A C 1
ATOM 2650 O O . HIS A 1 326 ? 17.856 3.151 24.958 1.00 74.96 321 HIS A O 1
ATOM 2657 N N . GLU A 1 327 ? 18.734 3.197 27.033 1.00 75.17 322 GLU A N 1
ATOM 2658 C CA . GLU A 1 327 ? 19.921 2.422 26.692 1.00 74.30 322 GLU A CA 1
ATOM 2659 C C . GLU A 1 327 ? 20.154 1.355 27.753 1.00 73.87 322 GLU A C 1
ATOM 2660 O O . GLU A 1 327 ? 19.918 1.585 28.939 1.00 73.70 322 GLU A O 1
ATOM 2666 N N . SER A 1 328 ? 20.616 0.188 27.322 1.00 73.33 323 SER A N 1
ATOM 2667 C CA . SER A 1 328 ? 20.875 -0.903 28.249 1.00 73.49 323 SER A CA 1
ATOM 2668 C C . SER A 1 328 ? 22.104 -0.603 29.100 1.00 73.39 323 SER A C 1
ATOM 2669 O O . SER A 1 328 ? 22.918 0.258 28.759 1.00 72.91 323 SER A O 1
ATOM 2672 N N . VAL A 1 329 ? 22.225 -1.317 30.212 1.00 73.27 324 VAL A N 1
ATOM 2673 C CA . VAL A 1 329 ? 23.348 -1.144 31.122 1.00 73.24 324 VAL A CA 1
ATOM 2674 C C . VAL A 1 329 ? 24.081 -2.472 31.268 1.00 73.85 324 VAL A C 1
ATOM 2675 O O . VAL A 1 329 ? 23.566 -3.409 31.877 1.00 74.23 324 VAL A O 1
ATOM 2679 N N . PRO A 1 330 ? 25.294 -2.571 30.702 1.00 74.44 325 PRO A N 1
ATOM 2680 C CA . PRO A 1 330 ? 26.082 -3.805 30.784 1.00 75.36 325 PRO A CA 1
ATOM 2681 C C . PRO A 1 330 ? 26.109 -4.383 32.199 1.00 76.72 325 PRO A C 1
ATOM 2682 O O . PRO A 1 330 ? 26.255 -3.647 33.178 1.00 77.03 325 PRO A O 1
ATOM 2686 N N . ALA A 1 331 ? 25.959 -5.701 32.298 1.00 77.45 326 ALA A N 1
ATOM 2687 C CA . ALA A 1 331 ? 25.969 -6.382 33.589 1.00 78.50 326 ALA A CA 1
ATOM 2688 C C . ALA A 1 331 ? 27.269 -6.084 34.327 1.00 79.11 326 ALA A C 1
ATOM 2689 O O . ALA A 1 331 ? 27.273 -5.419 35.365 1.00 79.14 326 ALA A O 1
ATOM 2691 N N . VAL A 1 332 ? 28.372 -6.584 33.781 1.00 79.85 327 VAL A N 1
ATOM 2692 C CA . VAL A 1 332 ? 29.686 -6.370 34.369 1.00 80.36 327 VAL A CA 1
ATOM 2693 C C . VAL A 1 332 ? 30.583 -5.691 33.341 1.00 80.58 327 VAL A C 1
ATOM 2694 O O . VAL A 1 332 ? 31.009 -6.312 32.367 1.00 80.76 327 VAL A O 1
ATOM 2698 N N . VAL A 1 333 ? 30.856 -4.410 33.561 1.00 80.91 328 VAL A N 1
ATOM 2699 C CA . VAL A 1 333 ? 31.698 -3.638 32.658 1.00 80.76 328 VAL A CA 1
ATOM 2700 C C . VAL A 1 333 ? 33.053 -4.303 32.470 1.00 80.63 328 VAL A C 1
ATOM 2701 O O . VAL A 1 333 ? 33.464 -5.138 33.276 1.00 80.60 328 VAL A O 1
ATOM 2705 N N . GLN A 1 334 ? 33.742 -3.930 31.399 1.00 80.64 329 GLN A N 1
ATOM 2706 C CA . GLN A 1 334 ? 35.061 -4.479 31.112 1.00 80.73 329 GLN A CA 1
ATOM 2707 C C . GLN A 1 334 ? 36.082 -3.766 31.996 1.00 79.97 329 GLN A C 1
ATOM 2708 O O . GLN A 1 334 ? 36.347 -2.578 31.816 1.00 79.95 329 GLN A O 1
ATOM 2714 N N . VAL A 1 335 ? 36.645 -4.490 32.959 1.00 79.04 330 VAL A N 1
ATOM 2715 C CA . VAL A 1 335 ? 37.630 -3.909 33.864 1.00 77.69 330 VAL A CA 1
ATOM 2716 C C . VAL A 1 335 ? 38.887 -3.487 33.103 1.00 76.47 330 VAL A C 1
ATOM 2717 O O . VAL A 1 335 ? 39.438 -2.412 33.346 1.00 76.08 330 VAL A O 1
ATOM 2721 N N . ASP A 1 336 ? 39.328 -4.332 32.175 1.00 75.01 331 ASP A N 1
ATOM 2722 C CA . ASP A 1 336 ? 40.515 -4.039 31.380 1.00 73.48 331 ASP A CA 1
ATOM 2723 C C . ASP A 1 336 ? 40.214 -3.020 30.289 1.00 71.48 331 ASP A C 1
ATOM 2724 O O . ASP A 1 336 ? 41.002 -2.833 29.362 1.00 71.54 331 ASP A O 1
ATOM 2729 N N . SER A 1 337 ? 39.063 -2.367 30.408 1.00 68.81 332 SER A N 1
ATOM 2730 C CA . SER A 1 337 ? 38.661 -1.345 29.452 1.00 65.27 332 SER A CA 1
ATOM 2731 C C . SER A 1 337 ? 39.481 -0.097 29.764 1.00 62.98 332 SER A C 1
ATOM 2732 O O . SER A 1 337 ? 39.716 0.743 28.894 1.00 62.73 332 SER A O 1
ATOM 2735 N N . ILE A 1 338 ? 39.910 0.012 31.019 1.00 59.85 333 ILE A N 1
ATOM 2736 C CA . ILE A 1 338 ? 40.723 1.137 31.467 1.00 56.64 333 ILE A CA 1
ATOM 2737 C C . ILE A 1 338 ? 42.180 0.699 31.415 1.00 54.03 333 ILE A C 1
ATOM 2738 O O . ILE A 1 338 ? 42.584 -0.217 32.128 1.00 52.66 333 ILE A O 1
ATOM 2743 N N . LYS A 1 339 ? 42.961 1.362 30.570 1.00 52.00 334 LYS A N 1
ATOM 2744 C CA . LYS A 1 339 ? 44.373 1.036 30.395 1.00 49.99 334 LYS A CA 1
ATOM 2745 C C . LYS A 1 339 ? 45.285 1.874 31.294 1.00 47.26 334 LYS A C 1
ATOM 2746 O O . LYS A 1 339 ? 45.485 3.068 31.065 1.00 46.88 334 LYS A O 1
ATOM 2752 N N . ALA A 1 340 ? 45.840 1.227 32.313 1.00 43.53 335 ALA A N 1
ATOM 2753 C CA . ALA A 1 340 ? 46.719 1.881 33.281 1.00 40.20 335 ALA A CA 1
ATOM 2754 C C . ALA A 1 340 ? 47.912 2.614 32.670 1.00 37.96 335 ALA A C 1
ATOM 2755 O O . ALA A 1 340 ? 48.499 2.163 31.686 1.00 37.12 335 ALA A O 1
ATOM 2757 N N . LEU A 1 341 ? 48.263 3.748 33.271 1.00 34.70 336 LEU A N 1
ATOM 2758 C CA . LEU A 1 341 ? 49.393 4.551 32.819 1.00 33.28 336 LEU A CA 1
ATOM 2759 C C . LEU A 1 341 ? 50.343 4.840 33.988 1.00 31.61 336 LEU A C 1
ATOM 2760 O O . LEU A 1 341 ? 50.023 5.634 34.873 1.00 30.23 336 LEU A O 1
ATOM 2765 N N . ASP A 1 342 ? 51.501 4.182 33.980 1.00 30.10 337 ASP A N 1
ATOM 2766 C CA . ASP A 1 342 ? 52.535 4.346 35.010 1.00 29.82 337 ASP A CA 1
ATOM 2767 C C . ASP A 1 342 ? 53.375 5.575 34.645 1.00 29.86 337 ASP A C 1
ATOM 2768 O O . ASP A 1 342 ? 54.089 5.558 33.644 1.00 31.98 337 ASP A O 1
ATOM 2773 N N . ALA A 1 343 ? 53.308 6.627 35.457 1.00 27.87 338 ALA A N 1
ATOM 2774 C CA . ALA A 1 343 ? 54.045 7.860 35.172 1.00 28.05 338 ALA A CA 1
ATOM 2775 C C . ALA A 1 343 ? 55.428 7.985 35.822 1.00 28.93 338 ALA A C 1
ATOM 2776 O O . ALA A 1 343 ? 56.114 8.989 35.628 1.00 28.34 338 ALA A O 1
ATOM 2778 N N . ILE A 1 344 ? 55.839 6.978 36.583 1.00 29.50 339 ILE A N 1
ATOM 2779 C CA . ILE A 1 344 ? 57.125 7.036 37.267 1.00 31.05 339 ILE A CA 1
ATOM 2780 C C . ILE A 1 344 ? 58.248 6.274 36.568 1.00 32.55 339 ILE A C 1
ATOM 2781 O O . ILE A 1 344 ? 58.197 5.052 36.423 1.00 34.58 339 ILE A O 1
ATOM 2786 N N . LYS A 1 345 ? 59.261 7.015 36.140 1.00 34.29 340 LYS A N 1
ATOM 2787 C CA . LYS A 1 345 ? 60.419 6.435 35.472 1.00 36.71 340 LYS A CA 1
ATOM 2788 C C . LYS A 1 345 ? 61.595 6.534 36.437 1.00 35.18 340 LYS A C 1
ATOM 2789 O O . LYS A 1 345 ? 62.127 7.620 36.665 1.00 35.94 340 LYS A O 1
ATOM 2795 N N . SER A 1 346 ? 62.001 5.404 37.001 1.00 34.22 341 SER A N 1
ATOM 2796 C CA . SER A 1 346 ? 63.096 5.406 37.959 1.00 34.28 341 SER A CA 1
ATOM 2797 C C . SER A 1 346 ? 64.475 5.370 37.316 1.00 32.82 341 SER A C 1
ATOM 2798 O O . SER A 1 346 ? 64.726 4.599 36.388 1.00 30.35 341 SER A O 1
ATOM 2801 N N . PRO A 1 347 ? 65.388 6.218 37.806 1.00 31.23 342 PRO A N 1
ATOM 2802 C CA . PRO A 1 347 ? 66.754 6.283 37.288 1.00 31.54 342 PRO A CA 1
ATOM 2803 C C . PRO A 1 347 ? 67.513 5.122 37.921 1.00 30.25 342 PRO A C 1
ATOM 2804 O O . PRO A 1 347 ? 67.001 4.478 38.833 1.00 30.12 342 PRO A O 1
ATOM 2808 N N . THR A 1 348 ? 68.714 4.826 37.446 1.00 30.19 343 THR A N 1
ATOM 2809 C CA . THR A 1 348 ? 69.464 3.727 38.054 1.00 30.77 343 THR A CA 1
ATOM 2810 C C . THR A 1 348 ? 70.161 4.242 39.312 1.00 27.83 343 THR A C 1
ATOM 2811 O O . THR A 1 348 ? 70.408 5.441 39.431 1.00 24.64 343 THR A O 1
ATOM 2815 N N . TRP A 1 349 ? 70.449 3.347 40.257 1.00 25.81 344 TRP A N 1
ATOM 2816 C CA . TRP A 1 349 ? 71.159 3.734 41.479 1.00 25.21 344 TRP A CA 1
ATOM 2817 C C . TRP A 1 349 ? 72.508 4.273 41.022 1.00 25.42 344 TRP A C 1
ATOM 2818 O O . TRP A 1 349 ? 73.026 5.240 41.578 1.00 24.83 344 TRP A O 1
ATOM 2829 N N . GLU A 1 350 ? 73.062 3.638 39.989 1.00 25.76 345 GLU A N 1
ATOM 2830 C CA . GLU A 1 350 ? 74.348 4.041 39.428 1.00 27.16 345 GLU A CA 1
ATOM 2831 C C . GLU A 1 350 ? 74.363 5.520 39.035 1.00 25.32 345 GLU A C 1
ATOM 2832 O O . GLU A 1 350 ? 75.342 6.225 39.286 1.00 24.71 345 GLU A O 1
ATOM 2838 N N . LYS A 1 351 ? 73.277 5.983 38.421 1.00 23.88 346 LYS A N 1
ATOM 2839 C CA . LYS A 1 351 ? 73.169 7.377 38.000 1.00 23.68 346 LYS A CA 1
ATOM 2840 C C . LYS A 1 351 ? 72.955 8.330 39.176 1.00 22.95 346 LYS A C 1
ATOM 2841 O O . LYS A 1 351 ? 73.362 9.488 39.125 1.00 20.72 346 LYS A O 1
ATOM 2847 N N . ILE A 1 352 ? 72.305 7.848 40.231 1.00 20.48 347 ILE A N 1
ATOM 2848 C CA . ILE A 1 352 ? 72.073 8.675 41.411 1.00 19.20 347 ILE A CA 1
ATOM 2849 C C . ILE A 1 352 ? 73.403 8.888 42.141 1.00 19.67 347 ILE A C 1
ATOM 2850 O O . ILE A 1 352 ? 73.700 9.983 42.619 1.00 19.28 347 ILE A O 1
ATOM 2855 N N . LEU A 1 353 ? 74.209 7.834 42.203 1.00 18.13 348 LEU A N 1
ATOM 2856 C CA . LEU A 1 353 ? 75.495 7.883 42.895 1.00 20.34 348 LEU A CA 1
ATOM 2857 C C . LEU A 1 353 ? 76.602 8.609 42.133 1.00 21.30 348 LEU A C 1
ATOM 2858 O O . LEU A 1 353 ? 77.423 9.320 42.718 1.00 21.28 348 LEU A O 1
ATOM 2863 N N . GLU A 1 354 ? 76.604 8.423 40.820 1.00 23.98 349 GLU A N 1
ATOM 2864 C CA . GLU A 1 354 ? 77.616 8.989 39.936 1.00 28.22 349 GLU A CA 1
ATOM 2865 C C . GLU A 1 354 ? 78.144 10.403 40.222 1.00 26.43 349 GLU A C 1
ATOM 2866 O O . GLU A 1 354 ? 79.350 10.606 40.270 1.00 26.29 349 GLU A O 1
ATOM 2872 N N . PRO A 1 355 ? 77.260 11.392 40.420 1.00 25.64 350 PRO A N 1
ATOM 2873 C CA . PRO A 1 355 ? 77.736 12.756 40.689 1.00 24.99 350 PRO A CA 1
ATOM 2874 C C . PRO A 1 355 ? 78.671 12.915 41.900 1.00 26.53 350 PRO A C 1
ATOM 2875 O O . PRO A 1 355 ? 79.405 13.902 41.994 1.00 26.19 350 PRO A O 1
ATOM 2879 N N . TYR A 1 356 ? 78.652 11.949 42.816 1.00 24.98 351 TYR A N 1
ATOM 2880 C CA . TYR A 1 356 ? 79.489 12.014 44.020 1.00 23.77 351 TYR A CA 1
ATOM 2881 C C . TYR A 1 356 ? 80.827 11.279 43.941 1.00 24.38 351 TYR A C 1
ATOM 2882 O O . TYR A 1 356 ? 81.720 11.526 44.754 1.00 24.56 351 TYR A O 1
ATOM 2891 N N . MET A 1 357 ? 80.967 10.388 42.964 1.00 24.15 352 MET A N 1
ATOM 2892 C CA . MET A 1 357 ? 82.181 9.585 42.819 1.00 25.63 352 MET A CA 1
ATOM 2893 C C . MET A 1 357 ? 83.516 10.312 42.571 1.00 27.74 352 MET A C 1
ATOM 2894 O O . MET A 1 357 ? 84.523 9.991 43.205 1.00 25.30 352 MET A O 1
ATOM 2899 N N . GLN A 1 358 ? 83.530 11.284 41.662 1.00 28.56 353 GLN A N 1
ATOM 2900 C CA . GLN A 1 358 ? 84.760 12.019 41.344 1.00 30.36 353 GLN A CA 1
ATOM 2901 C C . GLN A 1 358 ? 85.501 12.668 42.519 1.00 29.83 353 GLN A C 1
ATOM 2902 O O . GLN A 1 358 ? 86.672 12.367 42.764 1.00 28.96 353 GLN A O 1
ATOM 2908 N N . ASP A 1 359 ? 84.831 13.565 43.235 1.00 29.50 354 ASP A N 1
ATOM 2909 C CA . ASP A 1 359 ? 85.463 14.258 44.358 1.00 32.35 354 ASP A CA 1
ATOM 2910 C C . ASP A 1 359 ? 86.011 13.321 45.437 1.00 31.83 354 ASP A C 1
ATOM 2911 O O . ASP A 1 359 ? 87.072 13.580 46.018 1.00 31.00 354 ASP A O 1
ATOM 2916 N N . VAL A 1 360 ? 85.290 12.235 45.703 1.00 29.88 355 VAL A N 1
ATOM 2917 C CA . VAL A 1 360 ? 85.713 11.271 46.711 1.00 29.58 355 VAL A CA 1
ATOM 2918 C C . VAL A 1 360 ? 86.964 10.502 46.284 1.00 28.84 355 VAL A C 1
ATOM 2919 O O . VAL A 1 360 ? 87.860 10.273 47.090 1.00 28.22 355 VAL A O 1
ATOM 2923 N N . ALA A 1 361 ? 87.028 10.110 45.016 1.00 28.63 356 ALA A N 1
ATOM 2924 C CA . ALA A 1 361 ? 88.187 9.375 44.521 1.00 29.49 356 ALA A CA 1
ATOM 2925 C C . ALA A 1 361 ? 89.462 10.207 44.651 1.00 30.98 356 ALA A C 1
ATOM 2926 O O . ALA A 1 361 ? 90.531 9.680 44.964 1.00 31.36 356 ALA A O 1
ATOM 2928 N N . ASN A 1 362 ? 89.351 11.508 44.408 1.00 32.36 357 ASN A N 1
ATOM 2929 C CA . ASN A 1 362 ? 90.512 12.382 44.495 1.00 33.63 357 ASN A CA 1
ATOM 2930 C C . ASN A 1 362 ? 90.963 12.610 45.929 1.00 32.23 357 ASN A C 1
ATOM 2931 O O . ASN A 1 362 ? 92.153 12.543 46.235 1.00 32.68 357 ASN A O 1
ATOM 2936 N N . LYS A 1 363 ? 90.002 12.874 46.805 1.00 31.78 358 LYS A N 1
ATOM 2937 C CA . LYS A 1 363 ? 90.292 13.128 48.206 1.00 31.46 358 LYS A CA 1
ATOM 2938 C C . LYS A 1 363 ? 90.936 11.946 48.932 1.00 30.84 358 LYS A C 1
ATOM 2939 O O . LYS A 1 363 ? 91.839 12.131 49.748 1.00 28.97 358 LYS A O 1
ATOM 2945 N N . TYR A 1 364 ? 90.496 10.731 48.623 1.00 28.33 359 TYR A N 1
ATOM 2946 C CA . TYR A 1 364 ? 91.019 9.555 49.316 1.00 29.31 359 TYR A CA 1
ATOM 2947 C C . TYR A 1 364 ? 92.038 8.668 48.604 1.00 29.76 359 TYR A C 1
ATOM 2948 O O . TYR A 1 364 ? 92.370 7.589 49.094 1.00 29.83 359 TYR A O 1
ATOM 2957 N N . ASP A 1 365 ? 92.557 9.124 47.470 1.00 30.04 360 ASP A N 1
ATOM 2958 C CA . ASP A 1 365 ? 93.531 8.336 46.722 1.00 31.03 360 ASP A CA 1
ATOM 2959 C C . ASP A 1 365 ? 94.755 7.895 47.546 1.00 30.68 360 ASP A C 1
ATOM 2960 O O . ASP A 1 365 ? 95.180 6.744 47.463 1.00 31.05 360 ASP A O 1
ATOM 2965 N N . SER A 1 366 ? 95.318 8.805 48.336 1.00 31.35 361 SER A N 1
ATOM 2966 C CA . SER A 1 366 ? 96.483 8.474 49.160 1.00 31.37 361 SER A CA 1
ATOM 2967 C C . SER A 1 366 ? 96.132 7.437 50.226 1.00 30.59 361 SER A C 1
ATOM 2968 O O . SER A 1 366 ? 96.921 6.534 50.518 1.00 30.22 361 SER A O 1
ATOM 2971 N N . LEU A 1 367 ? 94.951 7.576 50.815 1.00 27.69 362 LEU A N 1
ATOM 2972 C CA . LEU A 1 367 ? 94.506 6.638 51.834 1.00 25.93 362 LEU A CA 1
ATOM 2973 C C . LEU A 1 367 ? 94.405 5.249 51.207 1.00 25.01 362 LEU A C 1
ATOM 2974 O O . LEU A 1 367 ? 94.933 4.279 51.757 1.00 26.01 362 LEU A O 1
ATOM 2979 N N . TYR A 1 368 ? 93.747 5.163 50.050 1.00 23.84 363 TYR A N 1
ATOM 2980 C CA . TYR A 1 368 ? 93.584 3.888 49.342 1.00 23.61 363 TYR A CA 1
ATOM 2981 C C . TYR A 1 368 ? 94.934 3.241 49.013 1.00 26.06 363 TYR A C 1
ATOM 2982 O O . TYR A 1 368 ? 95.160 2.064 49.309 1.00 24.33 363 TYR A O 1
ATOM 2991 N N . ARG A 1 369 ? 95.822 4.009 48.385 1.00 27.32 364 ARG A N 1
ATOM 2992 C CA . ARG A 1 369 ? 97.138 3.492 48.005 1.00 32.98 364 ARG A CA 1
ATOM 2993 C C . ARG A 1 369 ? 97.878 2.866 49.182 1.00 33.39 364 ARG A C 1
ATOM 2994 O O . ARG A 1 369 ? 98.564 1.858 49.026 1.00 35.23 364 ARG A O 1
ATOM 3002 N N . GLY A 1 370 ? 97.726 3.459 50.360 1.00 34.15 365 GLY A N 1
ATOM 3003 C CA . GLY A 1 370 ? 98.388 2.931 51.539 1.00 35.99 365 GLY A CA 1
ATOM 3004 C C . GLY A 1 370 ? 97.916 1.547 51.951 1.00 38.62 365 GLY A C 1
ATOM 3005 O O . GLY A 1 370 ? 98.648 0.817 52.621 1.00 36.57 365 GLY A O 1
ATOM 3006 N N . ILE A 1 371 ? 96.696 1.181 51.561 1.00 40.74 366 ILE A N 1
ATOM 3007 C CA . ILE A 1 371 ? 96.148 -0.129 51.906 1.00 44.14 366 ILE A CA 1
ATOM 3008 C C . ILE A 1 371 ? 96.558 -1.203 50.901 1.00 47.10 366 ILE A C 1
ATOM 3009 O O . ILE A 1 371 ? 97.474 -1.988 51.155 1.00 49.29 366 ILE A O 1
ATOM 3014 N N . ILE A 1 372 ? 95.862 -1.229 49.767 1.00 49.19 367 ILE A N 1
ATOM 3015 C CA . ILE A 1 372 ? 96.106 -2.196 48.700 1.00 51.96 367 ILE A CA 1
ATOM 3016 C C . ILE A 1 372 ? 96.947 -3.400 49.134 1.00 52.13 367 ILE A C 1
ATOM 3017 O O . ILE A 1 372 ? 96.493 -4.244 49.912 1.00 51.61 367 ILE A O 1
ATOM 3022 N N . MET B 1 6 ? 5.007 10.299 11.671 1.00 33.23 1 MET B N 1
ATOM 3023 C CA . MET B 1 6 ? 5.490 11.405 10.852 1.00 34.13 1 MET B CA 1
ATOM 3024 C C . MET B 1 6 ? 6.888 11.135 10.305 1.00 33.48 1 MET B C 1
ATOM 3025 O O . MET B 1 6 ? 7.709 10.493 10.958 1.00 34.59 1 MET B O 1
ATOM 3030 N N . LYS B 1 7 ? 7.148 11.627 9.099 1.00 33.17 2 LYS B N 1
ATOM 3031 C CA . LYS B 1 7 ? 8.446 11.446 8.455 1.00 31.43 2 LYS B CA 1
ATOM 3032 C C . LYS B 1 7 ? 9.246 12.735 8.610 1.00 28.95 2 LYS B C 1
ATOM 3033 O O . LYS B 1 7 ? 8.733 13.826 8.359 1.00 27.61 2 LYS B O 1
ATOM 3039 N N . PRO B 1 8 ? 10.516 12.626 9.031 1.00 27.24 3 PRO B N 1
ATOM 3040 C CA . PRO B 1 8 ? 11.372 13.800 9.219 1.00 27.10 3 PRO B CA 1
ATOM 3041 C C . PRO B 1 8 ? 11.734 14.509 7.924 1.00 26.14 3 PRO B C 1
ATOM 3042 O O . PRO B 1 8 ? 12.076 13.870 6.933 1.00 27.68 3 PRO B O 1
ATOM 3046 N N . TYR B 1 9 ? 11.646 15.836 7.949 1.00 25.77 4 TYR B N 1
ATOM 3047 C CA . TYR B 1 9 ? 11.978 16.672 6.803 1.00 24.86 4 TYR B CA 1
ATOM 3048 C C . TYR B 1 9 ? 13.213 17.504 7.179 1.00 24.91 4 TYR B C 1
ATOM 3049 O O . TYR B 1 9 ? 13.115 18.450 7.969 1.00 22.33 4 TYR B O 1
ATOM 3058 N N . LEU B 1 10 ? 14.367 17.151 6.617 1.00 21.57 5 LEU B N 1
ATOM 3059 C CA . LEU B 1 10 ? 15.607 17.862 6.913 1.00 22.10 5 LEU B CA 1
ATOM 3060 C C . LEU B 1 10 ? 16.096 18.698 5.738 1.00 21.24 5 LEU B C 1
ATOM 3061 O O . LEU B 1 10 ? 16.109 18.228 4.601 1.00 20.65 5 LEU B O 1
ATOM 3066 N N . PHE B 1 11 ? 16.496 19.935 6.025 1.00 21.36 6 PHE B N 1
ATOM 3067 C CA . PHE B 1 11 ? 17.010 20.828 4.999 1.00 21.40 6 PHE B CA 1
ATOM 3068 C C . PHE B 1 11 ? 18.350 20.294 4.496 1.00 21.33 6 PHE B C 1
ATOM 3069 O O . PHE B 1 11 ? 19.195 19.842 5.278 1.00 20.99 6 PHE B O 1
ATOM 3077 N N . ASP B 1 12 ? 18.540 20.332 3.185 1.00 20.76 7 ASP B N 1
ATOM 3078 C CA . ASP B 1 12 ? 19.782 19.850 2.597 1.00 21.96 7 ASP B CA 1
ATOM 3079 C C . ASP B 1 12 ? 20.737 21.023 2.436 1.00 21.67 7 ASP B C 1
ATOM 3080 O O . ASP B 1 12 ? 20.521 21.903 1.600 1.00 19.22 7 ASP B O 1
ATOM 3085 N N . LEU B 1 13 ? 21.782 21.046 3.258 1.00 19.37 8 LEU B N 1
ATOM 3086 C CA . LEU B 1 13 ? 22.761 22.123 3.197 1.00 19.46 8 LEU B CA 1
ATOM 3087 C C . LEU B 1 13 ? 23.777 21.872 2.081 1.00 20.08 8 LEU B C 1
ATOM 3088 O O . LEU B 1 13 ? 23.999 20.732 1.665 1.00 19.25 8 LEU B O 1
ATOM 3093 N N . LYS B 1 14 ? 24.388 22.943 1.591 1.00 18.91 9 LYS B N 1
ATOM 3094 C CA . LYS B 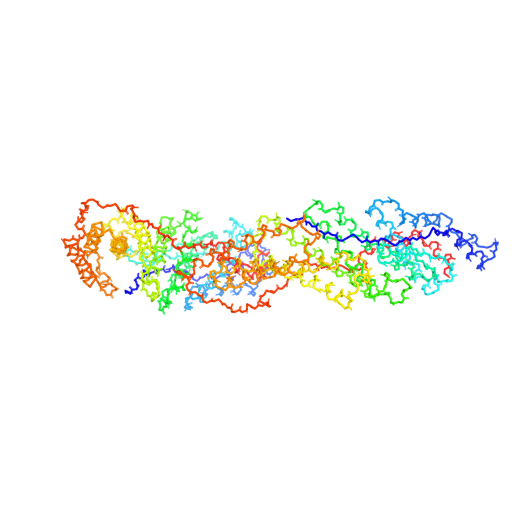1 14 ? 25.358 22.835 0.501 1.00 20.63 9 LYS B CA 1
ATOM 3095 C C . LYS B 1 14 ? 26.796 23.027 0.951 1.00 19.00 9 LYS B C 1
ATOM 3096 O O . LYS B 1 14 ? 27.080 23.863 1.801 1.00 17.83 9 LYS B O 1
ATOM 3102 N N . LEU B 1 15 ? 27.699 22.244 0.371 1.00 16.22 10 LEU B N 1
ATOM 3103 C CA . LEU B 1 15 ? 29.122 22.340 0.677 1.00 16.82 10 LEU B CA 1
ATOM 3104 C C . LEU B 1 15 ? 29.737 23.481 -0.127 1.00 17.79 10 LEU B C 1
ATOM 3105 O O . LEU B 1 15 ? 29.168 23.915 -1.131 1.00 16.85 10 LEU B O 1
ATOM 3110 N N . LYS B 1 16 ? 30.893 23.966 0.316 1.00 16.40 11 LYS B N 1
ATOM 3111 C CA . LYS B 1 16 ? 31.610 25.001 -0.421 1.00 16.58 11 LYS B CA 1
ATOM 3112 C C . LYS B 1 16 ? 32.666 24.259 -1.244 1.00 18.07 11 LYS B C 1
ATOM 3113 O O . LYS B 1 16 ? 33.387 23.415 -0.711 1.00 19.35 11 LYS B O 1
ATOM 3119 N N . ASP B 1 17 ? 32.734 24.541 -2.540 1.00 17.44 12 ASP B N 1
ATOM 3120 C CA . ASP B 1 17 ? 33.726 23.891 -3.391 1.00 17.38 12 ASP B CA 1
ATOM 3121 C C . ASP B 1 17 ? 35.050 24.650 -3.269 1.00 18.30 12 ASP B C 1
ATOM 3122 O O . ASP B 1 17 ? 35.058 25.829 -2.910 1.00 18.62 12 ASP B O 1
ATOM 3127 N N . THR B 1 18 ? 36.163 23.975 -3.554 1.00 16.95 13 THR B N 1
ATOM 3128 C CA . THR B 1 18 ? 37.488 24.604 -3.497 1.00 17.40 13 THR B CA 1
ATOM 3129 C C . THR B 1 18 ? 38.337 24.180 -4.682 1.00 18.38 13 THR B C 1
ATOM 3130 O O . THR B 1 18 ? 38.129 23.115 -5.249 1.00 19.36 13 THR B O 1
ATOM 3134 N N . GLU B 1 19 ? 39.297 25.012 -5.063 1.00 19.18 14 GLU B N 1
ATOM 3135 C CA . GLU B 1 19 ? 40.180 24.654 -6.167 1.00 20.43 14 GLU B CA 1
ATOM 3136 C C . GLU B 1 19 ? 41.268 23.734 -5.624 1.00 19.50 14 GLU B C 1
ATOM 3137 O O . GLU B 1 19 ? 41.643 23.828 -4.455 1.00 16.08 14 GLU B O 1
ATOM 3143 N N . LYS B 1 20 ? 41.760 22.833 -6.466 1.00 19.79 15 LYS B N 1
ATOM 3144 C CA . LYS B 1 20 ? 42.833 21.933 -6.059 1.00 22.71 15 LYS B CA 1
ATOM 3145 C C . LYS B 1 20 ? 44.031 22.795 -5.643 1.00 22.37 15 LYS B C 1
ATOM 3146 O O . LYS B 1 20 ? 44.438 23.686 -6.382 1.00 22.40 15 LYS B O 1
ATOM 3152 N N . LEU B 1 21 ? 44.584 22.540 -4.460 1.00 21.41 16 LEU B N 1
ATOM 3153 C CA . LEU B 1 21 ? 45.742 23.296 -3.974 1.00 23.54 16 LEU B CA 1
ATOM 3154 C C . LEU B 1 21 ? 46.967 22.378 -3.965 1.00 24.02 16 LEU B C 1
ATOM 3155 O O . LEU B 1 21 ? 46.891 21.250 -3.478 1.00 23.45 16 LEU B O 1
ATOM 3160 N N . ASP B 1 22 ? 48.094 22.844 -4.492 1.00 24.70 17 ASP B N 1
ATOM 3161 C CA . ASP B 1 22 ? 49.291 22.001 -4.488 1.00 25.99 17 ASP B CA 1
ATOM 3162 C C . ASP B 1 22 ? 50.195 22.342 -3.310 1.00 24.60 17 ASP B C 1
ATOM 3163 O O . ASP B 1 22 ? 51.043 23.232 -3.413 1.00 23.74 17 ASP B O 1
ATOM 3168 N N . TRP B 1 23 ? 50.018 21.632 -2.197 1.00 23.96 18 TRP B N 1
ATOM 3169 C CA . TRP B 1 23 ? 50.831 21.867 -1.002 1.00 23.27 18 TRP B CA 1
ATOM 3170 C C . TRP B 1 23 ? 52.318 21.611 -1.243 1.00 23.25 18 TRP B C 1
ATOM 3171 O O . TRP B 1 23 ? 53.157 22.304 -0.680 1.00 24.00 18 TRP B O 1
ATOM 3182 N N . LYS B 1 24 ? 52.642 20.617 -2.069 1.00 22.78 19 LYS B N 1
ATOM 3183 C CA . LYS B 1 24 ? 54.040 20.298 -2.361 1.00 25.41 19 LYS B CA 1
ATOM 3184 C C . LYS B 1 24 ? 54.747 21.473 -3.026 1.00 27.66 19 LYS B C 1
ATOM 3185 O O . LYS B 1 24 ? 55.776 21.947 -2.541 1.00 28.44 19 LYS B O 1
ATOM 3191 N N . LYS B 1 25 ? 54.196 21.944 -4.137 1.00 29.73 20 LYS B N 1
ATOM 3192 C CA . LYS B 1 25 ? 54.786 23.071 -4.850 1.00 32.54 20 LYS B CA 1
ATOM 3193 C C . LYS B 1 25 ? 54.723 24.357 -4.026 1.00 32.01 20 LYS B C 1
ATOM 3194 O O . LYS B 1 25 ? 55.668 25.148 -4.018 1.00 31.22 20 LYS B O 1
ATOM 3200 N N . GLY B 1 26 ? 53.612 24.559 -3.326 1.00 31.70 21 GLY B N 1
ATOM 3201 C CA . GLY B 1 26 ? 53.465 25.758 -2.519 1.00 30.69 21 GLY B CA 1
ATOM 3202 C C . GLY B 1 26 ? 54.473 25.843 -1.391 1.00 31.26 21 GLY B C 1
ATOM 3203 O O . GLY B 1 26 ? 55.083 26.888 -1.166 1.00 31.45 21 GLY B O 1
ATOM 3204 N N . LEU B 1 27 ? 54.663 24.735 -0.682 1.00 31.62 22 LEU B N 1
ATOM 3205 C CA . LEU B 1 27 ? 55.596 24.705 0.433 1.00 30.21 22 LEU B CA 1
ATOM 3206 C C . LEU B 1 27 ? 57.054 24.750 -0.025 1.00 31.30 22 LEU B C 1
ATOM 3207 O O . LEU B 1 27 ? 57.856 25.510 0.515 1.00 29.46 22 LEU B O 1
ATOM 3212 N N . SER B 1 28 ? 57.403 23.940 -1.017 1.00 31.25 23 SER B N 1
ATOM 3213 C CA . SER B 1 28 ? 58.779 23.938 -1.499 1.00 33.62 23 SER B CA 1
ATOM 3214 C C . SER B 1 28 ? 59.129 25.323 -2.052 1.00 35.56 23 SER B C 1
ATOM 3215 O O . SER B 1 28 ? 60.237 25.823 -1.850 1.00 35.99 23 SER B O 1
ATOM 3218 N N . SER B 1 29 ? 58.174 25.946 -2.733 1.00 35.72 24 SER B N 1
ATOM 3219 C CA . SER B 1 29 ? 58.389 27.272 -3.298 1.00 37.23 24 SER B CA 1
ATOM 3220 C C . SER B 1 29 ? 58.759 28.262 -2.193 1.00 37.24 24 SER B C 1
ATOM 3221 O O . SER B 1 29 ? 59.670 29.076 -2.357 1.00 38.02 24 SER B O 1
ATOM 3224 N N . TYR B 1 30 ? 58.058 28.178 -1.067 1.00 35.82 25 TYR B N 1
ATOM 3225 C CA . TYR B 1 30 ? 58.310 29.053 0.074 1.00 34.97 25 TYR B CA 1
ATOM 3226 C C . TYR B 1 30 ? 59.711 28.848 0.647 1.00 35.88 25 TYR B C 1
ATOM 3227 O O . TYR B 1 30 ? 60.437 29.812 0.897 1.00 34.85 25 TYR B O 1
ATOM 3236 N N . LEU B 1 31 ? 60.075 27.589 0.872 1.00 36.85 26 LEU B N 1
ATOM 3237 C CA . LEU B 1 31 ? 61.386 27.250 1.417 1.00 38.91 26 LEU B CA 1
ATOM 3238 C C . LEU B 1 31 ? 62.476 27.642 0.425 1.00 40.07 26 LEU B C 1
ATOM 3239 O O . LEU B 1 31 ? 63.564 28.066 0.810 1.00 40.54 26 LEU B O 1
ATOM 3244 N N . LYS B 1 32 ? 62.163 27.500 -0.856 1.00 42.09 27 LYS B N 1
ATOM 3245 C CA . LYS B 1 32 ? 63.093 27.815 -1.932 1.00 45.06 27 LYS B CA 1
ATOM 3246 C C . LYS B 1 32 ? 63.544 29.275 -1.902 1.00 46.53 27 LYS B C 1
ATOM 3247 O O . LYS B 1 32 ? 64.734 29.570 -2.031 1.00 46.83 27 LYS B O 1
ATOM 3253 N N . LYS B 1 33 ? 62.589 30.187 -1.737 1.00 47.18 28 LYS B N 1
ATOM 3254 C CA . LYS B 1 33 ? 62.901 31.610 -1.710 1.00 48.63 28 LYS B CA 1
ATOM 3255 C C . LYS B 1 33 ? 63.347 32.061 -0.327 1.00 48.67 28 LYS B C 1
ATOM 3256 O O . LYS B 1 33 ? 63.822 33.183 -0.159 1.00 48.49 28 LYS B O 1
ATOM 3262 N N . SER B 1 34 ? 63.203 31.185 0.662 1.00 48.68 29 SER B N 1
ATOM 3263 C CA . SER B 1 34 ? 63.597 31.526 2.021 1.00 49.26 29 SER B CA 1
ATOM 3264 C C . SER B 1 34 ? 65.042 31.170 2.349 1.00 50.07 29 SER B C 1
ATOM 3265 O O . SER B 1 34 ? 65.727 31.934 3.031 1.00 50.55 29 SER B O 1
ATOM 3268 N N . TYR B 1 35 ? 65.513 30.024 1.864 1.00 49.40 30 TYR B N 1
ATOM 3269 C CA . TYR B 1 35 ? 66.881 29.595 2.148 1.00 49.76 30 TYR B CA 1
ATOM 3270 C C . TYR B 1 35 ? 67.795 29.522 0.930 1.00 49.97 30 TYR B C 1
ATOM 3271 O O . TYR B 1 35 ? 69.015 29.634 1.056 1.00 50.51 30 TYR B O 1
ATOM 3280 N N . GLY B 1 36 ? 67.213 29.322 -0.246 1.00 49.69 31 GLY B N 1
ATOM 3281 C CA . GLY B 1 36 ? 68.020 29.229 -1.448 1.00 50.10 31 GLY B CA 1
ATOM 3282 C C . GLY B 1 36 ? 68.085 27.802 -1.954 1.00 50.78 31 GLY B C 1
ATOM 3283 O O . GLY B 1 36 ? 67.907 26.856 -1.189 1.00 50.74 31 GLY B O 1
ATOM 3284 N N . SER B 1 37 ? 68.347 27.653 -3.248 1.00 51.29 32 SER B N 1
ATOM 3285 C CA . SER B 1 37 ? 68.425 26.346 -3.892 1.00 52.19 32 SER B CA 1
ATOM 3286 C C . SER B 1 37 ? 69.144 25.263 -3.083 1.00 51.62 32 SER B C 1
ATOM 3287 O O . SER B 1 37 ? 68.531 24.286 -2.652 1.00 52.05 32 SER B O 1
ATOM 3290 N N . SER B 1 38 ? 70.445 25.447 -2.883 1.00 51.01 33 SER B N 1
ATOM 3291 C CA . SER B 1 38 ? 71.274 24.484 -2.160 1.00 49.66 33 SER B CA 1
ATOM 3292 C C . SER B 1 38 ? 71.034 24.387 -0.652 1.00 47.96 33 SER B C 1
ATOM 3293 O O . SER B 1 38 ? 71.750 23.667 0.044 1.00 47.68 33 SER B O 1
ATOM 3296 N N . GLN B 1 39 ? 70.030 25.095 -0.148 1.00 46.15 34 GLN B N 1
ATOM 3297 C CA . GLN B 1 39 ? 69.747 25.080 1.283 1.00 44.11 34 GLN B CA 1
ATOM 3298 C C . GLN B 1 39 ? 68.352 24.556 1.651 1.00 43.45 34 GLN B C 1
ATOM 3299 O O . GLN B 1 39 ? 68.183 23.864 2.654 1.00 42.48 34 GLN B O 1
ATOM 3305 N N . TRP B 1 40 ? 67.366 24.887 0.827 1.00 41.59 35 TRP B N 1
ATOM 3306 C CA . TRP B 1 40 ? 65.974 24.506 1.053 1.00 41.11 35 TRP B CA 1
ATOM 3307 C C . TRP B 1 40 ? 65.645 23.057 1.436 1.00 39.93 35 TRP B C 1
ATOM 3308 O O . TRP B 1 40 ? 64.950 22.825 2.427 1.00 38.98 35 TRP B O 1
ATOM 3319 N N . ARG B 1 41 ? 66.125 22.088 0.662 1.00 39.35 36 ARG B N 1
ATOM 3320 C CA . ARG B 1 41 ? 65.809 20.684 0.927 1.00 39.26 36 ARG B CA 1
ATOM 3321 C C . ARG B 1 41 ? 65.995 20.191 2.359 1.00 37.73 36 ARG B C 1
ATOM 3322 O O . ARG B 1 41 ? 65.291 19.282 2.802 1.00 37.39 36 ARG B O 1
ATOM 3330 N N . THR B 1 42 ? 66.931 20.786 3.087 1.00 36.39 37 THR B N 1
ATOM 3331 C CA . THR B 1 42 ? 67.180 20.390 4.467 1.00 34.56 37 THR B CA 1
ATOM 3332 C C . THR B 1 42 ? 65.956 20.653 5.344 1.00 33.76 37 THR B C 1
ATOM 3333 O O . THR B 1 42 ? 65.743 19.980 6.355 1.00 32.07 37 THR B O 1
ATOM 3337 N N . PHE B 1 43 ? 65.145 21.624 4.940 1.00 32.38 38 PHE B N 1
ATOM 3338 C CA . PHE B 1 43 ? 63.966 21.998 5.709 1.00 32.95 38 PHE B CA 1
ATOM 3339 C C . PHE B 1 43 ? 62.654 21.416 5.182 1.00 32.37 38 PHE B C 1
ATOM 3340 O O . PHE B 1 43 ? 61.587 21.694 5.732 1.00 32.08 38 PHE B O 1
ATOM 3348 N N . TYR B 1 44 ? 62.743 20.595 4.139 1.00 31.57 39 TYR B N 1
ATOM 3349 C CA . TYR B 1 44 ? 61.571 19.989 3.502 1.00 30.99 39 TYR B CA 1
ATOM 3350 C C . TYR B 1 44 ? 61.349 18.517 3.861 1.00 31.22 39 TYR B C 1
ATOM 3351 O O . TYR B 1 44 ? 62.274 17.709 3.806 1.00 31.59 39 TYR B O 1
ATOM 3360 N N . ASP B 1 45 ? 60.119 18.176 4.231 1.00 30.39 40 ASP B N 1
ATOM 3361 C CA . ASP B 1 45 ? 59.776 16.792 4.559 1.00 29.75 40 ASP B CA 1
ATOM 3362 C C . ASP B 1 45 ? 58.909 16.325 3.394 1.00 30.52 40 ASP B C 1
ATOM 3363 O O . ASP B 1 45 ? 57.694 16.537 3.386 1.00 27.31 40 ASP B O 1
ATOM 3368 N N . GLU B 1 46 ? 59.547 15.702 2.407 1.00 30.44 41 GLU B N 1
ATOM 3369 C CA . GLU B 1 46 ? 58.856 15.239 1.211 1.00 33.05 41 GLU B CA 1
ATOM 3370 C C . GLU B 1 46 ? 57.702 14.276 1.485 1.00 32.16 41 GLU B C 1
ATOM 3371 O O . GLU B 1 46 ? 56.607 14.456 0.955 1.00 31.03 41 GLU B O 1
ATOM 3377 N N . LYS B 1 47 ? 57.937 13.265 2.314 1.00 30.84 42 LYS B N 1
ATOM 3378 C CA . LYS B 1 47 ? 56.889 12.299 2.620 1.00 29.77 42 LYS B CA 1
ATOM 3379 C C . LYS B 1 47 ? 55.673 12.933 3.291 1.00 28.06 42 LYS B C 1
ATOM 3380 O O . LYS B 1 47 ? 54.541 12.744 2.839 1.00 27.00 42 LYS B O 1
ATOM 3386 N N . ALA B 1 48 ? 55.904 13.678 4.367 1.00 24.31 43 ALA B N 1
ATOM 3387 C CA . ALA B 1 48 ? 54.810 14.318 5.090 1.00 23.29 43 ALA B CA 1
ATOM 3388 C C . ALA B 1 48 ? 54.057 15.337 4.229 1.00 23.29 43 ALA B C 1
ATOM 3389 O O . ALA B 1 48 ? 52.829 15.411 4.278 1.00 21.90 43 ALA B O 1
ATOM 3391 N N . THR B 1 49 ? 54.787 16.118 3.438 1.00 22.61 44 THR B N 1
ATOM 3392 C CA . THR B 1 49 ? 54.149 17.119 2.587 1.00 21.90 44 THR B CA 1
ATOM 3393 C C . THR B 1 49 ? 53.316 16.444 1.498 1.00 22.77 44 THR B C 1
ATOM 3394 O O . THR B 1 49 ? 52.280 16.964 1.088 1.00 19.13 44 THR B O 1
ATOM 3398 N N . SER B 1 50 ? 53.756 15.270 1.049 1.00 22.36 45 SER B N 1
ATOM 3399 C CA . SER B 1 50 ? 53.027 14.531 0.022 1.00 22.40 45 SER B CA 1
ATOM 3400 C C . SER B 1 50 ? 51.716 13.981 0.594 1.00 22.13 45 SER B C 1
ATOM 3401 O O . SER B 1 50 ? 50.676 13.992 -0.072 1.00 20.72 45 SER B O 1
ATOM 3404 N N . GLU B 1 51 ? 51.768 13.505 1.832 1.00 21.69 46 GLU B N 1
ATOM 3405 C CA . GLU B 1 51 ? 50.586 12.956 2.483 1.00 23.64 46 GLU B CA 1
ATOM 3406 C C . GLU B 1 51 ? 49.589 14.076 2.788 1.00 22.52 46 GLU B C 1
ATOM 3407 O O . GLU B 1 51 ? 48.375 13.893 2.668 1.00 20.36 46 GLU B O 1
ATOM 3413 N N . LEU B 1 52 ? 50.114 15.239 3.165 1.00 21.04 47 LEU B N 1
ATOM 3414 C CA . LEU B 1 52 ? 49.291 16.410 3.463 1.00 19.87 47 LEU B CA 1
ATOM 3415 C C . LEU B 1 52 ? 48.535 16.878 2.217 1.00 19.47 47 LEU B C 1
ATOM 3416 O O . LEU B 1 52 ? 47.357 17.233 2.285 1.00 17.10 47 LEU B O 1
ATOM 3421 N N . ASP B 1 53 ? 49.222 16.896 1.079 1.00 19.42 48 ASP B N 1
ATOM 3422 C CA . ASP B 1 53 ? 48.597 17.316 -0.167 1.00 19.50 48 ASP B CA 1
ATOM 3423 C C . ASP B 1 53 ? 47.451 16.364 -0.519 1.00 21.25 48 ASP B C 1
ATOM 3424 O O . ASP B 1 53 ? 46.398 16.779 -1.014 1.00 18.63 48 ASP B O 1
ATOM 3429 N N . HIS B 1 54 ? 47.678 15.082 -0.263 1.00 19.77 49 HIS B N 1
ATOM 3430 C CA . HIS B 1 54 ? 46.690 14.047 -0.531 1.00 19.92 49 HIS B CA 1
ATOM 3431 C C . HIS B 1 54 ? 45.509 14.213 0.438 1.00 19.25 49 HIS B C 1
ATOM 3432 O O . HIS B 1 54 ? 44.345 14.080 0.052 1.00 16.91 49 HIS B O 1
ATOM 3439 N N . LEU B 1 55 ? 45.818 14.513 1.699 1.00 17.33 50 LEU B N 1
ATOM 3440 C CA . LEU B 1 55 ? 44.786 14.697 2.713 1.00 17.17 50 LEU B CA 1
ATOM 3441 C C . LEU B 1 55 ? 43.810 15.829 2.349 1.00 16.15 50 LEU B C 1
ATOM 3442 O O . LEU B 1 55 ? 42.598 15.663 2.479 1.00 15.85 50 LEU B O 1
ATOM 3447 N N . ARG B 1 56 ? 44.320 16.970 1.887 1.00 17.19 51 ARG B N 1
ATOM 3448 C CA . ARG B 1 56 ? 43.418 18.073 1.522 1.00 16.06 51 ARG B CA 1
ATOM 3449 C C . ARG B 1 56 ? 42.511 17.638 0.375 1.00 16.39 51 ARG B C 1
ATOM 3450 O O . ARG B 1 56 ? 41.309 17.913 0.378 1.00 15.10 51 ARG B O 1
ATOM 3458 N N . ASN B 1 57 ? 43.078 16.949 -0.611 1.00 16.75 52 ASN B N 1
ATOM 3459 C CA . ASN B 1 57 ? 42.269 16.483 -1.730 1.00 18.41 52 ASN B CA 1
ATOM 3460 C C . ASN B 1 57 ? 41.146 15.568 -1.233 1.00 16.84 52 ASN B C 1
ATOM 3461 O O . ASN B 1 57 ? 39.987 15.710 -1.639 1.00 16.94 52 ASN B O 1
ATOM 3466 N N . ASN B 1 58 ? 41.490 14.639 -0.347 1.00 17.15 53 ASN B N 1
ATOM 3467 C CA . ASN B 1 58 ? 40.506 13.696 0.180 1.00 15.95 53 ASN B CA 1
ATOM 3468 C C . ASN B 1 58 ? 39.454 14.365 1.058 1.00 17.04 53 ASN B C 1
ATOM 3469 O O . ASN B 1 58 ? 38.405 13.788 1.319 1.00 17.81 53 ASN B O 1
ATOM 3474 N N . ALA B 1 59 ? 39.726 15.585 1.514 1.00 17.32 54 ALA B N 1
ATOM 3475 C CA . ALA B 1 59 ? 38.757 16.288 2.344 1.00 15.89 54 ALA B CA 1
ATOM 3476 C C . ALA B 1 59 ? 37.783 17.005 1.422 1.00 17.45 54 ALA B C 1
ATOM 3477 O O . ALA B 1 59 ? 36.807 17.591 1.871 1.00 17.02 54 ALA B O 1
ATOM 3479 N N . ASN B 1 60 ? 38.039 16.936 0.121 1.00 18.51 55 ASN B N 1
ATOM 3480 C CA . ASN B 1 60 ? 37.180 17.632 -0.828 1.00 17.76 55 ASN B CA 1
ATOM 3481 C C . ASN B 1 60 ? 36.793 16.805 -2.050 1.00 19.54 55 ASN B C 1
ATOM 3482 O O . ASN B 1 60 ? 36.545 17.355 -3.129 1.00 19.09 55 ASN B O 1
ATOM 3487 N N . GLY B 1 61 ? 36.714 15.489 -1.873 1.00 18.60 56 GLY B N 1
ATOM 3488 C CA . GLY B 1 61 ? 36.364 14.619 -2.983 1.00 18.73 56 GLY B CA 1
ATOM 3489 C C . GLY B 1 61 ? 35.100 13.783 -2.815 1.00 19.71 56 GLY B C 1
ATOM 3490 O O . GLY B 1 61 ? 34.167 14.171 -2.106 1.00 17.96 56 GLY B O 1
ATOM 3491 N N . GLU B 1 62 ? 35.098 12.609 -3.450 1.00 20.13 57 GLU B N 1
ATOM 3492 C CA . GLU B 1 62 ? 33.955 11.690 -3.457 1.00 20.83 57 GLU B CA 1
ATOM 3493 C C . GLU B 1 62 ? 33.758 10.727 -2.274 1.00 21.16 57 GLU B C 1
ATOM 3494 O O . GLU B 1 62 ? 32.881 9.859 -2.328 1.00 19.96 57 GLU B O 1
ATOM 3500 N N . LEU B 1 63 ? 34.546 10.862 -1.212 1.00 19.40 58 LEU B N 1
ATOM 3501 C CA . LEU B 1 63 ? 34.396 9.962 -0.064 1.00 18.88 58 LEU B CA 1
ATOM 3502 C C . LEU B 1 63 ? 33.000 9.989 0.567 1.00 18.68 58 LEU B C 1
ATOM 3503 O O . LEU B 1 63 ? 32.282 10.982 0.456 1.00 19.49 58 LEU B O 1
ATOM 3508 N N . ALA B 1 64 ? 32.613 8.890 1.218 1.00 18.07 59 ALA B N 1
ATOM 3509 C CA . ALA B 1 64 ? 31.314 8.816 1.880 1.00 18.68 59 ALA B CA 1
ATOM 3510 C C . ALA B 1 64 ? 31.356 9.786 3.067 1.00 17.93 59 ALA B C 1
ATOM 3511 O O . ALA B 1 64 ? 32.428 10.090 3.584 1.00 18.64 59 ALA B O 1
ATOM 3513 N N . PRO B 1 65 ? 30.186 10.259 3.530 1.00 19.34 60 PRO B N 1
ATOM 3514 C CA . PRO B 1 65 ? 30.099 11.212 4.647 1.00 18.35 60 PRO B CA 1
ATOM 3515 C C . PRO B 1 65 ? 31.019 11.059 5.858 1.00 18.73 60 PRO B C 1
ATOM 3516 O O . PRO B 1 65 ? 31.788 11.976 6.162 1.00 16.05 60 PRO B O 1
ATOM 3520 N N . SER B 1 66 ? 30.961 9.926 6.555 1.00 18.01 61 SER B N 1
ATOM 3521 C CA . SER B 1 66 ? 31.804 9.765 7.736 1.00 17.77 61 SER B CA 1
ATOM 3522 C C . SER B 1 66 ? 33.293 9.775 7.432 1.00 16.05 61 SER B C 1
ATOM 3523 O O . SER B 1 66 ? 34.084 10.321 8.205 1.00 15.08 61 SER B O 1
ATOM 3526 N N . SER B 1 67 ? 33.670 9.175 6.308 1.00 17.67 62 SER B N 1
ATOM 3527 C CA . SER B 1 67 ? 35.066 9.141 5.897 1.00 16.89 62 SER B CA 1
ATOM 3528 C C . SER B 1 67 ? 35.482 10.549 5.440 1.00 18.32 62 SER B C 1
ATOM 3529 O O . SER B 1 67 ? 36.603 10.994 5.716 1.00 17.87 62 SER B O 1
ATOM 3532 N N . LEU B 1 68 ? 34.577 11.239 4.746 1.00 16.53 63 LEU B N 1
ATOM 3533 C CA . LEU B 1 68 ? 34.834 12.610 4.263 1.00 17.10 63 LEU B CA 1
ATOM 3534 C C . LEU B 1 68 ? 35.080 13.507 5.479 1.00 15.58 63 LEU B C 1
ATOM 3535 O O . LEU B 1 68 ? 36.000 14.324 5.491 1.00 14.08 63 LEU B O 1
ATOM 3540 N N . SER B 1 69 ? 34.224 13.357 6.487 1.00 15.19 64 SER B N 1
ATOM 3541 C CA . SER B 1 69 ? 34.323 14.113 7.740 1.00 15.90 64 SER B CA 1
ATOM 3542 C C . SER B 1 69 ? 35.699 13.918 8.391 1.00 16.09 64 SER B C 1
ATOM 3543 O O . SER B 1 69 ? 36.396 14.882 8.734 1.00 16.30 64 SER B O 1
ATOM 3546 N N . GLU B 1 70 ? 36.076 12.658 8.561 1.00 16.13 65 GLU B N 1
ATOM 3547 C CA . GLU B 1 70 ? 37.356 12.305 9.154 1.00 17.11 65 GLU B CA 1
ATOM 3548 C C . GLU B 1 70 ? 38.532 13.030 8.490 1.00 16.05 65 GLU B C 1
ATOM 3549 O O . GLU B 1 70 ? 39.431 13.514 9.183 1.00 14.84 65 GLU B O 1
ATOM 3555 N N . GLN B 1 71 ? 38.545 13.095 7.158 1.00 15.21 66 GLN B N 1
ATOM 3556 C CA . GLN B 1 71 ? 39.642 13.774 6.458 1.00 16.39 66 GLN B CA 1
ATOM 3557 C C . GLN B 1 71 ? 39.665 15.264 6.797 1.00 14.85 66 GLN B C 1
ATOM 3558 O O . GLN B 1 71 ? 40.731 15.852 6.996 1.00 14.12 66 GLN B O 1
ATOM 3564 N N . ASN B 1 72 ? 38.486 15.872 6.840 1.00 15.11 67 ASN B N 1
ATOM 3565 C CA . ASN B 1 72 ? 38.367 17.298 7.158 1.00 16.51 67 ASN B CA 1
ATOM 3566 C C . ASN B 1 72 ? 38.790 17.625 8.592 1.00 16.31 67 ASN B C 1
ATOM 3567 O O . ASN B 1 72 ? 39.403 18.662 8.843 1.00 15.72 67 ASN B O 1
ATOM 3572 N N . LEU B 1 73 ? 38.458 16.752 9.536 1.00 17.04 68 LEU B N 1
ATOM 3573 C CA . LEU B 1 73 ? 38.849 16.972 10.929 1.00 16.46 68 LEU B CA 1
ATOM 3574 C C . LEU B 1 73 ? 40.368 16.836 11.080 1.00 16.28 68 LEU B C 1
ATOM 3575 O O . LEU B 1 73 ? 40.998 17.571 11.840 1.00 13.94 68 LEU B O 1
ATOM 3580 N N . LYS B 1 74 ? 40.961 15.889 10.361 1.00 17.17 69 LYS B N 1
ATOM 3581 C CA . LYS B 1 74 ? 42.404 15.722 10.428 1.00 17.07 69 LYS B CA 1
ATOM 3582 C C . LYS B 1 74 ? 43.102 16.901 9.755 1.00 16.72 69 LYS B C 1
ATOM 3583 O O . LYS B 1 74 ? 44.137 17.377 10.230 1.00 15.19 69 LYS B O 1
ATOM 3589 N N . TYR B 1 75 ? 42.542 17.374 8.647 1.00 15.10 70 TYR B N 1
ATOM 3590 C CA . TYR B 1 75 ? 43.158 18.507 7.957 1.00 16.06 70 TYR B CA 1
ATOM 3591 C C . TYR B 1 75 ? 43.027 19.767 8.817 1.00 14.82 70 TYR B C 1
ATOM 3592 O O . TYR B 1 75 ? 43.946 20.583 8.871 1.00 16.71 70 TYR B O 1
ATOM 3601 N N . TYR B 1 76 ? 41.890 19.943 9.484 1.00 16.78 71 TYR B N 1
ATOM 3602 C CA . TYR B 1 76 ? 41.732 21.122 10.338 1.00 17.11 71 TYR B CA 1
ATOM 3603 C C . TYR B 1 76 ? 42.788 21.060 11.453 1.00 17.74 71 TYR B C 1
ATOM 3604 O O . TYR B 1 76 ? 43.372 22.079 11.818 1.00 18.48 71 TYR B O 1
ATOM 3613 N N . SER B 1 77 ? 43.030 19.865 11.991 1.00 18.86 72 SER B N 1
ATOM 3614 C CA . SER B 1 77 ? 44.027 19.709 13.060 1.00 20.24 72 SER B CA 1
ATOM 3615 C C . SER B 1 77 ? 45.405 20.161 12.589 1.00 19.53 72 SER B C 1
ATOM 3616 O O . SER B 1 77 ? 46.146 20.795 13.337 1.00 21.43 72 SER B O 1
ATOM 3619 N N . PHE B 1 78 ? 45.748 19.828 11.351 1.00 18.55 73 PHE B N 1
ATOM 3620 C CA . PHE B 1 78 ? 47.033 20.231 10.785 1.00 19.86 73 PHE B CA 1
ATOM 3621 C C . PHE B 1 78 ? 47.096 21.758 10.781 1.00 20.21 73 PHE B C 1
ATOM 3622 O O . PHE B 1 78 ? 48.093 22.366 11.185 1.00 19.90 73 PHE B O 1
ATOM 3630 N N . LEU B 1 79 ? 46.012 22.360 10.302 1.00 19.94 74 LEU B N 1
ATOM 3631 C CA . LEU B 1 79 ? 45.884 23.813 10.210 1.00 21.17 74 LEU B CA 1
ATOM 3632 C C . LEU B 1 79 ? 45.977 24.490 11.575 1.00 20.72 74 LEU B C 1
ATOM 3633 O O . LEU B 1 79 ? 46.609 25.545 11.718 1.00 19.72 74 LEU B O 1
ATOM 3638 N N . GLU B 1 80 ? 45.335 23.891 12.574 1.00 20.90 75 GLU B N 1
ATOM 3639 C CA . GLU B 1 80 ? 45.327 24.466 13.913 1.00 23.53 75 GLU B CA 1
ATOM 3640 C C . GLU B 1 80 ? 46.721 24.477 14.541 1.00 23.71 75 GLU B C 1
ATOM 3641 O O . GLU B 1 80 ? 47.119 25.466 15.157 1.00 24.19 75 GLU B O 1
ATOM 3647 N N . HIS B 1 81 ? 47.463 23.385 14.390 1.00 22.50 76 HIS B N 1
ATOM 3648 C CA . HIS B 1 81 ? 48.812 23.326 14.947 1.00 22.98 76 HIS B CA 1
ATOM 3649 C C . HIS B 1 81 ? 49.724 24.303 14.226 1.00 23.77 76 HIS B C 1
ATOM 3650 O O . HIS B 1 81 ? 50.563 24.952 14.853 1.00 24.36 76 HIS B O 1
ATOM 3657 N N . LEU B 1 82 ? 49.557 24.398 12.909 1.00 21.93 77 LEU B N 1
ATOM 3658 C CA . LEU B 1 82 ? 50.350 25.313 12.098 1.00 23.14 77 LEU B CA 1
ATOM 3659 C C . LEU B 1 82 ? 50.093 26.731 12.611 1.00 25.23 77 LEU B C 1
ATOM 3660 O O . LEU B 1 82 ? 51.016 27.535 12.733 1.00 26.24 77 LEU B O 1
ATOM 3665 N N . TYR B 1 83 ? 48.829 27.024 12.910 1.00 25.11 78 TYR B N 1
ATOM 3666 C CA . TYR B 1 83 ? 48.446 28.338 13.415 1.00 28.46 78 TYR B CA 1
ATOM 3667 C C . TYR B 1 83 ? 49.078 28.605 14.792 1.00 29.74 78 TYR B C 1
ATOM 3668 O O . TYR B 1 83 ? 49.534 29.713 15.063 1.00 30.23 78 TYR B O 1
ATOM 3677 N N . PHE B 1 84 ? 49.109 27.592 15.655 1.00 30.93 79 PHE B N 1
ATOM 3678 C CA . PHE B 1 84 ? 49.711 27.745 16.980 1.00 32.94 79 PHE B CA 1
ATOM 3679 C C . PHE B 1 84 ? 51.180 28.149 16.864 1.00 33.98 79 PHE B C 1
ATOM 3680 O O . PHE B 1 84 ? 51.702 28.874 17.709 1.00 32.50 79 PHE B O 1
ATOM 3688 N N . ARG B 1 85 ? 51.841 27.678 15.810 1.00 35.58 80 ARG B N 1
ATOM 3689 C CA . ARG B 1 85 ? 53.255 27.970 15.602 1.00 37.62 80 ARG B CA 1
ATOM 3690 C C . ARG B 1 85 ? 53.573 29.190 14.737 1.00 38.07 80 ARG B C 1
ATOM 3691 O O . ARG B 1 85 ? 54.576 29.861 14.971 1.00 39.38 80 ARG B O 1
ATOM 3699 N N . LEU B 1 86 ? 52.737 29.481 13.745 1.00 36.91 81 LEU B N 1
ATOM 3700 C CA . LEU B 1 86 ? 52.988 30.624 12.869 1.00 37.81 81 LEU B CA 1
ATOM 3701 C C . LEU B 1 86 ? 52.145 31.859 13.167 1.00 39.11 81 LEU B C 1
ATOM 3702 O O . LEU B 1 86 ? 52.600 32.988 12.971 1.00 39.45 81 LEU B O 1
ATOM 3707 N N . GLY B 1 87 ? 50.919 31.648 13.629 1.00 40.93 82 GLY B N 1
ATOM 3708 C CA . GLY B 1 87 ? 50.042 32.766 13.929 1.00 43.48 82 GLY B CA 1
ATOM 3709 C C . GLY B 1 87 ? 49.729 33.592 12.693 1.00 44.93 82 GLY B C 1
ATOM 3710 O O . GLY B 1 87 ? 49.569 33.052 11.594 1.00 45.20 82 GLY B O 1
ATOM 3711 N N . SER B 1 88 ? 49.646 34.907 12.868 1.00 44.95 83 SER B N 1
ATOM 3712 C CA . SER B 1 88 ? 49.353 35.810 11.762 1.00 46.54 83 SER B CA 1
ATOM 3713 C C . SER B 1 88 ? 50.436 35.745 10.690 1.00 46.65 83 SER B C 1
ATOM 3714 O O . SER B 1 88 ? 50.217 36.169 9.552 1.00 47.81 83 SER B O 1
ATOM 3717 N N . LYS B 1 89 ? 51.604 35.219 11.055 1.00 46.51 84 LYS B N 1
ATOM 3718 C CA . LYS B 1 89 ? 52.712 35.098 10.111 1.00 45.54 84 LYS B CA 1
ATOM 3719 C C . LYS B 1 89 ? 52.467 33.942 9.153 1.00 44.32 84 LYS B C 1
ATOM 3720 O O . LYS B 1 89 ? 53.228 33.741 8.209 1.00 44.15 84 LYS B O 1
ATOM 3726 N N . GLY B 1 90 ? 51.401 33.186 9.404 1.00 42.76 85 GLY B N 1
ATOM 3727 C CA . GLY B 1 90 ? 51.069 32.053 8.557 1.00 41.24 85 GLY B CA 1
ATOM 3728 C C . GLY B 1 90 ? 50.789 32.445 7.120 1.00 40.18 85 GLY B C 1
ATOM 3729 O O . GLY B 1 90 ? 50.953 31.635 6.205 1.00 39.62 85 GLY B O 1
ATOM 3730 N N . SER B 1 91 ? 50.369 33.689 6.914 1.00 38.56 86 SER B N 1
ATOM 3731 C CA . SER B 1 91 ? 50.075 34.173 5.573 1.00 39.02 86 SER B CA 1
ATOM 3732 C C . SER B 1 91 ? 51.353 34.379 4.760 1.00 38.02 86 SER B C 1
ATOM 3733 O O . SER B 1 91 ? 51.293 34.698 3.571 1.00 36.35 86 SER B O 1
ATOM 3736 N N . ARG B 1 92 ? 52.506 34.188 5.401 1.00 37.85 87 ARG B N 1
ATOM 3737 C CA . ARG B 1 92 ? 53.792 34.339 4.724 1.00 37.52 87 ARG B CA 1
ATOM 3738 C C . ARG B 1 92 ? 54.011 33.209 3.723 1.00 34.95 87 ARG B C 1
ATOM 3739 O O . ARG B 1 92 ? 54.732 33.375 2.736 1.00 32.79 87 ARG B O 1
ATOM 3747 N N . LEU B 1 93 ? 53.394 32.058 3.986 1.00 31.78 88 LEU B N 1
ATOM 3748 C CA . LEU B 1 93 ? 53.521 30.904 3.102 1.00 29.93 88 LEU B CA 1
ATOM 3749 C C . LEU B 1 93 ? 52.882 31.231 1.764 1.00 27.93 88 LEU B C 1
ATOM 3750 O O . LEU B 1 93 ? 53.173 30.600 0.748 1.00 27.43 88 LEU B O 1
ATOM 3755 N N . LYS B 1 94 ? 52.007 32.228 1.783 1.00 26.27 89 LYS B N 1
ATOM 3756 C CA . LYS B 1 94 ? 51.294 32.667 0.594 1.00 26.08 89 LYS B CA 1
ATOM 3757 C C . LYS B 1 94 ? 50.650 31.545 -0.217 1.00 23.93 89 LYS B C 1
ATOM 3758 O O . LYS B 1 94 ? 50.783 31.469 -1.440 1.00 21.99 89 LYS B O 1
ATOM 3764 N N . MET B 1 95 ? 49.942 30.669 0.486 1.00 22.57 90 MET B N 1
ATOM 3765 C CA . MET B 1 95 ? 49.237 29.571 -0.156 1.00 23.03 90 MET B CA 1
ATOM 3766 C C . MET B 1 95 ? 47.975 30.159 -0.783 1.00 22.33 90 MET B C 1
ATOM 3767 O O . MET B 1 95 ? 47.261 30.934 -0.140 1.00 20.34 90 MET B O 1
ATOM 3772 N N . ASP B 1 96 ? 47.700 29.797 -2.033 1.00 20.66 91 ASP B N 1
ATOM 3773 C CA . ASP B 1 96 ? 46.522 30.322 -2.711 1.00 21.29 91 ASP B CA 1
ATOM 3774 C C . ASP B 1 96 ? 45.228 29.587 -2.365 1.00 19.76 91 ASP B C 1
ATOM 3775 O O . ASP B 1 96 ? 44.602 28.989 -3.234 1.00 20.30 91 ASP B O 1
ATOM 3780 N N . PHE B 1 97 ? 44.833 29.658 -1.097 1.00 19.17 92 PHE B N 1
ATOM 3781 C CA . PHE B 1 97 ? 43.602 29.029 -0.620 1.00 17.80 92 PHE B CA 1
ATOM 3782 C C . PHE B 1 97 ? 42.440 29.667 -1.390 1.00 17.50 92 PHE B C 1
ATOM 3783 O O . PHE B 1 97 ? 42.178 30.868 -1.248 1.00 17.21 92 PHE B O 1
ATOM 3791 N N . THR B 1 98 ? 41.731 28.868 -2.182 1.00 17.23 93 THR B N 1
ATOM 3792 C CA . THR B 1 98 ? 40.633 29.380 -3.003 1.00 15.84 93 THR B CA 1
ATOM 3793 C C . THR B 1 98 ? 39.320 28.628 -2.790 1.00 18.02 93 THR B C 1
ATOM 3794 O O . THR B 1 98 ? 39.239 27.410 -2.988 1.00 16.64 93 THR B O 1
ATOM 3798 N N . TRP B 1 99 ? 38.287 29.363 -2.392 1.00 16.07 94 TRP B N 1
ATOM 3799 C CA . TRP B 1 99 ? 36.983 28.759 -2.124 1.00 15.73 94 TRP B CA 1
ATOM 3800 C C . TRP B 1 99 ? 35.801 29.433 -2.802 1.00 16.34 94 TRP B C 1
ATOM 3801 O O . TRP B 1 99 ? 35.760 30.658 -2.930 1.00 15.01 94 TRP B O 1
ATOM 3812 N N . TYR B 1 100 ? 34.837 28.615 -3.221 1.00 17.47 95 TYR B N 1
ATOM 3813 C CA . TYR B 1 100 ? 33.622 29.093 -3.868 1.00 16.21 95 TYR B CA 1
ATOM 3814 C C . TYR B 1 100 ? 32.482 29.202 -2.856 1.00 18.45 95 TYR B C 1
ATOM 3815 O O . TYR B 1 100 ? 32.429 28.442 -1.882 1.00 15.63 95 TYR B O 1
ATOM 3824 N N . ASP B 1 101 ? 31.564 30.137 -3.092 1.00 15.66 96 ASP B N 1
ATOM 3825 C CA . ASP B 1 101 ? 30.401 30.280 -2.219 1.00 18.08 96 ASP B CA 1
ATOM 3826 C C . ASP B 1 101 ? 29.507 29.056 -2.455 1.00 18.01 96 ASP B C 1
ATOM 3827 O O . ASP B 1 101 ? 29.448 28.544 -3.576 1.00 19.55 96 ASP B O 1
ATOM 3832 N N . ALA B 1 102 ? 28.815 28.597 -1.414 1.00 19.99 97 ALA B N 1
ATOM 3833 C CA . ALA B 1 102 ? 27.908 27.445 -1.544 1.00 21.66 97 ALA B CA 1
ATOM 3834 C C . ALA B 1 102 ? 26.840 27.779 -2.579 1.00 24.30 97 ALA B C 1
ATOM 3835 O O . ALA B 1 102 ? 26.291 28.880 -2.570 1.00 23.37 97 ALA B O 1
ATOM 3837 N N . GLU B 1 103 ? 26.521 26.832 -3.457 1.00 26.95 98 GLU B N 1
ATOM 3838 C CA . GLU B 1 103 ? 25.537 27.100 -4.499 1.00 33.51 98 GLU B CA 1
ATOM 3839 C C . GLU B 1 103 ? 24.098 26.681 -4.230 1.00 36.07 98 GLU B C 1
ATOM 3840 O O . GLU B 1 103 ? 23.673 25.593 -4.617 1.00 36.29 98 GLU B O 1
ATOM 3846 N N . TYR B 1 104 ? 23.347 27.553 -3.570 1.00 40.20 99 TYR B N 1
ATOM 3847 C CA . TYR B 1 104 ? 21.942 27.276 -3.292 1.00 45.12 99 TYR B CA 1
ATOM 3848 C C . TYR B 1 104 ? 21.189 27.786 -4.513 1.00 49.67 99 TYR B C 1
ATOM 3849 O O . TYR B 1 104 ? 21.621 27.600 -5.652 1.00 51.32 99 TYR B O 1
ATOM 3858 N N . SER B 1 105 ? 20.058 28.434 -4.260 1.00 54.84 100 SER B N 1
ATOM 3859 C CA . SER B 1 105 ? 19.247 29.021 -5.316 1.00 59.00 100 SER B CA 1
ATOM 3860 C C . SER B 1 105 ? 19.361 30.524 -5.108 1.00 61.43 100 SER B C 1
ATOM 3861 O O . SER B 1 105 ? 19.651 30.979 -3.999 1.00 61.63 100 SER B O 1
ATOM 3864 N N . SER B 1 106 ? 19.145 31.294 -6.169 1.00 64.10 101 SER B N 1
ATOM 3865 C CA . SER B 1 106 ? 19.234 32.744 -6.068 1.00 66.21 101 SER B CA 1
ATOM 3866 C C . SER B 1 106 ? 20.580 33.130 -5.446 1.00 66.99 101 SER B C 1
ATOM 3867 O O . SER B 1 106 ? 20.673 34.092 -4.683 1.00 67.59 101 SER B O 1
ATOM 3870 N N . ALA B 1 107 ? 21.617 32.361 -5.772 1.00 67.28 102 ALA B N 1
ATOM 3871 C CA . ALA B 1 107 ? 22.964 32.613 -5.265 1.00 66.45 102 ALA B CA 1
ATOM 3872 C C . ALA B 1 107 ? 23.931 32.783 -6.439 1.00 65.33 102 ALA B C 1
ATOM 3873 O O . ALA B 1 107 ? 23.748 32.176 -7.496 1.00 65.41 102 ALA B O 1
ATOM 3875 N N . GLN B 1 108 ? 24.956 33.608 -6.246 1.00 64.50 103 GLN B N 1
ATOM 3876 C CA . GLN B 1 108 ? 25.947 33.880 -7.285 1.00 63.45 103 GLN B CA 1
ATOM 3877 C C . GLN B 1 108 ? 26.772 32.652 -7.669 1.00 61.76 103 GLN B C 1
ATOM 3878 O O . GLN B 1 108 ? 27.761 32.312 -7.014 1.00 62.07 103 GLN B O 1
ATOM 3884 N N . LYS B 1 109 ? 26.350 31.997 -8.746 1.00 58.92 104 LYS B N 1
ATOM 3885 C CA . LYS B 1 109 ? 27.009 30.799 -9.255 1.00 55.44 104 LYS B CA 1
ATOM 3886 C C . LYS B 1 109 ? 28.469 31.082 -9.602 1.00 52.34 104 LYS B C 1
ATOM 3887 O O . LYS B 1 109 ? 28.771 32.049 -10.299 1.00 52.68 104 LYS B O 1
ATOM 3893 N N . GLY B 1 110 ? 29.371 30.236 -9.112 1.00 48.77 105 GLY B N 1
ATOM 3894 C CA . GLY B 1 110 ? 30.787 30.399 -9.401 1.00 43.56 105 GLY B CA 1
ATOM 3895 C C . GLY B 1 110 ? 31.502 31.596 -8.792 1.00 40.10 105 GLY B C 1
ATOM 3896 O O . GLY B 1 110 ? 32.502 32.061 -9.346 1.00 39.48 105 GLY B O 1
ATOM 3897 N N . LEU B 1 111 ? 31.007 32.103 -7.666 1.00 36.25 106 LEU B N 1
ATOM 3898 C CA . LEU B 1 111 ? 31.652 33.244 -7.007 1.00 32.79 106 LEU B CA 1
ATOM 3899 C C . LEU B 1 111 ? 32.727 32.710 -6.057 1.00 29.39 106 LEU B C 1
ATOM 3900 O O . LEU B 1 111 ? 32.410 32.004 -5.094 1.00 28.68 106 LEU B O 1
ATOM 3905 N N . LYS B 1 112 ? 33.990 33.049 -6.318 1.00 25.31 107 LYS B N 1
ATOM 3906 C CA . LYS B 1 112 ? 35.092 32.565 -5.479 1.00 23.06 107 LYS B CA 1
ATOM 3907 C C . LYS B 1 112 ? 36.050 33.647 -4.981 1.00 22.66 107 LYS B C 1
ATOM 3908 O O . LYS B 1 112 ? 36.102 34.749 -5.527 1.00 19.59 107 LYS B O 1
ATOM 3914 N N . TYR B 1 113 ? 36.814 33.305 -3.948 1.00 19.42 108 TYR B N 1
ATOM 3915 C CA . TYR B 1 113 ? 37.782 34.214 -3.347 1.00 18.34 108 TYR B CA 1
ATOM 3916 C C . TYR B 1 113 ? 39.072 33.474 -3.036 1.00 18.81 108 TYR B C 1
ATOM 3917 O O . TYR B 1 113 ? 39.056 32.273 -2.750 1.00 14.33 108 TYR B O 1
ATOM 3926 N N . THR B 1 114 ? 40.186 34.195 -3.112 1.00 17.72 109 THR B N 1
ATOM 3927 C CA . THR B 1 114 ? 41.498 33.639 -2.789 1.00 18.95 109 THR B CA 1
ATOM 3928 C C . THR B 1 114 ? 42.083 34.524 -1.682 1.00 20.19 109 THR B C 1
ATOM 3929 O O . THR B 1 114 ? 42.128 35.751 -1.827 1.00 17.56 109 THR B O 1
ATOM 3933 N N . GLN B 1 115 ? 42.520 33.902 -0.587 1.00 19.33 110 GLN B N 1
ATOM 3934 C CA . GLN B 1 115 ? 43.099 34.620 0.553 1.00 19.08 110 GLN B CA 1
ATOM 3935 C C . GLN B 1 115 ? 44.198 33.758 1.200 1.00 20.39 110 GLN B C 1
ATOM 3936 O O . GLN B 1 115 ? 44.045 32.538 1.325 1.00 21.43 110 GLN B O 1
ATOM 3942 N N . HIS B 1 116 ? 45.292 34.390 1.622 1.00 20.06 111 HIS B N 1
ATOM 3943 C CA . HIS B 1 116 ? 46.429 33.666 2.206 1.00 19.13 111 HIS B CA 1
ATOM 3944 C C . HIS B 1 116 ? 46.372 33.316 3.696 1.00 19.21 111 HIS B C 1
ATOM 3945 O O . HIS B 1 116 ? 47.099 32.434 4.149 1.00 20.12 111 HIS B O 1
ATOM 3952 N N . THR B 1 117 ? 45.540 34.005 4.463 1.00 20.75 112 THR B N 1
ATOM 3953 C CA . THR B 1 117 ? 45.466 33.753 5.900 1.00 21.47 112 THR B CA 1
ATOM 3954 C C . THR B 1 117 ? 44.966 32.357 6.252 1.00 22.04 112 THR B C 1
ATOM 3955 O O . THR B 1 117 ? 44.082 31.818 5.587 1.00 19.12 112 THR B O 1
ATOM 3959 N N . LEU B 1 118 ? 45.544 31.777 7.300 1.00 21.17 113 LEU B N 1
ATOM 3960 C CA . LEU B 1 118 ? 45.150 30.446 7.751 1.00 20.96 113 LEU B CA 1
ATOM 3961 C C . LEU B 1 118 ? 43.687 30.454 8.211 1.00 20.72 113 LEU B C 1
ATOM 3962 O O . LEU B 1 118 ? 42.990 29.444 8.115 1.00 19.47 113 LEU B O 1
ATOM 3967 N N . ALA B 1 119 ? 43.217 31.600 8.699 1.00 19.86 114 ALA B N 1
ATOM 3968 C CA . ALA B 1 119 ? 41.833 31.708 9.148 1.00 19.46 114 ALA B CA 1
ATOM 3969 C C . ALA B 1 119 ? 40.829 31.437 8.014 1.00 19.55 114 ALA B C 1
ATOM 3970 O O . ALA B 1 119 ? 39.775 30.846 8.252 1.00 19.52 114 ALA B O 1
ATOM 3972 N N . PHE B 1 120 ? 41.148 31.857 6.790 1.00 16.74 115 PHE B N 1
ATOM 3973 C CA . PHE B 1 120 ? 40.243 31.629 5.647 1.00 15.34 115 PHE B CA 1
ATOM 3974 C C . PHE B 1 120 ? 40.141 30.126 5.362 1.00 15.67 115 PHE B C 1
ATOM 3975 O O . PHE B 1 120 ? 39.042 29.580 5.239 1.00 16.19 115 PHE B O 1
ATOM 3983 N N . GLU B 1 121 ? 41.292 29.467 5.262 1.00 15.06 116 GLU B N 1
ATOM 3984 C CA . GLU B 1 121 ? 41.333 28.027 5.000 1.00 16.78 116 GLU B CA 1
ATOM 3985 C C . GLU B 1 121 ? 40.649 27.253 6.137 1.00 16.14 116 GLU B C 1
ATOM 3986 O O . GLU B 1 121 ? 39.865 26.337 5.883 1.00 16.15 116 GLU B O 1
ATOM 3992 N N . LYS B 1 122 ? 40.932 27.628 7.386 1.00 16.10 117 LYS B N 1
ATOM 3993 C CA . LYS B 1 122 ? 40.304 26.960 8.524 1.00 18.31 117 LYS B CA 1
ATOM 3994 C C . LYS B 1 122 ? 38.795 27.202 8.554 1.00 17.67 117 LYS B C 1
ATOM 3995 O O . LYS B 1 122 ? 38.012 26.263 8.716 1.00 18.95 117 LYS B O 1
ATOM 4001 N N . SER B 1 123 ? 38.379 28.457 8.395 1.00 17.40 118 SER B N 1
ATOM 4002 C CA . SER B 1 123 ? 36.953 28.780 8.449 1.00 18.85 118 SER B CA 1
ATOM 4003 C C . SER B 1 123 ? 36.126 28.028 7.410 1.00 16.33 118 SER B C 1
ATOM 4004 O O . SER B 1 123 ? 35.052 27.502 7.731 1.00 16.28 118 SER B O 1
ATOM 4007 N N . CYS B 1 124 ? 36.614 27.957 6.172 1.00 14.35 119 CYS B N 1
ATOM 4008 C CA . CYS B 1 124 ? 35.859 27.252 5.145 1.00 16.20 119 CYS B CA 1
ATOM 4009 C C . CYS B 1 124 ? 35.837 25.733 5.384 1.00 16.01 119 CYS B C 1
ATOM 4010 O O . CYS B 1 124 ? 34.820 25.072 5.154 1.00 12.84 119 CYS B O 1
ATOM 4013 N N . THR B 1 125 ? 36.963 25.185 5.827 1.00 16.98 120 THR B N 1
ATOM 4014 C CA . THR B 1 125 ? 37.037 23.757 6.117 1.00 15.44 120 THR B CA 1
ATOM 4015 C C . THR B 1 125 ? 36.026 23.422 7.223 1.00 16.08 120 THR B C 1
ATOM 4016 O O . THR B 1 125 ? 35.303 22.426 7.136 1.00 13.52 120 THR B O 1
ATOM 4020 N N . LEU B 1 126 ? 35.959 24.258 8.257 1.00 16.11 121 LEU B N 1
ATOM 4021 C CA . LEU B 1 126 ? 35.024 24.012 9.360 1.00 15.23 121 LEU B CA 1
ATOM 4022 C C . LEU B 1 126 ? 33.572 24.159 8.908 1.00 15.29 121 LEU B C 1
ATOM 4023 O O . LEU B 1 126 ? 32.682 23.466 9.409 1.00 16.13 121 LEU B O 1
ATOM 4028 N N . PHE B 1 127 ? 33.322 25.066 7.969 1.00 15.19 122 PHE B N 1
ATOM 4029 C CA . PHE B 1 127 ? 31.967 25.240 7.451 1.00 15.45 122 PHE B CA 1
ATOM 4030 C C . PHE B 1 127 ? 31.545 23.890 6.840 1.00 15.44 122 PHE B C 1
ATOM 4031 O O . PHE B 1 127 ? 30.446 23.389 7.094 1.00 14.99 122 PHE B O 1
ATOM 4039 N N . ASN B 1 128 ? 32.428 23.299 6.041 1.00 14.88 123 ASN B N 1
ATOM 4040 C CA . ASN B 1 128 ? 32.114 22.010 5.425 1.00 15.65 123 ASN B CA 1
ATOM 4041 C C . ASN B 1 128 ? 32.013 20.901 6.471 1.00 14.50 123 ASN B C 1
ATOM 4042 O O . ASN B 1 128 ? 31.172 20.009 6.354 1.00 14.12 123 ASN B O 1
ATOM 4047 N N . ILE B 1 129 ? 32.857 20.956 7.497 1.00 14.70 124 ILE B N 1
ATOM 4048 C CA . ILE B 1 129 ? 32.784 19.961 8.565 1.00 13.67 124 ILE B CA 1
ATOM 4049 C C . ILE B 1 129 ? 31.355 20.025 9.130 1.00 14.82 124 ILE B C 1
ATOM 4050 O O . ILE B 1 129 ? 30.700 18.998 9.341 1.00 13.72 124 ILE B O 1
ATOM 4055 N N . ALA B 1 130 ? 30.866 21.242 9.350 1.00 15.14 125 ALA B N 1
ATOM 4056 C CA . ALA B 1 130 ? 29.511 21.432 9.873 1.00 15.58 125 ALA B CA 1
ATOM 4057 C C . ALA B 1 130 ? 28.474 20.831 8.928 1.00 14.53 125 ALA B C 1
ATOM 4058 O O . ALA B 1 130 ? 27.572 20.099 9.355 1.00 14.10 125 ALA B O 1
ATOM 4060 N N . VAL B 1 131 ? 28.599 21.136 7.639 1.00 14.13 126 VAL B N 1
ATOM 4061 C CA . VAL B 1 131 ? 27.655 20.613 6.655 1.00 15.45 126 VAL B CA 1
ATOM 4062 C C . VAL B 1 131 ? 27.688 19.087 6.602 1.00 15.08 126 VAL B C 1
ATOM 4063 O O . VAL B 1 131 ? 26.651 18.435 6.508 1.00 17.56 126 VAL B O 1
ATOM 4067 N N . ILE B 1 132 ? 28.882 18.518 6.664 1.00 15.62 127 ILE B N 1
ATOM 4068 C CA . ILE B 1 132 ? 29.024 17.069 6.613 1.00 16.58 127 ILE B CA 1
ATOM 4069 C C . ILE B 1 132 ? 28.343 16.371 7.797 1.00 16.44 127 ILE B C 1
ATOM 4070 O O . ILE B 1 132 ? 27.730 15.318 7.621 1.00 17.73 127 ILE B O 1
ATOM 4075 N N . PHE B 1 133 ? 28.445 16.939 8.996 1.00 13.94 128 PHE B N 1
ATOM 4076 C CA . PHE B 1 133 ? 27.786 16.343 10.158 1.00 15.54 128 PHE B CA 1
ATOM 4077 C C . PHE B 1 133 ? 26.289 16.254 9.870 1.00 16.92 128 PHE B C 1
ATOM 4078 O O . PHE B 1 133 ? 25.595 15.319 10.277 1.00 16.86 128 PHE B O 1
ATOM 4086 N N . THR B 1 134 ? 25.814 17.260 9.154 1.00 17.19 129 THR B N 1
ATOM 4087 C CA . THR B 1 134 ? 24.430 17.389 8.761 1.00 17.22 129 THR B CA 1
ATOM 4088 C C . THR B 1 134 ? 24.072 16.293 7.735 1.00 19.12 129 THR B C 1
ATOM 4089 O O . THR B 1 134 ? 22.960 15.747 7.743 1.00 18.31 129 THR B O 1
ATOM 4093 N N . GLN B 1 135 ? 25.032 15.936 6.886 1.00 17.72 130 GLN B N 1
ATOM 4094 C CA . GLN B 1 135 ? 24.812 14.896 5.877 1.00 17.72 130 GLN B CA 1
ATOM 4095 C C . GLN B 1 135 ? 24.874 13.497 6.493 1.00 17.07 130 GLN B C 1
ATOM 4096 O O . GLN B 1 135 ? 24.193 12.577 6.035 1.00 18.69 130 GLN B O 1
ATOM 4102 N N . ILE B 1 136 ? 25.688 13.339 7.529 1.00 15.45 131 ILE B N 1
ATOM 4103 C CA . ILE B 1 136 ? 25.799 12.051 8.208 1.00 19.63 131 ILE B CA 1
ATOM 4104 C C . ILE B 1 136 ? 24.471 11.791 8.918 1.00 20.88 131 ILE B C 1
ATOM 4105 O O . ILE B 1 136 ? 23.976 10.666 8.933 1.00 23.08 131 ILE B O 1
ATOM 4110 N N . ALA B 1 137 ? 23.888 12.845 9.488 1.00 21.17 132 ALA B N 1
ATOM 4111 C CA . ALA B 1 137 ? 22.612 12.739 10.182 1.00 21.23 132 ALA B CA 1
ATOM 4112 C C . ALA B 1 137 ? 21.521 12.293 9.213 1.00 23.62 132 ALA B C 1
ATOM 4113 O O . ALA B 1 137 ? 20.698 11.445 9.545 1.00 21.24 132 ALA B O 1
ATOM 4115 N N . ARG B 1 138 ? 21.517 12.868 8.014 1.00 24.66 133 ARG B N 1
ATOM 4116 C CA . ARG B 1 138 ? 20.517 12.516 7.008 1.00 28.57 133 ARG B CA 1
ATOM 4117 C C . ARG B 1 138 ? 20.649 11.060 6.580 1.00 30.43 133 ARG B C 1
ATOM 4118 O O . ARG B 1 138 ? 19.656 10.346 6.434 1.00 30.93 133 ARG B O 1
ATOM 4126 N N . GLU B 1 139 ? 21.888 10.631 6.379 1.00 31.03 134 GLU B N 1
ATOM 4127 C CA . GLU B 1 139 ? 22.183 9.274 5.941 1.00 36.57 134 GLU B CA 1
ATOM 4128 C C . GLU B 1 139 ? 21.772 8.220 6.970 1.00 38.00 134 GLU B C 1
ATOM 4129 O O . GLU B 1 139 ? 21.528 7.066 6.616 1.00 38.52 134 GLU B O 1
ATOM 4135 N N . ASN B 1 140 ? 21.684 8.612 8.238 1.00 40.24 135 ASN B N 1
ATOM 4136 C CA . ASN B 1 140 ? 21.309 7.673 9.292 1.00 43.76 135 ASN B CA 1
ATOM 4137 C C . ASN B 1 140 ? 19.955 7.970 9.930 1.00 46.22 135 ASN B C 1
ATOM 4138 O O . ASN B 1 140 ? 19.705 7.567 11.067 1.00 46.32 135 ASN B O 1
ATOM 4143 N N . ILE B 1 141 ? 19.081 8.660 9.201 1.00 49.20 136 ILE B N 1
ATOM 4144 C CA . ILE B 1 141 ? 17.762 9.012 9.723 1.00 53.65 136 ILE B CA 1
ATOM 4145 C C . ILE B 1 141 ? 16.839 7.814 9.894 1.00 56.69 136 ILE B C 1
ATOM 4146 O O . ILE B 1 141 ? 15.817 7.909 10.575 1.00 58.15 136 ILE B O 1
ATOM 4151 N N . ASN B 1 142 ? 17.184 6.694 9.270 1.00 58.78 137 ASN B N 1
ATOM 4152 C CA . ASN B 1 142 ? 16.360 5.496 9.383 1.00 61.45 137 ASN B CA 1
ATOM 4153 C C . ASN B 1 142 ? 16.705 4.728 10.652 1.00 62.11 137 ASN B C 1
ATOM 4154 O O . ASN B 1 142 ? 17.012 3.535 10.613 1.00 63.48 137 ASN B O 1
ATOM 4159 N N . GLU B 1 143 ? 16.654 5.433 11.778 1.00 61.93 138 GLU B N 1
ATOM 4160 C CA . GLU B 1 143 ? 16.948 4.847 13.078 1.00 61.35 138 GLU B CA 1
ATOM 4161 C C . GLU B 1 143 ? 16.168 5.598 14.149 1.00 59.77 138 GLU B C 1
ATOM 4162 O O . GLU B 1 143 ? 15.445 6.554 13.851 1.00 59.00 138 GLU B O 1
ATOM 4168 N N . ASP B 1 144 ? 16.320 5.155 15.394 1.00 57.79 139 ASP B N 1
ATOM 4169 C CA . ASP B 1 144 ? 15.656 5.763 16.548 1.00 54.78 139 ASP B CA 1
ATOM 4170 C C . ASP B 1 144 ? 16.011 7.242 16.654 1.00 51.40 139 ASP B C 1
ATOM 4171 O O . ASP B 1 144 ? 15.518 7.943 17.541 1.00 51.82 139 ASP B O 1
ATOM 4176 N N . TYR B 1 145 ? 16.901 7.690 15.773 1.00 45.59 140 TYR B N 1
ATOM 4177 C CA . TYR B 1 145 ? 17.342 9.078 15.717 1.00 39.21 140 TYR B CA 1
ATOM 4178 C C . TYR B 1 145 ? 18.529 9.448 16.602 1.00 35.78 140 TYR B C 1
ATOM 4179 O O . TYR B 1 145 ? 19.021 10.570 16.510 1.00 32.05 140 TYR B O 1
ATOM 4188 N N . LYS B 1 146 ? 19.003 8.535 17.449 1.00 32.45 141 LYS B N 1
ATOM 4189 C CA . LYS B 1 146 ? 20.128 8.880 18.317 1.00 31.04 141 LYS B CA 1
ATOM 4190 C C . LYS B 1 146 ? 21.349 9.384 17.551 1.00 28.73 141 LYS B C 1
ATOM 4191 O O . LYS B 1 146 ? 21.912 10.424 17.894 1.00 26.55 141 LYS B O 1
ATOM 4197 N N . ASN B 1 147 ? 21.761 8.643 16.526 1.00 26.81 142 ASN B N 1
ATOM 4198 C CA . ASN B 1 147 ? 22.922 9.026 15.725 1.00 27.05 142 ASN B CA 1
ATOM 4199 C C . ASN B 1 147 ? 22.683 10.342 14.982 1.00 24.97 142 ASN B C 1
ATOM 4200 O O . ASN B 1 147 ? 23.543 11.226 14.984 1.00 24.48 142 ASN B O 1
ATOM 4205 N N . SER B 1 148 ? 21.516 10.473 14.359 1.00 23.94 143 SER B N 1
ATOM 4206 C CA . SER B 1 148 ? 21.175 11.694 13.627 1.00 24.40 143 SER B CA 1
ATOM 4207 C C . SER B 1 148 ? 21.155 12.893 14.575 1.00 23.61 143 SER B C 1
ATOM 4208 O O . SER B 1 148 ? 21.629 13.971 14.232 1.00 22.60 143 SER B O 1
ATOM 4211 N N . ILE B 1 149 ? 20.592 12.703 15.767 1.00 21.80 144 ILE B N 1
ATOM 4212 C CA . ILE B 1 149 ? 20.539 13.769 16.761 1.00 22.28 144 ILE B CA 1
ATOM 4213 C C . ILE B 1 149 ? 21.960 14.183 17.156 1.00 22.05 144 ILE B C 1
ATOM 4214 O O . ILE B 1 149 ? 22.270 15.374 17.260 1.00 22.05 144 ILE B O 1
ATOM 4219 N N . ALA B 1 150 ? 22.818 13.188 17.366 1.00 18.81 145 ALA B N 1
ATOM 4220 C CA . ALA B 1 150 ? 24.202 13.427 17.763 1.00 18.10 145 ALA B CA 1
ATOM 4221 C C . ALA B 1 150 ? 24.978 14.227 16.714 1.00 17.41 145 ALA B C 1
ATOM 4222 O O . ALA B 1 150 ? 25.787 15.100 17.056 1.00 16.59 145 ALA B O 1
ATOM 4224 N N . ASN B 1 151 ? 24.736 13.920 15.444 1.00 16.19 146 ASN B N 1
ATOM 4225 C CA . ASN B 1 151 ? 25.420 14.602 14.353 1.00 18.10 146 ASN B CA 1
ATOM 4226 C C . ASN B 1 151 ? 24.866 16.001 14.086 1.00 16.48 146 ASN B C 1
ATOM 4227 O O . ASN B 1 151 ? 25.618 16.908 13.748 1.00 16.71 146 ASN B O 1
ATOM 4232 N N . LEU B 1 152 ? 23.559 16.185 14.237 1.00 17.40 147 LEU B N 1
ATOM 4233 C CA . LEU B 1 152 ? 22.994 17.520 14.044 1.00 17.68 147 LEU B CA 1
ATOM 4234 C C . LEU B 1 152 ? 23.472 18.411 15.196 1.00 17.74 147 LEU B C 1
ATOM 4235 O O . LEU B 1 152 ? 23.658 19.622 15.030 1.00 18.16 147 LEU B O 1
ATOM 4240 N N . THR B 1 153 ? 23.687 17.805 16.362 1.00 17.94 148 THR B N 1
ATOM 4241 C CA . THR B 1 153 ? 24.162 18.551 17.523 1.00 18.37 148 THR B CA 1
ATOM 4242 C C . THR B 1 153 ? 25.585 19.053 17.287 1.00 19.30 148 THR B C 1
ATOM 4243 O O . THR B 1 153 ? 25.913 20.194 17.628 1.00 17.72 148 THR B O 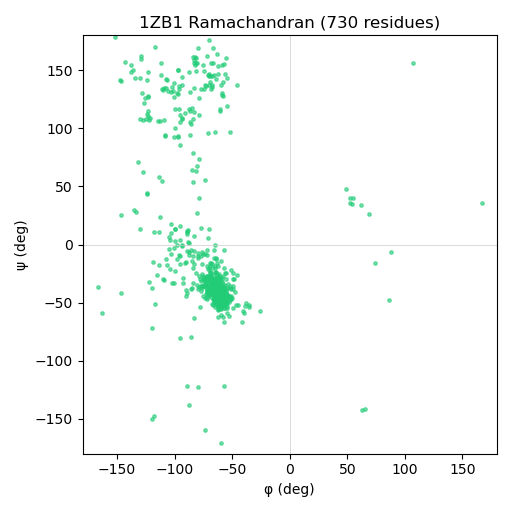1
ATOM 4247 N N . LYS B 1 154 ? 26.431 18.205 16.706 1.00 17.18 149 LYS B N 1
ATOM 4248 C CA . LYS B 1 154 ? 27.807 18.604 16.428 1.00 18.64 149 LYS B CA 1
ATOM 4249 C C . LYS B 1 154 ? 27.813 19.666 15.328 1.00 17.79 149 LYS B C 1
ATOM 4250 O O . LYS B 1 154 ? 28.617 20.606 15.367 1.00 18.02 149 LYS B O 1
ATOM 4256 N N . ALA B 1 155 ? 26.911 19.530 14.356 1.00 17.27 150 ALA B N 1
ATOM 4257 C CA . ALA B 1 155 ? 26.834 20.524 13.283 1.00 17.59 150 ALA B CA 1
ATOM 4258 C C . ALA B 1 155 ? 26.565 21.879 13.935 1.00 18.15 150 ALA B C 1
ATOM 4259 O O . ALA B 1 155 ? 27.203 22.883 13.611 1.00 17.06 150 ALA B O 1
ATOM 4261 N N . PHE B 1 156 ? 25.613 21.887 14.864 1.00 19.45 151 PHE B N 1
ATOM 4262 C CA . PHE B 1 156 ? 25.241 23.086 15.611 1.00 21.33 151 PHE B CA 1
ATOM 4263 C C . PHE B 1 156 ? 26.458 23.719 16.302 1.00 21.01 151 PHE B C 1
ATOM 4264 O O . PHE B 1 156 ? 26.697 24.921 16.187 1.00 20.17 151 PHE B O 1
ATOM 4272 N N . SER B 1 157 ? 27.222 22.906 17.022 1.00 20.96 152 SER B N 1
ATOM 4273 C CA . SER B 1 157 ? 28.411 23.388 17.720 1.00 22.03 152 SER B CA 1
ATOM 4274 C C . SER B 1 157 ? 29.418 24.023 16.749 1.00 21.91 152 SER B C 1
ATOM 4275 O O . SER B 1 157 ? 30.005 25.077 17.034 1.00 19.97 152 SER B O 1
ATOM 4278 N N . CYS B 1 158 ? 29.611 23.388 15.597 1.00 18.88 153 CYS B N 1
ATOM 4279 C CA . CYS B 1 158 ? 30.536 23.897 14.588 1.00 17.76 153 CYS B CA 1
ATOM 4280 C C . CYS B 1 158 ? 30.102 25.247 14.000 1.00 17.01 153 CYS B C 1
ATOM 4281 O O . CYS B 1 158 ? 30.910 26.171 13.932 1.00 15.57 153 CYS B O 1
ATOM 4284 N N . PHE B 1 159 ? 28.844 25.368 13.576 1.00 15.42 154 PHE B N 1
ATOM 4285 C CA . PHE B 1 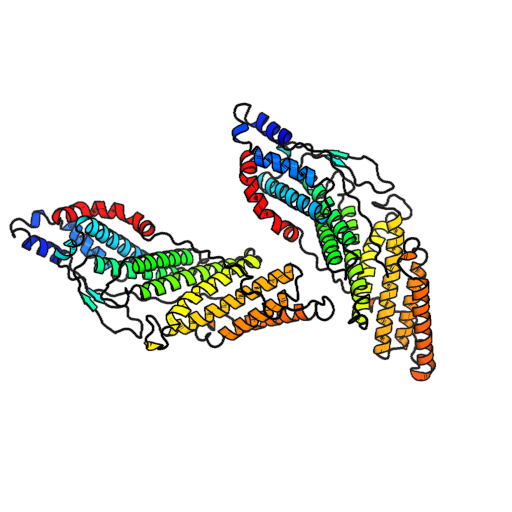159 ? 28.360 26.635 13.017 1.00 16.40 154 PHE B CA 1
ATOM 4286 C C . PHE B 1 159 ? 28.408 27.759 14.064 1.00 18.00 154 PHE B C 1
ATOM 4287 O O . PHE B 1 159 ? 28.678 28.921 13.731 1.00 17.52 154 PHE B O 1
ATOM 4295 N N . GLU B 1 160 ? 28.142 27.412 15.319 1.00 17.95 155 GLU B N 1
ATOM 4296 C CA . GLU B 1 160 ? 28.177 28.393 16.401 1.00 22.59 155 GLU B CA 1
ATOM 4297 C C . GLU B 1 160 ? 29.601 28.925 16.608 1.00 20.97 155 GLU B C 1
ATOM 4298 O O . GLU B 1 160 ? 29.805 30.131 16.758 1.00 19.96 155 GLU B O 1
ATOM 4304 N N . TYR B 1 161 ? 30.584 28.028 16.602 1.00 20.78 156 TYR B N 1
ATOM 4305 C CA . TYR B 1 161 ? 31.983 28.422 16.776 1.00 20.02 156 TYR B CA 1
ATOM 4306 C C . TYR B 1 161 ? 32.390 29.354 15.642 1.00 19.00 156 TYR B C 1
ATOM 4307 O O . TYR B 1 161 ? 33.105 30.337 15.853 1.00 20.07 156 TYR B O 1
ATOM 4316 N N . LEU B 1 162 ? 31.936 29.037 14.433 1.00 18.22 157 LEU B N 1
ATOM 4317 C CA . LEU B 1 162 ? 32.225 29.865 13.265 1.00 18.92 157 LEU B CA 1
ATOM 4318 C C . LEU B 1 162 ? 31.667 31.281 13.415 1.00 20.08 157 LEU B C 1
ATOM 4319 O O . LEU B 1 162 ? 32.376 32.262 13.187 1.00 18.45 157 LEU B O 1
ATOM 4324 N N . SER B 1 163 ? 30.399 31.394 13.795 1.00 22.13 158 SER B N 1
ATOM 4325 C CA . SER B 1 163 ? 29.797 32.719 13.927 1.00 25.66 158 SER B CA 1
ATOM 4326 C C . SER B 1 163 ? 30.444 33.574 15.007 1.00 26.16 158 SER B C 1
ATOM 4327 O O . SER B 1 163 ? 30.465 34.794 14.892 1.00 25.56 158 SER B O 1
ATOM 4330 N N . GLU B 1 164 ? 30.987 32.943 16.041 1.00 27.26 159 GLU B N 1
ATOM 4331 C CA . GLU B 1 164 ? 31.611 33.696 17.124 1.00 29.32 159 GLU B CA 1
ATOM 4332 C C . GLU B 1 164 ? 33.124 33.879 17.021 1.00 29.34 159 GLU B C 1
ATOM 4333 O O . GLU B 1 164 ? 33.700 34.661 17.782 1.00 28.63 159 GLU B O 1
ATOM 4339 N N . ASN B 1 165 ? 33.771 33.184 16.087 1.00 26.95 160 ASN B N 1
ATOM 4340 C CA . ASN B 1 165 ? 35.223 33.283 15.972 1.00 28.05 160 ASN B CA 1
ATOM 4341 C C . ASN B 1 165 ? 35.839 33.814 14.678 1.00 28.22 160 ASN B C 1
ATOM 4342 O O . ASN B 1 165 ? 37.024 34.150 14.658 1.00 28.37 160 ASN B O 1
ATOM 4347 N N . PHE B 1 166 ? 35.063 33.883 13.601 1.00 27.25 161 PHE B N 1
ATOM 4348 C CA . PHE B 1 166 ? 35.578 34.419 12.340 1.00 29.41 161 PHE B CA 1
ATOM 4349 C C . PHE B 1 166 ? 34.640 35.547 11.934 1.00 32.11 161 PHE B C 1
ATOM 4350 O O . PHE B 1 166 ? 33.514 35.306 11.501 1.00 32.83 161 PHE B O 1
ATOM 4358 N N . LEU B 1 167 ? 35.127 36.779 12.062 1.00 33.96 162 LEU B N 1
ATOM 4359 C CA . LEU B 1 167 ? 34.309 37.961 11.806 1.00 36.23 162 LEU B CA 1
ATOM 4360 C C . LEU B 1 167 ? 34.378 38.740 10.500 1.00 36.19 162 LEU B C 1
ATOM 4361 O O . LEU B 1 167 ? 33.424 39.445 10.164 1.00 38.61 162 LEU B O 1
ATOM 4366 N N . ASN B 1 168 ? 35.474 38.649 9.762 1.00 33.96 163 ASN B N 1
ATOM 4367 C CA . ASN B 1 168 ? 35.564 39.441 8.538 1.00 32.88 163 ASN B CA 1
ATOM 4368 C C . ASN B 1 168 ? 35.829 38.637 7.270 1.00 30.12 163 ASN B C 1
ATOM 4369 O O . ASN B 1 168 ? 36.629 39.039 6.422 1.00 28.65 163 ASN B O 1
ATOM 4374 N N . SER B 1 169 ? 35.138 37.510 7.138 1.00 25.71 164 SER B N 1
ATOM 4375 C CA . SER B 1 169 ? 35.306 36.647 5.979 1.00 21.81 164 SER B CA 1
ATOM 4376 C C . SER B 1 169 ? 34.836 37.294 4.685 1.00 18.88 164 SER B C 1
ATOM 4377 O O . SER B 1 169 ? 33.874 38.058 4.674 1.00 20.19 164 SER B O 1
ATOM 4380 N N . PRO B 1 170 ? 35.508 36.983 3.570 1.00 17.90 165 PRO B N 1
ATOM 4381 C CA . PRO B 1 170 ? 35.108 37.555 2.280 1.00 17.58 165 PRO B CA 1
ATOM 4382 C C . PRO B 1 170 ? 33.897 36.802 1.693 1.00 19.48 165 PRO B C 1
ATOM 4383 O O . PRO B 1 170 ? 33.279 37.254 0.729 1.00 19.85 165 PRO B O 1
ATOM 4387 N N . SER B 1 171 ? 33.560 35.656 2.281 1.00 18.79 166 SER B N 1
ATOM 4388 C CA . SER B 1 171 ? 32.439 34.847 1.792 1.00 19.06 166 SER B CA 1
ATOM 4389 C C . SER B 1 171 ? 31.121 35.076 2.527 1.00 18.94 166 SER B C 1
ATOM 4390 O O . SER B 1 171 ? 31.082 35.127 3.761 1.00 19.16 166 SER B O 1
ATOM 4393 N N . VAL B 1 172 ? 30.037 35.178 1.764 1.00 20.54 167 VAL B N 1
ATOM 4394 C CA . VAL B 1 172 ? 28.713 35.388 2.339 1.00 20.88 167 VAL B CA 1
ATOM 4395 C C . VAL B 1 172 ? 28.338 34.235 3.271 1.00 19.96 167 VAL B C 1
ATOM 4396 O O . VAL B 1 172 ? 27.604 34.425 4.245 1.00 18.46 167 VAL B O 1
ATOM 4400 N N . ASP B 1 173 ? 28.862 33.043 2.979 1.00 20.05 168 ASP B N 1
ATOM 4401 C CA . ASP B 1 173 ? 28.595 31.845 3.785 1.00 18.42 168 ASP B CA 1
ATOM 4402 C C . ASP B 1 173 ? 29.151 31.974 5.200 1.00 19.40 168 ASP B C 1
ATOM 4403 O O . ASP B 1 173 ? 28.618 31.385 6.137 1.00 17.64 168 ASP B O 1
ATOM 4408 N N . LEU B 1 174 ? 30.244 32.720 5.352 1.00 18.04 169 LEU B N 1
ATOM 4409 C CA . LEU B 1 174 ? 30.857 32.861 6.668 1.00 18.90 169 LEU B CA 1
ATOM 4410 C C . LEU B 1 174 ? 30.534 34.141 7.429 1.00 19.20 169 LEU B C 1
ATOM 4411 O O . LEU B 1 174 ? 31.189 34.457 8.419 1.00 19.99 169 LEU B O 1
ATOM 4416 N N . GLN B 1 175 ? 29.527 34.878 6.980 1.00 21.78 170 GLN B N 1
ATOM 4417 C CA . GLN B 1 175 ? 29.142 36.077 7.710 1.00 23.37 170 GLN B CA 1
ATOM 4418 C C . GLN B 1 175 ? 28.516 35.554 9.003 1.00 23.94 170 GLN B C 1
ATOM 4419 O O . GLN B 1 175 ? 27.747 34.589 8.969 1.00 21.13 170 GLN B O 1
ATOM 4425 N N . SER B 1 176 ? 28.839 36.176 10.133 1.00 23.81 171 SER B N 1
ATOM 4426 C CA . SER B 1 176 ? 28.316 35.726 11.424 1.00 25.22 171 SER B CA 1
ATOM 4427 C C . SER B 1 176 ? 26.808 35.500 11.480 1.00 24.64 171 SER B C 1
ATOM 4428 O O . SER B 1 176 ? 26.345 34.557 12.132 1.00 22.39 171 SER B O 1
ATOM 4431 N N . GLU B 1 177 ? 26.040 36.357 10.810 1.00 26.11 172 GLU B N 1
ATOM 4432 C CA . GLU B 1 177 ? 24.579 36.227 10.810 1.00 26.67 172 GLU B CA 1
ATOM 4433 C C . GLU B 1 177 ? 24.129 34.938 10.132 1.00 24.76 172 GLU B C 1
ATOM 4434 O O . GLU B 1 177 ? 23.169 34.292 10.562 1.00 23.55 172 GLU B O 1
ATOM 4440 N N . ASN B 1 178 ? 24.821 34.571 9.061 1.00 21.12 173 ASN B N 1
ATOM 4441 C CA . ASN B 1 178 ? 24.458 33.377 8.314 1.00 22.36 173 ASN B CA 1
ATOM 4442 C C . ASN B 1 178 ? 24.884 32.059 8.965 1.00 20.63 173 ASN B C 1
ATOM 4443 O O . ASN B 1 178 ? 24.159 31.068 8.876 1.00 20.89 173 ASN B O 1
ATOM 4448 N N . THR B 1 179 ? 26.037 32.036 9.628 1.00 21.28 174 THR B N 1
ATOM 4449 C CA . THR B 1 179 ? 26.464 30.812 10.302 1.00 20.64 174 THR B CA 1
ATOM 4450 C C . THR B 1 179 ? 25.622 30.650 11.565 1.00 21.47 174 THR B C 1
ATOM 4451 O O . THR B 1 179 ? 25.349 29.533 12.008 1.00 19.17 174 THR B O 1
ATOM 4455 N N . ARG B 1 180 ? 25.199 31.771 12.145 1.00 20.89 175 ARG B N 1
ATOM 4456 C CA . ARG B 1 180 ? 24.348 31.713 13.326 1.00 22.60 175 ARG B CA 1
ATOM 4457 C C . ARG B 1 180 ? 22.990 31.130 12.895 1.00 22.51 175 ARG B C 1
ATOM 4458 O O . ARG B 1 180 ? 22.382 30.330 13.618 1.00 20.57 175 ARG B O 1
ATOM 4466 N N . PHE B 1 181 ? 22.526 31.538 11.715 1.00 21.97 176 PHE B N 1
ATOM 4467 C CA . PHE B 1 181 ? 21.260 31.048 11.167 1.00 21.38 176 PHE B CA 1
ATOM 4468 C C . PHE B 1 181 ? 21.355 29.538 10.936 1.00 19.97 176 PHE B C 1
ATOM 4469 O O . PHE B 1 181 ? 20.454 28.788 11.311 1.00 20.80 176 PHE B O 1
ATOM 4477 N N . LEU B 1 182 ? 22.451 29.091 10.336 1.00 18.26 177 LEU B N 1
ATOM 4478 C CA . LEU B 1 182 ? 22.623 27.662 10.091 1.00 18.09 177 LEU B CA 1
ATOM 4479 C C . LEU B 1 182 ? 22.721 26.883 11.404 1.00 18.56 177 LEU B C 1
ATOM 4480 O O . LEU B 1 182 ? 22.192 25.778 11.520 1.00 17.50 177 LEU B O 1
ATOM 4485 N N . ALA B 1 183 ? 23.393 27.454 12.396 1.00 17.35 178 ALA B N 1
ATOM 4486 C CA . ALA B 1 183 ? 23.497 26.791 13.695 1.00 18.31 178 ALA B CA 1
ATOM 4487 C C . ALA B 1 183 ? 22.082 26.639 14.279 1.00 19.54 178 ALA B C 1
ATOM 4488 O O . ALA B 1 183 ? 21.736 25.594 14.828 1.00 17.05 178 ALA B O 1
ATOM 4490 N N . ASN B 1 184 ? 21.275 27.692 14.150 1.00 18.96 179 ASN B N 1
ATOM 4491 C CA . ASN B 1 184 ? 19.904 27.692 14.654 1.00 20.00 179 ASN B CA 1
ATOM 4492 C C . ASN B 1 184 ? 19.041 26.637 13.955 1.00 19.52 179 ASN B C 1
ATOM 4493 O O . ASN B 1 184 ? 18.168 26.030 14.573 1.00 18.03 179 ASN B O 1
ATOM 4498 N N . ILE B 1 185 ? 19.289 26.426 12.666 1.00 21.30 180 ILE B N 1
ATOM 4499 C CA . ILE B 1 185 ? 18.559 25.420 11.898 1.00 20.22 180 ILE B CA 1
ATOM 4500 C C . ILE B 1 185 ? 18.913 24.030 12.428 1.00 20.16 180 ILE B C 1
ATOM 4501 O O . ILE B 1 185 ? 18.032 23.196 12.658 1.00 20.86 180 ILE B O 1
ATOM 4506 N N . CYS B 1 186 ? 20.208 23.782 12.622 1.00 18.10 181 CYS B N 1
ATOM 4507 C CA . CYS B 1 186 ? 20.667 22.486 13.126 1.00 17.94 181 CYS B CA 1
ATOM 4508 C C . CYS B 1 186 ? 20.167 22.203 14.542 1.00 19.22 181 CYS B C 1
ATOM 4509 O O . CYS B 1 186 ? 19.782 21.073 14.852 1.00 18.54 181 CYS B O 1
ATOM 4512 N N . HIS B 1 187 ? 20.168 23.220 15.396 1.00 19.36 182 HIS B N 1
ATOM 4513 C CA . HIS B 1 187 ? 19.692 23.057 16.767 1.00 20.18 182 HIS B CA 1
ATOM 4514 C C . HIS B 1 187 ? 18.192 22.729 16.747 1.00 20.47 182 HIS B C 1
ATOM 4515 O O . HIS B 1 187 ? 17.730 21.832 17.462 1.00 20.93 182 HIS B O 1
ATOM 4522 N N . ALA B 1 188 ? 17.438 23.451 15.919 1.00 17.90 183 ALA B N 1
ATOM 4523 C CA . ALA B 1 188 ? 16.000 23.229 15.812 1.00 19.11 183 ALA B CA 1
ATOM 4524 C C . ALA B 1 188 ? 15.683 21.823 15.314 1.00 19.65 183 ALA B C 1
ATOM 4525 O O . ALA B 1 188 ? 14.753 21.178 15.812 1.00 18.80 183 ALA B O 1
ATOM 4527 N N . GLU B 1 189 ? 16.454 21.344 14.337 1.00 19.52 184 GLU B N 1
ATOM 4528 C CA . GLU B 1 189 ? 16.219 20.016 13.788 1.00 18.77 184 GLU B CA 1
ATOM 4529 C C . GLU B 1 189 ? 16.596 18.918 14.767 1.00 18.43 184 GLU B C 1
ATOM 4530 O O . GLU B 1 189 ? 15.923 17.888 14.830 1.00 18.10 184 GLU B O 1
ATOM 4536 N N . ALA B 1 190 ? 17.662 19.137 15.534 1.00 18.97 185 ALA B N 1
ATOM 4537 C CA . ALA B 1 190 ? 18.101 18.149 16.515 1.00 20.67 185 ALA B CA 1
ATOM 4538 C C . ALA B 1 190 ? 16.991 17.957 17.553 1.00 21.68 185 ALA B C 1
ATOM 4539 O O . ALA B 1 190 ? 16.625 16.826 17.889 1.00 22.45 185 ALA B O 1
ATOM 4541 N N . GLN B 1 191 ? 16.456 19.071 18.046 1.00 22.90 186 GLN B N 1
ATOM 4542 C CA . GLN B 1 191 ? 15.375 19.051 19.028 1.00 23.00 186 GLN B CA 1
ATOM 4543 C C . GLN B 1 191 ? 14.163 18.358 18.412 1.00 23.95 186 GLN B C 1
ATOM 4544 O O . GLN B 1 191 ? 13.502 17.543 19.058 1.00 23.89 186 GLN B O 1
ATOM 4550 N N . GLU B 1 192 ? 13.876 18.687 17.156 1.00 22.36 187 GLU B N 1
ATOM 4551 C CA . GLU B 1 192 ? 12.747 18.096 16.457 1.00 22.92 187 GLU B CA 1
ATOM 4552 C C . GLU B 1 192 ? 12.840 16.570 16.394 1.00 23.18 187 GLU B C 1
ATOM 4553 O O . GLU B 1 192 ? 11.846 15.877 16.630 1.00 23.55 187 GLU B O 1
ATOM 4559 N N . LEU B 1 193 ? 14.022 16.037 16.088 1.00 23.66 188 LEU B N 1
ATOM 4560 C CA . LEU B 1 193 ? 14.177 14.583 16.017 1.00 25.87 188 LEU B CA 1
ATOM 4561 C C . LEU B 1 193 ? 14.002 13.956 17.395 1.00 26.80 188 LEU B C 1
ATOM 4562 O O . LEU B 1 193 ? 13.613 12.798 17.510 1.00 28.16 188 LEU B O 1
ATOM 4567 N N . PHE B 1 194 ? 14.289 14.732 18.436 1.00 29.24 189 PHE B N 1
ATOM 4568 C CA . PHE B 1 194 ? 14.149 14.259 19.808 1.00 29.50 189 PHE B CA 1
ATOM 4569 C C . PHE B 1 194 ? 12.661 14.024 20.063 1.00 30.57 189 PHE B C 1
ATOM 4570 O O . PHE B 1 194 ? 12.267 13.019 20.655 1.00 29.30 189 PHE B O 1
ATOM 4578 N N . VAL B 1 195 ? 11.837 14.965 19.611 1.00 30.03 190 VAL B N 1
ATOM 4579 C CA . VAL B 1 195 ? 10.389 14.851 19.754 1.00 30.32 190 VAL B CA 1
ATOM 4580 C C . VAL B 1 195 ? 9.914 13.608 18.995 1.00 30.96 190 VAL B C 1
ATOM 4581 O O . VAL B 1 195 ? 9.153 12.794 19.521 1.00 30.50 190 VAL B O 1
ATOM 4585 N N . LEU B 1 196 ? 10.370 13.474 17.753 1.00 29.64 191 LEU B N 1
ATOM 4586 C CA . LEU B 1 196 ? 9.998 12.345 16.914 1.00 31.07 191 LEU B CA 1
ATOM 4587 C C . LEU B 1 196 ? 10.456 11.012 17.507 1.00 32.64 191 LEU B C 1
ATOM 4588 O O . LEU B 1 196 ? 9.780 9.994 17.348 1.00 32.34 191 LEU B O 1
ATOM 4593 N N . LYS B 1 197 ? 11.598 11.010 18.190 1.00 34.40 192 LYS B N 1
ATOM 4594 C CA . LYS B 1 197 ? 12.086 9.773 18.795 1.00 36.67 192 LYS B CA 1
ATOM 4595 C C . LYS B 1 197 ? 11.116 9.287 19.866 1.00 37.35 192 LYS B C 1
ATOM 4596 O O . LYS B 1 197 ? 10.759 8.112 19.898 1.00 37.93 192 LYS B O 1
ATOM 4602 N N . LEU B 1 198 ? 10.691 10.189 20.745 1.00 38.71 193 LEU B N 1
ATOM 4603 C CA . LEU B 1 198 ? 9.757 9.817 21.801 1.00 41.93 193 LEU B CA 1
ATOM 4604 C C . LEU B 1 198 ? 8.393 9.418 21.248 1.00 43.41 193 LEU B C 1
ATOM 4605 O O . LEU B 1 198 ? 7.720 8.555 21.815 1.00 43.78 193 LEU B O 1
ATOM 4610 N N . LEU B 1 199 ? 7.984 10.038 20.144 1.00 43.53 194 LEU B N 1
ATOM 4611 C CA . LEU B 1 199 ? 6.698 9.706 19.546 1.00 45.55 194 LEU B CA 1
ATOM 4612 C C . LEU B 1 199 ? 6.697 8.258 19.065 1.00 47.35 194 LEU B C 1
ATOM 4613 O O . LEU B 1 199 ? 5.641 7.634 18.959 1.00 46.35 194 LEU B O 1
ATOM 4618 N N . ASN B 1 200 ? 7.883 7.727 18.778 1.00 50.03 195 ASN B N 1
ATOM 4619 C CA . ASN B 1 200 ? 8.009 6.342 18.331 1.00 53.64 195 ASN B CA 1
ATOM 4620 C C . ASN B 1 200 ? 8.335 5.453 19.524 1.00 56.37 195 ASN B C 1
ATOM 4621 O O . ASN B 1 200 ? 8.340 4.227 19.417 1.00 56.75 195 ASN B O 1
ATOM 4626 N N . ASP B 1 201 ? 8.617 6.080 20.660 1.00 59.21 196 ASP B N 1
ATOM 4627 C CA . ASP B 1 201 ? 8.942 5.342 21.872 1.00 62.60 196 ASP B CA 1
ATOM 4628 C C . ASP B 1 201 ? 7.676 4.673 22.394 1.00 64.66 196 ASP B C 1
ATOM 4629 O O . ASP B 1 201 ? 6.880 5.291 23.102 1.00 64.82 196 ASP B O 1
ATOM 4634 N N . GLN B 1 202 ? 7.494 3.409 22.031 1.00 67.39 197 GLN B N 1
ATOM 4635 C CA . GLN B 1 202 ? 6.326 2.644 22.452 1.00 69.93 197 GLN B CA 1
ATOM 4636 C C . GLN B 1 202 ? 6.139 2.731 23.966 1.00 70.94 197 GLN B C 1
ATOM 4637 O O . GLN B 1 202 ? 5.039 2.523 24.480 1.00 71.60 197 GLN B O 1
ATOM 4643 N N . ILE B 1 203 ? 7.223 3.048 24.668 1.00 71.65 198 ILE B N 1
ATOM 4644 C CA . ILE B 1 203 ? 7.210 3.148 26.123 1.00 72.13 198 ILE B CA 1
ATOM 4645 C C . ILE B 1 203 ? 6.714 4.492 26.659 1.00 72.09 198 ILE B C 1
ATOM 4646 O O . ILE B 1 203 ? 5.687 4.557 27.336 1.00 72.36 198 ILE B O 1
ATOM 4651 N N . SER B 1 204 ? 7.447 5.559 26.355 1.00 71.84 199 SER B N 1
ATOM 4652 C CA . SER B 1 204 ? 7.097 6.893 26.834 1.00 71.59 199 SER B CA 1
ATOM 4653 C C . SER B 1 204 ? 6.156 7.691 25.933 1.00 71.22 199 SER B C 1
ATOM 4654 O O . SER B 1 204 ? 5.965 8.891 26.145 1.00 71.10 199 SER B O 1
ATOM 4657 N N . SER B 1 205 ? 5.568 7.044 24.931 1.00 70.08 200 SER B N 1
ATOM 4658 C CA . SER B 1 205 ? 4.646 7.744 24.044 1.00 68.55 200 SER B CA 1
ATOM 4659 C C . SER B 1 205 ? 3.397 8.096 24.846 1.00 67.75 200 SER B C 1
ATOM 4660 O O . SER B 1 205 ? 2.594 8.934 24.429 1.00 67.56 200 SER B O 1
ATOM 4663 N N . LYS B 1 206 ? 3.248 7.449 26.002 1.00 65.52 201 LYS B N 1
ATOM 4664 C CA . LYS B 1 206 ? 2.105 7.683 26.880 1.00 63.33 201 LYS B CA 1
ATOM 4665 C C . LYS B 1 206 ? 2.344 8.909 27.753 1.00 60.85 201 LYS B C 1
ATOM 4666 O O . LYS B 1 206 ? 1.409 9.451 28.341 1.00 60.44 201 LYS B O 1
ATOM 4672 N N . GLN B 1 207 ? 3.601 9.336 27.849 1.00 58.34 202 GLN B N 1
ATOM 4673 C CA . GLN B 1 207 ? 3.936 10.517 28.636 1.00 55.48 202 GLN B CA 1
ATOM 4674 C C . GLN B 1 207 ? 3.366 11.707 27.874 1.00 52.11 202 GLN B C 1
ATOM 4675 O O . GLN B 1 207 ? 3.363 11.708 26.641 1.00 54.37 202 GLN B O 1
ATOM 4681 N N . TYR B 1 208 ? 2.891 12.718 28.593 1.00 44.77 203 TYR B N 1
ATOM 4682 C CA . TYR B 1 208 ? 2.306 13.884 27.940 1.00 39.21 203 TYR B CA 1
ATOM 4683 C C . TYR B 1 208 ? 3.063 15.176 28.202 1.00 36.25 203 TYR B C 1
ATOM 4684 O O . TYR B 1 208 ? 3.411 15.905 27.268 1.00 33.41 203 TYR B O 1
ATOM 4693 N N . THR B 1 209 ? 3.324 15.453 29.472 1.00 34.09 204 THR B N 1
ATOM 4694 C CA . THR B 1 209 ? 4.024 16.668 29.859 1.00 32.59 204 THR B CA 1
ATOM 4695 C C . THR B 1 209 ? 5.390 16.780 29.188 1.00 31.30 204 THR B C 1
ATOM 4696 O O . THR B 1 209 ? 5.749 17.842 28.673 1.00 28.58 204 THR B O 1
ATOM 4700 N N . LEU B 1 210 ? 6.145 15.685 29.196 1.00 31.72 205 LEU B N 1
ATOM 4701 C CA . LEU B 1 210 ? 7.474 15.651 28.586 1.00 31.18 205 LEU B CA 1
ATOM 4702 C C . LEU B 1 210 ? 7.366 15.989 27.096 1.00 30.03 205 LEU B C 1
ATOM 4703 O O . LEU B 1 210 ? 8.036 16.896 26.603 1.00 29.65 205 LEU B O 1
ATOM 4708 N N . ILE B 1 211 ? 6.525 15.243 26.384 1.00 29.49 206 ILE B N 1
ATOM 4709 C CA . ILE B 1 211 ? 6.323 15.465 24.953 1.00 29.32 206 ILE B CA 1
ATOM 4710 C C . ILE B 1 211 ? 5.966 16.929 24.713 1.00 27.33 206 ILE B C 1
ATOM 4711 O O . ILE B 1 211 ? 6.487 17.566 23.798 1.00 27.05 206 ILE B O 1
ATOM 4716 N N . SER B 1 212 ? 5.079 17.456 25.550 1.00 25.69 207 SER B N 1
ATOM 4717 C CA . SER B 1 212 ? 4.643 18.843 25.438 1.00 25.04 207 SER B CA 1
ATOM 4718 C C . SER B 1 212 ? 5.791 19.843 25.580 1.00 25.09 207 SER B C 1
ATOM 4719 O O . SER B 1 212 ? 5.880 20.803 24.812 1.00 25.30 207 SER B O 1
ATOM 4722 N N . LYS B 1 213 ? 6.658 19.624 26.566 1.00 25.42 208 LYS B N 1
ATOM 4723 C CA . LYS B 1 213 ? 7.798 20.512 26.807 1.00 27.21 208 LYS B CA 1
ATOM 4724 C C . LYS B 1 213 ? 8.813 20.473 25.662 1.00 26.12 208 LYS B C 1
ATOM 4725 O O . LYS B 1 213 ? 9.350 21.507 25.260 1.00 26.53 208 LYS B O 1
ATOM 4731 N N . LEU B 1 214 ? 9.087 19.277 25.158 1.00 26.08 209 LEU B N 1
ATOM 4732 C CA . LEU B 1 214 ? 10.035 19.117 24.064 1.00 24.98 209 LEU B CA 1
ATOM 4733 C C . LEU B 1 214 ? 9.480 19.775 22.797 1.00 24.81 209 LEU B C 1
ATOM 4734 O O . LEU B 1 214 ? 10.227 20.367 22.023 1.00 24.17 209 LEU B O 1
ATOM 4739 N N . SER B 1 215 ? 8.164 19.675 22.604 1.00 22.97 210 SER B N 1
ATOM 4740 C CA . SER B 1 215 ? 7.508 20.265 21.444 1.00 22.12 210 SER B CA 1
ATOM 4741 C C . SER B 1 215 ? 7.529 21.788 21.502 1.00 24.03 210 SER B C 1
ATOM 4742 O O . SER B 1 215 ? 7.649 22.447 20.472 1.00 23.89 210 SER B O 1
ATOM 4745 N N . ARG B 1 216 ? 7.410 22.350 22.703 1.00 23.45 211 ARG B N 1
ATOM 4746 C CA . ARG B 1 216 ? 7.419 23.797 22.842 1.00 24.62 211 ARG B CA 1
ATOM 4747 C C . ARG B 1 216 ? 8.798 24.334 22.493 1.00 25.58 211 ARG B C 1
ATOM 4748 O O . ARG B 1 216 ? 8.919 25.352 21.813 1.00 25.55 211 ARG B O 1
ATOM 4756 N N . ALA B 1 217 ? 9.834 23.647 22.971 1.00 24.73 212 ALA B N 1
ATOM 4757 C CA . ALA B 1 217 ? 11.208 24.050 22.689 1.00 24.09 212 ALA B CA 1
ATOM 4758 C C . ALA B 1 217 ? 11.449 24.007 21.180 1.00 23.35 212 ALA B C 1
ATOM 4759 O O . ALA B 1 217 ? 12.100 24.895 20.627 1.00 22.72 212 ALA B O 1
ATOM 4761 N N . THR B 1 218 ? 10.917 22.976 20.525 1.00 22.43 213 THR B N 1
ATOM 4762 C CA . THR B 1 218 ? 11.061 22.823 19.076 1.00 24.11 213 THR B CA 1
ATOM 4763 C C . THR B 1 218 ? 10.465 24.048 18.396 1.00 25.90 213 THR B C 1
ATOM 4764 O O . THR B 1 218 ? 11.044 24.612 17.462 1.00 26.76 213 THR B O 1
ATOM 4768 N N . CYS B 1 219 ? 9.294 24.451 18.870 1.00 26.09 214 CYS B N 1
ATOM 4769 C CA . CYS B 1 219 ? 8.616 25.618 18.339 1.00 26.58 214 CYS B CA 1
ATOM 4770 C C . CYS B 1 219 ? 9.492 26.852 18.533 1.00 26.12 214 CYS B C 1
ATOM 4771 O O . CYS B 1 219 ? 9.742 27.596 17.587 1.00 26.00 214 CYS B O 1
ATOM 4774 N N . ASN B 1 220 ? 9.969 27.054 19.759 1.00 25.75 215 ASN B N 1
ATOM 4775 C CA . ASN B 1 220 ? 10.812 28.204 20.077 1.00 25.32 215 ASN B CA 1
ATOM 4776 C C . ASN B 1 220 ? 12.068 28.265 19.207 1.00 25.15 215 ASN B C 1
ATOM 4777 O O . ASN B 1 220 ? 12.449 29.328 18.732 1.00 25.16 215 ASN B O 1
ATOM 4782 N N . LEU B 1 221 ? 12.712 27.123 19.008 1.00 25.20 216 LEU B N 1
ATOM 4783 C CA . LEU B 1 221 ? 13.920 27.076 18.192 1.00 25.87 216 LEU B CA 1
ATOM 4784 C C . LEU B 1 221 ? 13.630 27.477 16.742 1.00 25.99 216 LEU B C 1
ATOM 4785 O O . LEU B 1 221 ? 14.390 28.233 16.133 1.00 25.84 216 LEU B O 1
ATOM 4790 N N . PHE B 1 222 ? 12.529 26.986 16.185 1.00 26.33 217 PHE B N 1
ATOM 4791 C CA . PHE B 1 222 ? 12.182 27.349 14.816 1.00 26.36 217 PHE B CA 1
ATOM 4792 C C . PHE B 1 222 ? 11.758 28.814 14.712 1.00 27.29 217 PHE B C 1
ATOM 4793 O O . PHE B 1 222 ? 11.858 29.419 13.645 1.00 27.22 217 PHE B O 1
ATOM 4801 N N . GLN B 1 223 ? 11.295 29.383 15.824 1.00 28.72 218 GLN B N 1
ATOM 4802 C CA . GLN B 1 223 ? 10.892 30.790 15.853 1.00 30.97 218 GLN B CA 1
ATOM 4803 C C . GLN B 1 223 ? 12.131 31.651 15.584 1.00 30.82 218 GLN B C 1
ATOM 4804 O O . GLN B 1 223 ? 12.052 32.665 14.887 1.00 32.34 218 GLN B O 1
ATOM 4810 N N . LYS B 1 224 ? 13.274 31.240 16.136 1.00 31.61 219 LYS B N 1
ATOM 4811 C CA . LYS B 1 224 ? 14.531 31.965 15.930 1.00 30.21 219 LYS B CA 1
ATOM 4812 C C . LYS B 1 224 ? 14.857 32.024 14.439 1.00 29.58 219 LYS B C 1
ATOM 4813 O O . LYS B 1 224 ? 15.316 33.048 13.935 1.00 31.82 219 LYS B O 1
ATOM 4819 N N . CYS B 1 225 ? 14.634 30.910 13.747 1.00 26.61 220 CYS B N 1
ATOM 4820 C CA . CYS B 1 225 ? 14.900 30.826 12.316 1.00 26.22 220 CYS B CA 1
ATOM 4821 C C . CYS B 1 225 ? 13.903 31.691 11.551 1.00 27.16 220 CYS B C 1
ATOM 4822 O O . CYS B 1 225 ? 14.263 32.390 10.602 1.00 26.27 220 CYS B O 1
ATOM 4825 N N . HIS B 1 226 ? 12.643 31.627 11.970 1.00 26.22 221 HIS B N 1
ATOM 4826 C CA . HIS B 1 226 ? 11.581 32.405 11.347 1.00 27.56 221 HIS B CA 1
ATOM 4827 C C . HIS B 1 226 ? 11.890 33.894 11.474 1.00 28.54 221 HIS B C 1
ATOM 4828 O O . HIS B 1 226 ? 11.809 34.638 10.499 1.00 28.50 221 HIS B O 1
ATOM 4835 N N . ASP B 1 227 ? 12.241 34.324 12.684 1.00 31.83 222 ASP B N 1
ATOM 4836 C CA . ASP B 1 227 ? 12.545 35.732 12.934 1.00 36.01 222 ASP B CA 1
ATOM 4837 C C . ASP B 1 227 ? 13.688 36.251 12.072 1.00 37.31 222 ASP B C 1
ATOM 4838 O O . ASP B 1 227 ? 13.644 37.388 11.594 1.00 37.97 222 ASP B O 1
ATOM 4843 N N . PHE B 1 228 ? 14.711 35.424 11.876 1.00 38.22 223 PHE B N 1
ATOM 4844 C CA . PHE B 1 228 ? 15.850 35.816 11.059 1.00 38.46 223 PHE B CA 1
ATOM 4845 C C . PHE B 1 228 ? 15.424 36.034 9.617 1.00 38.72 223 PHE B C 1
ATOM 4846 O O . PHE B 1 228 ? 15.860 36.983 8.974 1.00 37.64 223 PHE B O 1
ATOM 4854 N N . MET B 1 229 ? 14.575 35.145 9.114 1.00 39.80 224 MET B N 1
ATOM 4855 C CA . MET B 1 229 ? 14.101 35.224 7.737 1.00 42.92 224 MET B CA 1
ATOM 4856 C C . MET B 1 229 ? 12.987 36.254 7.590 1.00 45.23 224 MET B C 1
ATOM 4857 O O . MET B 1 229 ? 12.555 36.555 6.481 1.00 44.20 224 MET B O 1
ATOM 4862 N N . LYS B 1 230 ? 12.525 36.784 8.717 1.00 50.85 225 LYS B N 1
ATOM 4863 C CA . LYS B 1 230 ? 11.455 37.777 8.722 1.00 56.75 225 LYS B CA 1
ATOM 4864 C C . LYS B 1 230 ? 11.957 39.150 8.273 1.00 60.61 225 LYS B C 1
ATOM 4865 O O . LYS B 1 230 ? 11.204 39.935 7.694 1.00 60.73 225 LYS B O 1
ATOM 4871 N N . GLU B 1 231 ? 13.231 39.433 8.538 1.00 65.12 226 GLU B N 1
ATOM 4872 C CA . GLU B 1 231 ? 13.828 40.711 8.157 1.00 69.60 226 GLU B CA 1
ATOM 4873 C C . GLU B 1 231 ? 13.918 40.829 6.636 1.00 72.05 226 GLU B C 1
ATOM 4874 O O . GLU B 1 231 ? 14.044 41.928 6.092 1.00 72.58 226 GLU B O 1
ATOM 4880 N N . ILE B 1 232 ? 13.857 39.686 5.960 1.00 74.77 227 ILE B N 1
ATOM 4881 C CA . ILE B 1 232 ? 13.914 39.632 4.503 1.00 76.64 227 ILE B CA 1
ATOM 4882 C C . ILE B 1 232 ? 12.771 38.728 4.041 1.00 77.89 227 ILE B C 1
ATOM 4883 O O . ILE B 1 232 ? 12.995 37.606 3.584 1.00 78.02 227 ILE B O 1
ATOM 4888 N N . ASP B 1 233 ? 11.546 39.228 4.167 1.00 79.62 228 ASP B N 1
ATOM 4889 C CA . ASP B 1 233 ? 10.351 38.472 3.800 1.00 80.83 228 ASP B CA 1
ATOM 4890 C C . ASP B 1 233 ? 10.280 37.960 2.361 1.00 81.18 228 ASP B C 1
ATOM 4891 O O . ASP B 1 233 ? 11.140 37.197 1.920 1.00 80.92 228 ASP B O 1
ATOM 4896 N N . ASP B 1 234 ? 9.239 38.372 1.641 1.00 81.73 229 ASP B N 1
ATOM 4897 C CA . ASP B 1 234 ? 9.027 37.951 0.257 1.00 81.60 229 ASP B CA 1
ATOM 4898 C C . ASP B 1 234 ? 10.291 38.029 -0.593 1.00 80.78 229 ASP B C 1
ATOM 4899 O O . ASP B 1 234 ? 10.431 37.301 -1.580 1.00 80.98 229 ASP B O 1
ATOM 4904 N N . ASP B 1 235 ? 11.207 38.912 -0.206 1.00 79.43 230 ASP B N 1
ATOM 4905 C CA . ASP B 1 235 ? 12.460 39.083 -0.931 1.00 77.75 230 ASP B CA 1
ATOM 4906 C C . ASP B 1 235 ? 13.182 37.747 -1.057 1.00 75.73 230 ASP B C 1
ATOM 4907 O O . ASP B 1 235 ? 13.523 37.120 -0.053 1.00 75.80 230 ASP B O 1
ATOM 4912 N N . VAL B 1 236 ? 13.408 37.307 -2.290 1.00 73.16 231 VAL B N 1
ATOM 4913 C CA . VAL B 1 236 ? 14.114 36.055 -2.522 1.00 70.64 231 VAL B CA 1
ATOM 4914 C C . VAL B 1 236 ? 15.600 36.364 -2.342 1.00 68.51 231 VAL B C 1
ATOM 4915 O O . VAL B 1 236 ? 16.453 35.883 -3.092 1.00 68.77 231 VAL B O 1
ATOM 4919 N N . ALA B 1 237 ? 15.888 37.191 -1.340 1.00 65.32 232 ALA B N 1
ATOM 4920 C CA . ALA B 1 237 ? 17.248 37.600 -1.011 1.00 62.25 232 ALA B CA 1
ATOM 4921 C C . ALA B 1 237 ? 17.730 36.858 0.233 1.00 60.06 232 ALA B C 1
ATOM 4922 O O . ALA B 1 237 ? 18.827 37.111 0.733 1.00 59.53 232 ALA B O 1
ATOM 4924 N N . ILE B 1 238 ? 16.895 35.951 0.733 1.00 56.97 233 ILE B N 1
ATOM 4925 C CA . ILE B 1 238 ? 17.238 35.163 1.910 1.00 53.92 233 ILE B CA 1
ATOM 4926 C C . ILE B 1 238 ? 18.541 34.433 1.593 1.00 50.99 233 ILE B C 1
ATOM 4927 O O . ILE B 1 238 ? 18.858 34.203 0.426 1.00 52.14 233 ILE B O 1
ATOM 4932 N N . TYR B 1 239 ? 19.292 34.068 2.625 1.00 46.04 234 TYR B N 1
ATOM 4933 C CA . TYR B 1 239 ? 20.573 33.398 2.427 1.00 42.11 234 TYR B CA 1
ATOM 4934 C C . TYR B 1 239 ? 20.586 32.055 1.685 1.00 41.72 234 TYR B C 1
ATOM 4935 O O . TYR B 1 239 ? 21.222 31.932 0.632 1.00 45.36 234 TYR B O 1
ATOM 4944 N N . GLY B 1 240 ? 19.899 31.053 2.220 1.00 39.98 235 GLY B N 1
ATOM 4945 C CA . GLY B 1 240 ? 19.918 29.740 1.588 1.00 37.69 235 GLY B CA 1
ATOM 4946 C C . GLY B 1 240 ? 18.877 29.407 0.531 1.00 36.51 235 GLY B C 1
ATOM 4947 O O . GLY B 1 240 ? 18.771 30.075 -0.498 1.00 35.26 235 GLY B O 1
ATOM 4948 N N . GLU B 1 241 ? 18.113 28.350 0.784 1.00 34.57 236 GLU B N 1
ATOM 4949 C CA . GLU B 1 241 ? 17.080 27.907 -0.143 1.00 33.99 236 GLU B CA 1
ATOM 4950 C C . GLU B 1 241 ? 15.761 28.636 0.106 1.00 33.23 236 GLU B C 1
ATOM 4951 O O . GLU B 1 241 ? 15.284 28.720 1.242 1.00 32.85 236 GLU B O 1
ATOM 4957 N N . PRO B 1 242 ? 15.148 29.172 -0.959 1.00 32.66 237 PRO B N 1
ATOM 4958 C CA . PRO B 1 242 ? 13.880 29.898 -0.853 1.00 32.79 237 PRO B CA 1
ATOM 4959 C C . PRO B 1 242 ? 12.764 29.106 -0.159 1.00 31.67 237 PRO B C 1
ATOM 4960 O O . PRO B 1 242 ? 12.043 29.638 0.684 1.00 32.56 237 PRO B O 1
ATOM 4964 N N . LYS B 1 243 ? 12.636 27.833 -0.505 1.00 31.13 238 LYS B N 1
ATOM 4965 C CA . LYS B 1 243 ? 11.598 26.986 0.073 1.00 32.03 238 LYS B CA 1
ATOM 4966 C C . LYS B 1 243 ? 11.694 26.747 1.585 1.00 30.64 238 LYS B C 1
ATOM 4967 O O . LYS B 1 243 ? 10.725 26.297 2.195 1.00 29.81 238 LYS B O 1
ATOM 4973 N N . TRP B 1 244 ? 12.844 27.040 2.190 1.00 29.06 239 TRP B N 1
ATOM 4974 C CA . TRP B 1 244 ? 13.003 26.836 3.633 1.00 27.06 239 TRP B CA 1
ATOM 4975 C C . TRP B 1 244 ? 12.074 27.731 4.442 1.00 28.22 239 TRP B C 1
ATOM 4976 O O . TRP B 1 244 ? 11.527 27.310 5.464 1.00 27.11 239 TRP B O 1
ATOM 4987 N N . LYS B 1 245 ? 11.902 28.971 3.991 1.00 27.77 240 LYS B N 1
ATOM 4988 C CA . LYS B 1 245 ? 11.062 29.918 4.709 1.00 28.01 240 LYS B CA 1
ATOM 4989 C C . LYS B 1 245 ? 9.664 29.399 5.024 1.00 27.88 240 LYS B C 1
ATOM 4990 O O . LYS B 1 245 ? 9.197 29.511 6.162 1.00 26.40 240 LYS B O 1
ATOM 4996 N N . THR B 1 246 ? 8.997 28.832 4.024 1.00 27.93 241 THR B N 1
ATOM 4997 C CA . THR B 1 246 ? 7.648 28.323 4.225 1.00 28.62 241 THR B CA 1
ATOM 4998 C C . THR B 1 246 ? 7.614 27.154 5.202 1.00 26.71 241 THR B C 1
ATOM 4999 O O . THR B 1 246 ? 6.744 27.090 6.067 1.00 26.41 241 THR B O 1
ATOM 5003 N N . THR B 1 247 ? 8.566 26.237 5.068 1.00 25.01 242 THR B N 1
ATOM 5004 C CA . THR B 1 247 ? 8.619 25.075 5.952 1.00 24.92 242 THR B CA 1
ATOM 5005 C C . THR B 1 247 ? 8.942 25.442 7.404 1.00 23.71 242 THR B C 1
ATOM 5006 O O . THR B 1 247 ? 8.421 24.827 8.340 1.00 21.68 242 THR B O 1
ATOM 5010 N N . VAL B 1 248 ? 9.791 26.445 7.598 1.00 20.89 243 VAL B N 1
ATOM 5011 C CA . VAL B 1 248 ? 10.135 26.883 8.944 1.00 21.38 243 VAL B CA 1
ATOM 5012 C C . VAL B 1 248 ? 8.877 27.434 9.616 1.00 22.83 243 VAL B C 1
ATOM 5013 O O . VAL B 1 248 ? 8.585 27.124 10.773 1.00 20.92 243 VAL B O 1
ATOM 5017 N N . THR B 1 249 ? 8.130 28.250 8.882 1.00 23.16 244 THR B N 1
ATOM 5018 C CA . THR B 1 249 ? 6.906 28.834 9.414 1.00 25.12 244 THR B CA 1
ATOM 5019 C C . THR B 1 249 ? 5.877 27.749 9.735 1.00 25.17 244 THR B C 1
ATOM 5020 O O . THR B 1 249 ? 5.204 27.808 10.764 1.00 25.67 244 THR B O 1
ATOM 5024 N N . CYS B 1 250 ? 5.763 26.755 8.863 1.00 24.12 245 CYS B N 1
ATOM 5025 C CA . CYS B 1 250 ? 4.811 25.679 9.102 1.00 25.31 245 CYS B CA 1
ATOM 5026 C C . CYS B 1 250 ? 5.182 24.926 10.386 1.00 26.14 245 CYS B C 1
ATOM 5027 O O . CYS B 1 250 ? 4.340 24.737 11.270 1.00 23.54 245 CYS B O 1
ATOM 5030 N N . LYS B 1 251 ? 6.445 24.513 10.495 1.00 25.27 246 LYS B N 1
ATOM 5031 C CA . LYS B 1 251 ? 6.902 23.777 11.676 1.00 24.73 246 LYS B CA 1
ATOM 5032 C C . LYS B 1 251 ? 6.682 24.563 12.966 1.00 25.26 246 LYS B C 1
ATOM 5033 O O . LYS B 1 251 ? 6.301 23.996 13.988 1.00 25.76 246 LYS B O 1
ATOM 5039 N N . LEU B 1 252 ? 6.914 25.869 12.902 1.00 25.76 247 LEU B N 1
ATOM 5040 C CA . LEU B 1 252 ? 6.736 26.765 14.045 1.00 25.12 247 LEU B CA 1
ATOM 5041 C C . LEU B 1 252 ? 5.319 26.625 14.615 1.00 25.47 247 LEU B C 1
ATOM 5042 O O . LEU B 1 252 ? 5.129 26.394 15.815 1.00 23.86 247 LEU B O 1
ATOM 5047 N N . HIS B 1 253 ? 4.325 26.764 13.744 1.00 23.98 248 HIS B N 1
ATOM 5048 C CA . HIS B 1 253 ? 2.932 26.653 14.159 1.00 24.74 248 HIS B CA 1
ATOM 5049 C C . HIS B 1 253 ? 2.527 25.216 14.465 1.00 23.90 248 HIS B C 1
ATOM 5050 O O . HIS B 1 253 ? 1.732 24.974 15.375 1.00 23.15 248 HIS B O 1
ATOM 5057 N N . PHE B 1 254 ? 3.068 24.264 13.712 1.00 23.71 249 PHE B N 1
ATOM 5058 C CA . PHE B 1 254 ? 2.719 22.865 13.926 1.00 23.44 249 PHE B CA 1
ATOM 5059 C C . PHE B 1 254 ? 3.178 22.360 15.289 1.00 24.23 249 PHE B C 1
ATOM 5060 O O . PHE B 1 254 ? 2.424 21.684 16.004 1.00 22.18 249 PHE B O 1
ATOM 5068 N N . TYR B 1 255 ? 4.414 22.680 15.658 1.00 22.36 250 TYR B N 1
ATOM 5069 C CA . TYR B 1 255 ? 4.916 22.219 16.936 1.00 22.70 250 TYR B CA 1
ATOM 5070 C C . TYR B 1 255 ? 4.282 22.950 18.112 1.00 22.58 250 TYR B C 1
ATOM 5071 O O . TYR B 1 255 ? 4.165 22.386 19.198 1.00 23.43 250 TYR B O 1
ATOM 5080 N N . LYS B 1 256 ? 3.843 24.187 17.903 1.00 22.55 251 LYS B N 1
ATOM 5081 C CA . LYS B 1 256 ? 3.171 24.895 18.985 1.00 24.72 251 LYS B CA 1
ATOM 5082 C C . LYS B 1 256 ? 1.839 24.158 19.202 1.00 25.59 251 LYS B C 1
ATOM 5083 O O . LYS B 1 256 ? 1.427 23.917 20.336 1.00 25.67 251 LYS B O 1
ATOM 5089 N N . SER B 1 257 ? 1.183 23.787 18.102 1.00 24.29 252 SER B N 1
ATOM 5090 C CA . SER B 1 257 ? -0.080 23.054 18.160 1.00 24.87 252 SER B CA 1
ATOM 5091 C C . SER B 1 257 ? 0.104 21.724 18.893 1.00 25.32 252 SER B C 1
ATOM 5092 O O . SER B 1 257 ? -0.715 21.343 19.737 1.00 25.51 252 SER B O 1
ATOM 5095 N N . LEU B 1 258 ? 1.188 21.025 18.575 1.00 25.09 253 LEU B N 1
ATOM 5096 C CA . LEU B 1 258 ? 1.468 19.733 19.193 1.00 25.61 253 LEU B CA 1
ATOM 5097 C C . LEU B 1 258 ? 1.712 19.860 20.699 1.00 25.81 253 LEU B C 1
ATOM 5098 O O . LEU B 1 258 ? 1.294 18.991 21.470 1.00 25.35 253 LEU B O 1
ATOM 5103 N N . SER B 1 259 ? 2.375 20.938 21.119 1.00 24.89 254 SER B N 1
ATOM 5104 C CA . SER B 1 259 ? 2.660 21.140 22.539 1.00 26.28 254 SER B CA 1
ATOM 5105 C C . SER B 1 259 ? 1.379 21.445 23.305 1.00 26.76 254 SER B C 1
ATOM 5106 O O . SER B 1 259 ? 1.221 21.019 24.451 1.00 26.13 254 SER B O 1
ATOM 5109 N N . ALA B 1 260 ? 0.473 22.186 22.671 1.00 25.19 255 ALA B N 1
ATOM 5110 C CA . ALA B 1 260 ? -0.806 22.534 23.288 1.00 24.37 255 ALA B CA 1
ATOM 5111 C C . ALA B 1 260 ? -1.669 21.278 23.380 1.00 23.60 255 ALA B C 1
ATOM 5112 O O . ALA B 1 260 ? -2.356 21.056 24.377 1.00 25.62 255 ALA B O 1
ATOM 5114 N N . TYR B 1 261 ? -1.624 20.457 22.337 1.00 23.22 256 TYR B N 1
ATOM 5115 C CA . TYR B 1 261 ? -2.384 19.214 22.313 1.00 24.19 256 TYR B CA 1
ATOM 5116 C C . TYR B 1 261 ? -1.971 18.320 23.482 1.00 26.17 256 TYR B C 1
ATOM 5117 O O . TYR B 1 261 ? -2.813 17.875 24.265 1.00 25.48 256 TYR B O 1
ATOM 5126 N N . TYR B 1 262 ? -0.672 18.064 23.606 1.00 26.12 257 TYR B N 1
ATOM 5127 C CA . TYR B 1 262 ? -0.182 17.218 24.691 1.00 25.55 257 TYR B CA 1
ATOM 5128 C C . TYR B 1 262 ? -0.361 17.846 26.068 1.00 26.59 257 TYR B C 1
ATOM 5129 O O . TYR B 1 262 ? -0.596 17.135 27.044 1.00 28.25 257 TYR B O 1
ATOM 5138 N N . HIS B 1 263 ? -0.262 19.170 26.152 1.00 25.74 258 HIS B N 1
ATOM 5139 C CA . HIS B 1 263 ? -0.463 19.851 27.427 1.00 27.61 258 HIS B CA 1
ATOM 5140 C C . HIS B 1 263 ? -1.928 19.648 27.827 1.00 28.77 258 HIS B C 1
ATOM 5141 O O . HIS B 1 263 ? -2.255 19.486 29.008 1.00 27.11 258 HIS B O 1
ATOM 5148 N N . GLY B 1 264 ? -2.800 19.666 26.824 1.00 26.33 259 GLY B N 1
ATOM 5149 C CA . GLY B 1 264 ? -4.216 19.473 27.065 1.00 26.94 259 GLY B CA 1
ATOM 5150 C C . GLY B 1 264 ? -4.496 18.060 27.539 1.00 27.29 259 GLY B C 1
ATOM 5151 O O . GLY B 1 264 ? -5.318 17.855 28.434 1.00 26.67 259 GLY B O 1
ATOM 5152 N N . LEU B 1 265 ? -3.824 17.080 26.942 1.00 26.32 260 LEU B N 1
ATOM 5153 C CA . LEU B 1 265 ? -4.032 15.694 27.348 1.00 28.29 260 LEU B CA 1
ATOM 5154 C C . LEU B 1 265 ? -3.653 15.516 28.816 1.00 29.48 260 LEU B C 1
ATOM 5155 O O . LEU B 1 265 ? -4.280 14.739 29.532 1.00 28.79 260 LEU B O 1
ATOM 5160 N N . HIS B 1 266 ? -2.634 16.243 29.264 1.00 30.16 261 HIS B N 1
ATOM 5161 C CA . HIS B 1 266 ? -2.219 16.142 30.654 1.00 32.67 261 HIS B CA 1
ATOM 5162 C C . HIS B 1 266 ? -3.254 16.810 31.557 1.00 32.86 261 HIS B C 1
ATOM 5163 O O . HIS B 1 266 ? -3.587 16.289 32.621 1.00 32.80 261 HIS B O 1
ATOM 5170 N N . LEU B 1 267 ? -3.755 17.966 31.132 1.00 32.05 262 LEU B N 1
ATOM 5171 C CA . LEU B 1 267 ? -4.755 18.678 31.909 1.00 32.14 262 LEU B CA 1
ATOM 5172 C C . LEU B 1 267 ? -5.947 17.751 32.131 1.00 33.54 262 LEU B C 1
ATOM 5173 O O . LEU B 1 267 ? -6.537 17.733 33.214 1.00 32.54 262 LEU B O 1
ATOM 5178 N N . GLU B 1 268 ? -6.290 16.973 31.107 1.00 33.65 263 GLU B N 1
ATOM 5179 C CA . GLU B 1 268 ? -7.402 16.040 31.217 1.00 34.91 263 GLU B CA 1
ATOM 5180 C C . GLU B 1 268 ? -7.080 15.013 32.299 1.00 35.48 263 GLU B C 1
ATOM 5181 O O . GLU B 1 268 ? -7.961 14.607 33.060 1.00 35.21 263 GLU B O 1
ATOM 5187 N N . GLU B 1 269 ? -5.815 14.605 32.367 1.00 36.30 264 GLU B N 1
ATOM 5188 C CA . GLU B 1 269 ? -5.373 13.639 33.373 1.00 36.94 264 GLU B CA 1
ATOM 5189 C C . GLU B 1 269 ? -5.491 14.226 34.779 1.00 36.35 264 GLU B C 1
ATOM 5190 O O . GLU B 1 269 ? -5.692 13.493 35.748 1.00 35.34 264 GLU B O 1
ATOM 5196 N N . GLU B 1 270 ? -5.354 15.546 34.884 1.00 36.46 265 GLU B N 1
ATOM 5197 C CA . GLU B 1 270 ? -5.451 16.231 36.172 1.00 38.06 265 GLU B CA 1
ATOM 5198 C C . GLU B 1 270 ? -6.891 16.628 36.479 1.00 38.92 265 GLU B C 1
ATOM 5199 O O . GLU B 1 270 ? -7.146 17.399 37.402 1.00 38.25 265 GLU B O 1
ATOM 5205 N N . ASN B 1 271 ? -7.827 16.105 35.694 1.00 40.93 266 ASN B N 1
ATOM 5206 C CA . ASN B 1 271 ? -9.241 16.403 35.878 1.00 44.31 266 ASN B CA 1
ATOM 5207 C C . ASN B 1 271 ? -9.556 17.883 35.699 1.00 47.83 266 ASN B C 1
ATOM 5208 O O . ASN B 1 271 ? -10.432 18.432 36.369 1.00 47.80 266 ASN B O 1
ATOM 5213 N N . ARG B 1 272 ? -8.826 18.528 34.796 1.00 51.37 267 ARG B N 1
ATOM 5214 C CA . ARG B 1 272 ? -9.051 19.934 34.501 1.00 56.42 267 ARG B CA 1
ATOM 5215 C C . ARG B 1 272 ? -9.561 20.024 33.065 1.00 58.10 267 ARG B C 1
ATOM 5216 O O . ARG B 1 272 ? -8.963 20.682 32.214 1.00 59.54 267 ARG B O 1
ATOM 5224 N N . VAL B 1 273 ? -10.675 19.342 32.816 1.00 60.93 268 VAL B N 1
ATOM 5225 C CA . VAL B 1 273 ? -11.295 19.294 31.499 1.00 62.11 268 VAL B CA 1
ATOM 5226 C C . VAL B 1 273 ? -11.618 20.669 30.917 1.00 61.42 268 VAL B C 1
ATOM 5227 O O . VAL B 1 273 ? -11.461 20.892 29.716 1.00 63.14 268 VAL B O 1
ATOM 5231 N N . GLY B 1 274 ? -12.073 21.587 31.763 1.00 59.58 269 GLY B N 1
ATOM 5232 C CA . GLY B 1 274 ? -12.396 22.921 31.288 1.00 56.45 269 GLY B CA 1
ATOM 5233 C C . GLY B 1 274 ? -11.218 23.545 30.564 1.00 53.52 269 GLY B C 1
ATOM 5234 O O . GLY B 1 274 ? -11.335 23.973 29.416 1.00 55.33 269 GLY B O 1
ATOM 5235 N N . GLU B 1 275 ? -10.076 23.588 31.243 1.00 51.17 270 GLU B N 1
ATOM 5236 C CA . GLU B 1 275 ? -8.856 24.153 30.678 1.00 49.33 270 GLU B CA 1
ATOM 5237 C C . GLU B 1 275 ? -8.350 23.314 29.504 1.00 44.68 270 GLU B C 1
ATOM 5238 O O . GLU B 1 275 ? -7.799 23.847 28.542 1.00 42.78 270 GLU B O 1
ATOM 5244 N N . ALA B 1 276 ? -8.543 22.001 29.590 1.00 39.14 271 ALA B N 1
ATOM 5245 C CA . ALA B 1 276 ? -8.111 21.088 28.537 1.00 36.28 271 ALA B CA 1
ATOM 5246 C C . ALA B 1 276 ? -8.821 21.419 27.223 1.00 33.54 271 ALA B C 1
ATOM 5247 O O . ALA B 1 276 ? -8.230 21.339 26.142 1.00 31.29 271 ALA B O 1
ATOM 5249 N N . ILE B 1 277 ? -10.093 21.786 27.320 1.00 30.21 272 ILE B N 1
ATOM 5250 C CA . ILE B 1 277 ? -10.862 22.143 26.136 1.00 29.51 272 ILE B CA 1
ATOM 5251 C C . ILE B 1 277 ? -10.267 23.408 25.524 1.00 28.64 272 ILE B C 1
ATOM 5252 O O . ILE B 1 277 ? -10.135 23.519 24.305 1.00 28.15 272 ILE B O 1
ATOM 5257 N N . ALA B 1 278 ? -9.892 24.350 26.383 1.00 29.77 273 ALA B N 1
ATOM 5258 C CA . ALA B 1 278 ? -9.305 25.605 25.937 1.00 29.96 273 ALA B CA 1
ATOM 5259 C C . ALA B 1 278 ? -8.004 25.359 25.172 1.00 30.42 273 ALA B C 1
ATOM 5260 O O . ALA B 1 278 ? -7.782 25.947 24.113 1.00 28.98 273 ALA B O 1
ATOM 5262 N N . PHE B 1 279 ? -7.148 24.487 25.701 1.00 28.86 274 PHE B N 1
ATOM 5263 C CA . PHE B 1 279 ? -5.880 24.198 25.040 1.00 29.44 274 PHE B CA 1
ATOM 5264 C C . PHE B 1 279 ? -6.032 23.411 23.748 1.00 28.90 274 PHE B C 1
ATOM 5265 O O . PHE B 1 279 ? -5.210 23.549 22.840 1.00 28.17 274 PHE B O 1
ATOM 5273 N N . LEU B 1 280 ? -7.072 22.590 23.651 1.00 26.56 275 LEU B N 1
ATOM 5274 C CA . LEU B 1 280 ? -7.295 21.843 22.417 1.00 28.77 275 LEU B CA 1
ATOM 5275 C C . LEU B 1 280 ? -7.771 22.860 21.388 1.00 29.60 275 LEU B C 1
ATOM 5276 O O . LEU B 1 280 ? -7.468 22.759 20.201 1.00 28.79 275 LEU B O 1
ATOM 5281 N N . ASP B 1 281 ? -8.520 23.845 21.869 1.00 29.85 276 ASP B N 1
ATOM 5282 C CA . ASP B 1 281 ? -9.033 24.908 21.021 1.00 32.27 276 ASP B CA 1
ATOM 5283 C C . ASP B 1 281 ? -7.833 25.678 20.463 1.00 30.27 276 ASP B C 1
ATOM 5284 O O . ASP B 1 281 ? -7.748 25.927 19.260 1.00 29.22 276 ASP B O 1
ATOM 5289 N N . PHE B 1 282 ? -6.903 26.034 21.348 1.00 28.29 277 PHE B N 1
ATOM 5290 C CA . PHE B 1 282 ? -5.692 26.751 20.958 1.00 28.22 277 PHE B CA 1
ATOM 5291 C C . PHE B 1 282 ? -4.861 25.893 20.001 1.00 27.27 277 PHE B C 1
ATOM 5292 O O . PHE B 1 282 ? -4.271 26.400 19.050 1.00 27.98 277 PHE B O 1
ATOM 5300 N N . SER B 1 283 ? -4.818 24.589 20.258 1.00 26.57 278 SER B N 1
ATOM 5301 C CA . SER B 1 283 ? -4.068 23.671 19.409 1.00 26.12 278 SER B CA 1
ATOM 5302 C C . SER B 1 283 ? -4.609 23.682 17.979 1.00 27.30 278 SER B C 1
ATOM 5303 O O . SER B 1 283 ? -3.846 23.660 17.014 1.00 26.74 278 SER B O 1
ATOM 5306 N N . MET B 1 284 ? -5.932 23.702 17.854 1.00 28.98 279 MET B N 1
ATOM 5307 C CA . MET B 1 284 ? -6.586 23.720 16.549 1.00 29.67 279 MET B CA 1
ATOM 5308 C C . MET B 1 284 ? -6.252 25.020 15.812 1.00 28.71 279 MET B C 1
ATOM 5309 O O . MET B 1 284 ? -6.010 25.018 14.606 1.00 27.60 279 MET B O 1
ATOM 5314 N N . GLN B 1 285 ? -6.247 26.125 16.550 1.00 27.35 280 GLN B N 1
ATOM 5315 C CA . GLN B 1 285 ? -5.925 27.429 15.986 1.00 29.30 280 GLN B CA 1
ATOM 5316 C C . GLN B 1 285 ? -4.535 27.411 15.340 1.00 28.68 280 GLN B C 1
ATOM 5317 O O . GLN B 1 285 ? -4.352 27.900 14.224 1.00 26.35 280 GLN B O 1
ATOM 5323 N N . GLN B 1 286 ? -3.561 26.843 16.048 1.00 27.66 281 GLN B N 1
ATOM 5324 C CA . GLN B 1 286 ? -2.191 26.773 15.551 1.00 26.96 281 GLN B CA 1
ATOM 5325 C C . GLN B 1 286 ? -2.048 25.837 14.362 1.00 27.23 281 GLN B C 1
ATOM 5326 O O . GLN B 1 286 ? -1.290 26.121 13.435 1.00 27.43 281 GLN B O 1
ATOM 5332 N N . LEU B 1 287 ? -2.766 24.718 14.385 1.00 26.36 282 LEU B N 1
ATOM 5333 C CA . LEU B 1 287 ? -2.704 23.782 13.275 1.00 26.46 282 LEU B CA 1
ATOM 5334 C C . LEU B 1 287 ? -3.259 24.456 12.019 1.00 27.32 282 LEU B C 1
ATOM 5335 O O . LEU B 1 287 ? -2.697 24.325 10.927 1.00 29.46 282 LEU B O 1
ATOM 5340 N N . ILE B 1 288 ? -4.370 25.170 12.177 1.00 27.08 283 ILE B N 1
ATOM 5341 C CA . ILE B 1 288 ? -4.985 25.864 11.054 1.00 27.49 283 ILE B CA 1
ATOM 5342 C C . ILE B 1 288 ? -4.000 26.903 10.524 1.00 27.85 283 ILE B C 1
ATOM 5343 O O . ILE B 1 288 ? -3.830 27.046 9.314 1.00 26.62 283 ILE B O 1
ATOM 5348 N N . SER B 1 289 ? -3.341 27.610 11.439 1.00 27.49 284 SER B N 1
ATOM 5349 C CA . SER B 1 289 ? -2.356 28.623 11.064 1.00 28.12 284 SER B CA 1
ATOM 5350 C C . SER B 1 289 ? -1.191 28.052 10.257 1.00 27.75 284 SER B C 1
ATOM 5351 O O . SER B 1 289 ? -0.580 28.760 9.455 1.00 28.21 284 SER B O 1
ATOM 5354 N N . SER B 1 290 ? -0.882 26.777 10.469 1.00 26.12 285 SER B N 1
ATOM 5355 C CA . SER B 1 290 ? 0.229 26.140 9.771 1.00 26.44 285 SER B CA 1
ATOM 5356 C C . SER B 1 290 ? -0.109 25.736 8.348 1.00 27.21 285 SER B C 1
ATOM 5357 O O . SER B 1 290 ? 0.775 25.659 7.495 1.00 25.80 285 SER B O 1
ATOM 5360 N N . LEU B 1 291 ? -1.392 25.483 8.101 1.00 25.59 286 LEU B N 1
ATOM 5361 C CA . LEU B 1 291 ? -1.871 25.024 6.799 1.00 27.03 286 LEU B CA 1
ATOM 5362 C C . LEU B 1 291 ? -1.446 25.810 5.558 1.00 26.21 286 LEU B C 1
ATOM 5363 O O . LEU B 1 291 ? -1.026 25.222 4.565 1.00 25.29 286 LEU B O 1
ATOM 5368 N N . PRO B 1 292 ? -1.553 27.140 5.586 1.00 28.19 287 PRO B N 1
ATOM 5369 C CA . PRO B 1 292 ? -1.130 27.845 4.372 1.00 30.44 287 PRO B CA 1
ATOM 5370 C C . PRO B 1 292 ? 0.373 27.732 4.076 1.00 31.95 287 PRO B C 1
ATOM 5371 O O . PRO B 1 292 ? 0.837 28.185 3.030 1.00 32.41 287 PRO B O 1
ATOM 5375 N N . PHE B 1 293 ? 1.126 27.102 4.977 1.00 31.79 288 PHE B N 1
ATOM 5376 C CA . PHE B 1 293 ? 2.569 26.958 4.785 1.00 31.92 288 PHE B CA 1
ATOM 5377 C C . PHE B 1 293 ? 3.065 25.519 4.678 1.00 31.88 288 PHE B C 1
ATOM 5378 O O . PHE B 1 293 ? 4.273 25.286 4.702 1.00 30.52 288 PHE B O 1
ATOM 5386 N N . LYS B 1 294 ? 2.159 24.556 4.542 1.00 31.25 289 LYS B N 1
ATOM 5387 C CA . LYS B 1 294 ? 2.573 23.155 4.490 1.00 31.32 289 LYS B CA 1
ATOM 5388 C C . LYS B 1 294 ? 2.900 22.548 3.139 1.00 29.70 289 LYS B C 1
ATOM 5389 O O . LYS B 1 294 ? 3.117 21.342 3.033 1.00 28.28 289 LYS B O 1
ATOM 5395 N N . THR B 1 295 ? 2.970 23.390 2.117 1.00 31.20 290 THR B N 1
ATOM 5396 C CA . THR B 1 295 ? 3.255 22.950 0.754 1.00 31.38 290 THR B CA 1
ATOM 5397 C C . THR B 1 295 ? 4.241 21.786 0.595 1.00 31.52 290 THR B C 1
ATOM 5398 O O . THR B 1 295 ? 3.932 20.796 -0.069 1.00 30.97 290 THR B O 1
ATOM 5402 N N . TRP B 1 296 ? 5.421 21.890 1.202 1.00 30.57 291 TRP B N 1
ATOM 5403 C CA . TRP B 1 296 ? 6.430 20.837 1.061 1.00 30.64 291 TRP B CA 1
ATOM 5404 C C . TRP B 1 296 ? 6.343 19.688 2.061 1.00 29.59 291 TRP B C 1
ATOM 5405 O O . TRP B 1 296 ? 7.069 18.702 1.931 1.00 27.88 291 TRP B O 1
ATOM 5416 N N . LEU B 1 297 ? 5.449 19.804 3.039 1.00 29.04 292 LEU B N 1
ATOM 5417 C CA . LEU B 1 297 ? 5.314 18.784 4.075 1.00 29.27 292 LEU B CA 1
ATOM 5418 C C . LEU B 1 297 ? 4.125 17.829 3.971 1.00 30.99 292 LEU B C 1
ATOM 5419 O O . LEU B 1 297 ? 4.057 16.859 4.728 1.00 29.80 292 LEU B O 1
ATOM 5424 N N . VAL B 1 298 ? 3.198 18.091 3.051 1.00 31.78 293 VAL B N 1
ATOM 5425 C CA . VAL B 1 298 ? 2.012 17.244 2.906 1.00 33.07 293 VAL B CA 1
ATOM 5426 C C . VAL B 1 298 ? 2.280 15.743 2.834 1.00 34.18 293 VAL B C 1
ATOM 5427 O O . VAL B 1 298 ? 1.406 14.941 3.161 1.00 35.74 293 VAL B O 1
ATOM 5431 N N . GLU B 1 299 ? 3.474 15.350 2.407 1.00 34.48 294 GLU B N 1
ATOM 5432 C CA . GLU B 1 299 ? 3.793 13.928 2.337 1.00 34.84 294 GLU B CA 1
ATOM 5433 C C . GLU B 1 299 ? 4.584 13.477 3.563 1.00 34.16 294 GLU B C 1
ATOM 5434 O O . GLU B 1 299 ? 4.926 12.298 3.696 1.00 32.88 294 GLU B O 1
ATOM 5440 N N . PHE B 1 300 ? 4.862 14.418 4.461 1.00 31.82 295 PHE B N 1
ATOM 5441 C CA . PHE B 1 300 ? 5.636 14.127 5.662 1.00 31.22 295 PHE B CA 1
ATOM 5442 C C . PHE B 1 300 ? 4.796 14.157 6.933 1.00 30.03 295 PHE B C 1
ATOM 5443 O O . PHE B 1 300 ? 5.073 13.432 7.887 1.00 28.48 295 PHE B O 1
ATOM 5451 N N . ILE B 1 301 ? 3.767 14.996 6.930 1.00 30.00 296 ILE B N 1
ATOM 5452 C CA . ILE B 1 301 ? 2.875 15.139 8.069 1.00 29.17 296 ILE B CA 1
ATOM 5453 C C . ILE B 1 301 ? 1.434 14.992 7.600 1.00 30.74 296 ILE B C 1
ATOM 5454 O O . ILE B 1 301 ? 1.020 15.638 6.637 1.00 30.18 296 ILE B O 1
ATOM 5459 N N . ASP B 1 302 ? 0.674 14.143 8.283 1.00 30.45 297 ASP B N 1
ATOM 5460 C CA . ASP B 1 302 ? -0.725 13.931 7.942 1.00 31.28 297 ASP B CA 1
ATOM 5461 C C . ASP B 1 302 ? -1.566 15.013 8.618 1.00 31.91 297 ASP B C 1
ATOM 5462 O O . ASP B 1 302 ? -2.189 14.782 9.659 1.00 33.25 297 ASP B O 1
ATOM 5467 N N . PHE B 1 303 ? -1.567 16.200 8.016 1.00 31.21 298 PHE B N 1
ATOM 5468 C CA . PHE B 1 303 ? -2.308 17.348 8.530 1.00 29.50 298 PHE B CA 1
ATOM 5469 C C . PHE B 1 303 ? -3.804 17.103 8.737 1.00 31.24 298 PHE B C 1
ATOM 5470 O O . PHE B 1 303 ? -4.355 17.461 9.784 1.00 28.51 298 PHE B O 1
ATOM 5478 N N . ASP B 1 304 ? -4.462 16.507 7.744 1.00 31.66 299 ASP B N 1
ATOM 5479 C CA . ASP B 1 304 ? -5.896 16.239 7.849 1.00 33.91 299 ASP B CA 1
ATOM 5480 C C . ASP B 1 304 ? -6.195 15.256 8.974 1.00 33.73 299 ASP B C 1
ATOM 5481 O O . ASP B 1 304 ? -7.136 15.455 9.746 1.00 34.94 299 ASP B O 1
ATOM 5486 N N . GLY B 1 305 ? -5.385 14.204 9.063 1.00 33.48 300 GLY B N 1
ATOM 5487 C CA . GLY B 1 305 ? -5.571 13.200 10.094 1.00 33.96 300 GLY B CA 1
ATOM 5488 C C . GLY B 1 305 ? -5.395 13.744 11.500 1.00 33.60 300 GLY B C 1
ATOM 5489 O O . GLY B 1 305 ? -6.083 13.315 12.429 1.00 32.09 300 GLY B O 1
ATOM 5490 N N . PHE B 1 306 ? -4.470 14.685 11.667 1.00 31.09 301 PHE B N 1
ATOM 5491 C CA . PHE B 1 306 ? -4.233 15.273 12.976 1.00 30.35 301 PHE B CA 1
ATOM 5492 C C . PHE B 1 306 ? -5.408 16.190 13.299 1.00 31.64 301 PHE B C 1
ATOM 5493 O O . PHE B 1 306 ? -5.843 16.289 14.448 1.00 30.71 301 PHE B O 1
ATOM 5501 N N . LYS B 1 307 ? -5.921 16.855 12.271 1.00 31.00 302 LYS B N 1
ATOM 5502 C CA . LYS B 1 307 ? -7.054 17.752 12.434 1.00 34.17 302 LYS B CA 1
ATOM 5503 C C . LYS B 1 307 ? -8.233 16.936 12.959 1.00 35.09 302 LYS B C 1
ATOM 5504 O O . LYS B 1 307 ? -9.006 17.408 13.788 1.00 34.01 302 LYS B O 1
ATOM 5510 N N . GLU B 1 308 ? -8.350 15.705 12.471 1.00 36.38 303 GLU B N 1
ATOM 5511 C CA . GLU B 1 308 ? -9.424 14.807 12.879 1.00 38.48 303 GLU B CA 1
ATOM 5512 C C . GLU B 1 308 ? -9.199 14.326 14.310 1.00 37.67 303 GLU B C 1
ATOM 5513 O O . GLU B 1 308 ? -10.148 14.199 15.087 1.00 37.38 303 GLU B O 1
ATOM 5519 N N . THR B 1 309 ? -7.943 14.058 14.651 1.00 35.95 304 THR B N 1
ATOM 5520 C CA . THR B 1 309 ? -7.598 13.615 15.994 1.00 34.41 304 THR B CA 1
ATOM 5521 C C . THR B 1 309 ? -7.979 14.696 17.010 1.00 34.04 304 THR B C 1
ATOM 5522 O O . THR B 1 309 ? -8.550 14.389 18.055 1.00 33.51 304 THR B O 1
ATOM 5526 N N . LEU B 1 310 ? -7.678 15.958 16.695 1.00 32.01 305 LEU B N 1
ATOM 5527 C CA . LEU B 1 310 ? -8.001 17.076 17.582 1.00 31.88 305 LEU B CA 1
ATOM 5528 C C . LEU B 1 310 ? -9.505 17.300 17.725 1.00 33.05 305 LEU B C 1
ATOM 5529 O O . LEU B 1 310 ? -9.984 17.600 18.819 1.00 31.87 305 LEU B O 1
ATOM 5534 N N . GLU B 1 311 ? -10.245 17.171 16.624 1.00 33.29 306 GLU B N 1
ATOM 5535 C CA . GLU B 1 311 ? -11.694 17.365 16.657 1.00 35.00 306 GLU B CA 1
ATOM 5536 C C . GLU B 1 311 ? -12.359 16.262 17.468 1.00 34.69 306 GLU B C 1
ATOM 5537 O O . GLU B 1 311 ? -13.270 16.522 18.249 1.00 35.09 306 GLU B O 1
ATOM 5543 N N . LYS B 1 312 ? -11.902 15.030 17.259 1.00 34.83 307 LYS B N 1
ATOM 5544 C CA . LYS B 1 312 ? -12.437 13.869 17.965 1.00 36.39 307 LYS B CA 1
ATOM 5545 C C . LYS B 1 312 ? -12.238 14.008 19.472 1.00 36.95 307 LYS B C 1
ATOM 5546 O O . LYS B 1 312 ? -13.161 13.764 20.256 1.00 36.81 307 LYS B O 1
ATOM 5552 N N . LYS B 1 313 ? -11.033 14.401 19.878 1.00 35.57 308 LYS B N 1
ATOM 5553 C CA . LYS B 1 313 ? -10.737 14.565 21.294 1.00 35.14 308 LYS B CA 1
ATOM 5554 C C . LYS B 1 313 ? -11.516 15.726 21.900 1.00 34.35 308 LYS B C 1
ATOM 5555 O O . LYS B 1 313 ? -12.047 15.609 23.007 1.00 33.74 308 LYS B O 1
ATOM 5561 N N . GLN B 1 314 ? -11.603 16.843 21.184 1.00 32.85 309 GLN B N 1
ATOM 5562 C CA . GLN B 1 314 ? -12.331 17.988 21.715 1.00 33.23 309 GLN B CA 1
ATOM 5563 C C . GLN B 1 314 ? -13.818 17.667 21.869 1.00 32.03 309 GLN B C 1
ATOM 5564 O O . GLN B 1 314 ? -14.460 18.124 22.810 1.00 29.66 309 GLN B O 1
ATOM 5570 N N . LYS B 1 315 ? -14.360 16.884 20.944 1.00 32.18 310 LYS B N 1
ATOM 5571 C CA . LYS B 1 315 ? -15.765 16.494 21.011 1.00 35.45 310 LYS B CA 1
ATOM 5572 C C . LYS B 1 315 ? -16.020 15.722 22.305 1.00 34.76 310 LYS B C 1
ATOM 5573 O O . LYS B 1 315 ? -16.964 16.016 23.039 1.00 32.72 310 LYS B O 1
ATOM 5579 N N . GLU B 1 316 ? -15.167 14.738 22.576 1.00 35.27 311 GLU B N 1
ATOM 5580 C CA . GLU B 1 316 ? -15.280 13.914 23.778 1.00 35.55 311 GLU B CA 1
ATOM 5581 C C . GLU B 1 316 ? -15.173 14.752 25.047 1.00 34.52 311 GLU B C 1
ATOM 5582 O O . GLU B 1 316 ? -15.976 14.599 25.968 1.00 33.43 311 GLU B O 1
ATOM 5588 N N . LEU B 1 317 ? -14.180 15.635 25.096 1.00 32.99 312 LEU B N 1
ATOM 5589 C CA . LEU B 1 317 ? -13.990 16.496 26.258 1.00 32.60 312 LEU B CA 1
ATOM 5590 C C . LEU B 1 317 ? -15.239 17.340 26.512 1.00 33.01 312 LEU B C 1
ATOM 5591 O O . LEU B 1 317 ? -15.699 17.456 27.650 1.00 31.17 312 LEU B O 1
ATOM 5596 N N . ILE B 1 318 ? -15.781 17.925 25.448 1.00 32.05 313 ILE B N 1
ATOM 5597 C CA . ILE B 1 318 ? -16.976 18.755 25.549 1.00 33.09 313 ILE B CA 1
ATOM 5598 C C . ILE B 1 318 ? -18.167 17.954 26.083 1.00 34.13 313 ILE B C 1
ATOM 5599 O O . ILE B 1 318 ? -18.921 18.438 26.927 1.00 32.48 313 ILE B O 1
ATOM 5604 N N . LYS B 1 319 ? -18.331 16.730 25.595 1.00 34.19 314 LYS B N 1
ATOM 5605 C CA . LYS B 1 319 ? -19.430 15.895 26.044 1.00 36.78 314 LYS B CA 1
ATOM 5606 C C . LYS B 1 319 ? -19.274 15.532 27.521 1.00 37.36 314 LYS B C 1
ATOM 5607 O O . LYS B 1 319 ? -20.242 15.585 28.278 1.00 36.21 314 LYS B O 1
ATOM 5613 N N . ASP B 1 320 ? -18.057 15.184 27.938 1.00 37.06 315 ASP B N 1
ATOM 5614 C CA . ASP B 1 320 ? -17.820 14.851 29.338 1.00 37.68 315 ASP B CA 1
ATOM 5615 C C . ASP B 1 320 ? -17.997 16.086 30.212 1.00 37.84 315 ASP B C 1
ATOM 5616 O O . ASP B 1 320 ? -18.511 15.999 31.333 1.00 38.32 315 ASP B O 1
ATOM 5621 N N . ASN B 1 321 ? -17.577 17.239 29.703 1.00 37.07 316 ASN B N 1
ATOM 5622 C CA . ASN B 1 321 ? -17.697 18.477 30.463 1.00 38.51 316 ASN B CA 1
ATOM 5623 C C . ASN B 1 321 ? -19.160 18.853 30.712 1.00 39.56 316 ASN B C 1
ATOM 5624 O O . ASN B 1 321 ? -19.520 19.262 31.816 1.00 39.26 316 ASN B O 1
ATOM 5629 N N . ASP B 1 322 ? -19.999 18.716 29.689 1.00 40.28 317 ASP B N 1
ATOM 5630 C CA . ASP B 1 322 ? -21.411 19.065 29.823 1.00 41.81 317 ASP B CA 1
ATOM 5631 C C . ASP B 1 322 ? -22.191 18.056 30.663 1.00 43.08 317 ASP B C 1
ATOM 5632 O O . ASP B 1 322 ? -23.145 18.416 31.350 1.00 42.61 317 ASP B O 1
ATOM 5637 N N . PHE B 1 323 ? -21.784 16.794 30.608 1.00 43.83 318 PHE B N 1
ATOM 5638 C CA . PHE B 1 323 ? -22.471 15.742 31.348 1.00 46.11 318 PHE B CA 1
ATOM 5639 C C . PHE B 1 323 ? -22.020 15.591 32.799 1.00 47.35 318 PHE B C 1
ATOM 5640 O O . PHE B 1 323 ? -22.840 15.342 33.683 1.00 47.53 318 PHE B O 1
ATOM 5648 N N . ILE B 1 324 ? -20.725 15.768 33.050 1.00 48.86 319 ILE B N 1
ATOM 5649 C CA . ILE B 1 324 ? -20.182 15.588 34.393 1.00 49.57 319 ILE B CA 1
ATOM 5650 C C . ILE B 1 324 ? -19.511 16.787 35.066 1.00 50.23 319 ILE B C 1
ATOM 5651 O O . ILE B 1 324 ? -20.050 17.369 36.011 1.00 51.46 319 ILE B O 1
ATOM 5656 N N . TYR B 1 325 ? -18.326 17.132 34.575 1.00 49.35 320 TYR B N 1
ATOM 5657 C CA . TYR B 1 325 ? -17.505 18.206 35.128 1.00 48.78 320 TYR B CA 1
ATOM 5658 C C . TYR B 1 325 ? -18.102 19.604 35.264 1.00 48.09 320 TYR B C 1
ATOM 5659 O O . TYR B 1 325 ? -17.859 20.277 36.264 1.00 46.90 320 TYR B O 1
ATOM 5668 N N . HIS B 1 326 ? -18.865 20.049 34.271 1.00 47.81 321 HIS B N 1
ATOM 5669 C CA . HIS B 1 326 ? -19.472 21.380 34.327 1.00 48.55 321 HIS B CA 1
ATOM 5670 C C . HIS B 1 326 ? -18.432 22.463 34.623 1.00 47.38 321 HIS B C 1
ATOM 5671 O O . HIS B 1 326 ? -18.689 23.397 35.385 1.00 46.14 321 HIS B O 1
ATOM 5678 N N . GLU B 1 327 ? -17.256 22.334 34.018 1.00 46.81 322 GLU B N 1
ATOM 5679 C CA . GLU B 1 327 ? -16.184 23.303 34.226 1.00 46.41 322 GLU B CA 1
ATOM 5680 C C . GLU B 1 327 ? -16.180 24.401 33.172 1.00 45.41 322 GLU B C 1
ATOM 5681 O O . GLU B 1 327 ? -16.486 24.161 32.003 1.00 44.22 322 GLU B O 1
ATOM 5687 N N . SER B 1 328 ? -15.833 25.612 33.596 1.00 45.59 323 SER B N 1
ATOM 5688 C CA . SER B 1 328 ? -15.794 26.755 32.693 1.00 47.48 323 SER B CA 1
ATOM 5689 C C . SER B 1 328 ? -14.592 26.690 31.759 1.00 48.43 323 SER B C 1
ATOM 5690 O O . SER B 1 328 ? -13.480 26.364 32.175 1.00 48.60 323 SER B O 1
ATOM 5693 N N . VAL B 1 329 ? -14.829 27.011 30.492 1.00 49.71 324 VAL B N 1
ATOM 5694 C CA . VAL B 1 329 ? -13.782 27.002 29.480 1.00 50.39 324 VAL B CA 1
ATOM 5695 C C . VAL B 1 329 ? -13.209 28.407 29.314 1.00 52.19 324 VAL B C 1
ATOM 5696 O O . VAL B 1 329 ? -13.889 29.307 28.820 1.00 51.58 324 VAL B O 1
ATOM 5700 N N . PRO B 1 330 ? -11.950 28.613 29.732 1.00 53.68 325 PRO B N 1
ATOM 5701 C CA . PRO B 1 330 ? -11.311 29.928 29.613 1.00 55.46 325 PRO B CA 1
ATOM 5702 C C . PRO B 1 330 ? -11.317 30.422 28.169 1.00 57.68 325 PRO B C 1
ATOM 5703 O O . PRO B 1 330 ? -11.235 29.625 27.232 1.00 57.40 325 PRO B O 1
ATOM 5707 N N . ALA B 1 331 ? -11.422 31.735 27.994 1.00 60.24 326 ALA B N 1
ATOM 5708 C CA . ALA B 1 331 ? -11.430 32.329 26.662 1.00 63.41 326 ALA B CA 1
ATOM 5709 C C . ALA B 1 331 ? -9.994 32.622 26.250 1.00 65.09 326 ALA B C 1
ATOM 5710 O O . ALA B 1 331 ? -9.601 32.399 25.105 1.00 65.41 326 ALA B O 1
ATOM 5712 N N . VAL B 1 332 ? -9.216 33.125 27.203 1.00 67.82 327 VAL B N 1
ATOM 5713 C CA . VAL B 1 332 ? -7.815 33.450 26.970 1.00 69.97 327 VAL B CA 1
ATOM 5714 C C . VAL B 1 332 ? -6.954 32.320 27.533 1.00 70.63 327 VAL B C 1
ATOM 5715 O O . VAL B 1 332 ? -7.096 31.938 28.695 1.00 70.57 327 VAL B O 1
ATOM 5719 N N . VAL B 1 333 ? -6.065 31.788 26.702 1.00 71.23 328 VAL B N 1
ATOM 5720 C CA . VAL B 1 333 ? -5.196 30.695 27.116 1.00 72.02 328 VAL B CA 1
ATOM 5721 C C . VAL B 1 333 ? -3.794 31.182 27.475 1.00 72.50 328 VAL B C 1
ATOM 5722 O O . VAL B 1 333 ? -3.227 32.038 26.793 1.00 72.60 328 VAL B O 1
ATOM 5726 N N . GLN B 1 334 ? -3.243 30.628 28.552 1.00 72.65 329 GLN B N 1
ATOM 5727 C CA . GLN B 1 334 ? -1.908 30.990 29.020 1.00 72.78 329 GLN B CA 1
ATOM 5728 C C . GLN B 1 334 ? -0.834 30.162 28.316 1.00 71.71 329 GLN B C 1
ATOM 5729 O O . GLN B 1 334 ? -0.511 29.057 28.750 1.00 71.31 329 GLN B O 1
ATOM 5735 N N . VAL B 1 335 ? -0.281 30.704 27.235 1.00 70.79 330 VAL B N 1
ATOM 5736 C CA . VAL B 1 335 ? 0.750 30.011 26.465 1.00 69.44 330 VAL B CA 1
ATOM 5737 C C . VAL B 1 335 ? 2.017 29.763 27.282 1.00 68.14 330 VAL B C 1
ATOM 5738 O O . VAL B 1 335 ? 2.655 28.717 27.150 1.00 67.73 330 VAL B O 1
ATOM 5742 N N . ASP B 1 336 ? 2.378 30.729 28.121 1.00 66.34 331 ASP B N 1
ATOM 5743 C CA . ASP B 1 336 ? 3.568 30.614 28.958 1.00 64.82 331 ASP B CA 1
ATOM 5744 C C . ASP B 1 336 ? 3.432 29.473 29.961 1.00 62.45 331 ASP B C 1
ATOM 5745 O O . ASP B 1 336 ? 4.401 29.088 30.615 1.00 61.43 331 ASP B O 1
ATOM 5750 N N . SER B 1 337 ? 2.221 28.942 30.082 1.00 60.08 332 SER B N 1
ATOM 5751 C CA . SER B 1 337 ? 1.960 27.838 30.993 1.00 57.74 332 SER B CA 1
ATOM 5752 C C . SER B 1 337 ? 2.672 26.593 30.476 1.00 55.81 332 SER B C 1
ATOM 5753 O O . SER B 1 337 ? 3.028 25.696 31.244 1.00 55.13 332 SER B O 1
ATOM 5756 N N . ILE B 1 338 ? 2.871 26.542 29.163 1.00 53.05 333 ILE B N 1
ATOM 5757 C CA . ILE B 1 338 ? 3.555 25.417 28.544 1.00 50.71 333 ILE B CA 1
ATOM 5758 C C . ILE B 1 338 ? 5.050 25.693 28.607 1.00 49.15 333 ILE B C 1
ATOM 5759 O O . ILE B 1 338 ? 5.575 26.507 27.850 1.00 48.24 333 ILE B O 1
ATOM 5764 N N . LYS B 1 339 ? 5.726 25.018 29.528 1.00 47.36 334 LYS B N 1
ATOM 5765 C CA . LYS B 1 339 ? 7.159 25.186 29.707 1.00 46.75 334 LYS B CA 1
ATOM 5766 C C . LYS B 1 339 ? 7.911 24.474 28.588 1.00 44.89 334 LYS B C 1
ATOM 5767 O O . LYS B 1 339 ? 7.400 23.528 27.986 1.00 44.52 334 LYS B O 1
ATOM 5773 N N . ALA B 1 340 ? 9.121 24.939 28.305 1.00 41.83 335 ALA B N 1
ATOM 5774 C CA . ALA B 1 340 ? 9.924 24.349 27.243 1.00 38.79 335 ALA B CA 1
ATOM 5775 C C . ALA B 1 340 ? 11.150 23.626 27.786 1.00 37.38 335 ALA B C 1
ATOM 5776 O O . ALA B 1 34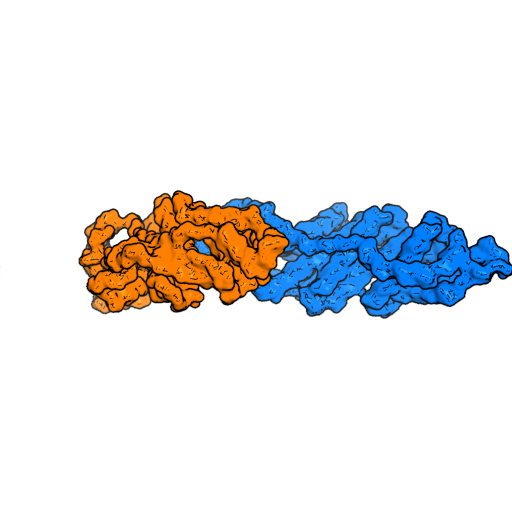0 ? 11.731 24.035 28.791 1.00 36.62 335 ALA B O 1
ATOM 5778 N N . LEU B 1 341 ? 11.533 22.544 27.117 1.00 34.70 336 LEU B N 1
ATOM 5779 C CA . LEU B 1 341 ? 12.697 21.769 27.512 1.00 33.45 336 LEU B CA 1
ATOM 5780 C C . LEU B 1 341 ? 13.619 21.528 26.319 1.00 31.75 336 LEU B C 1
ATOM 5781 O O . LEU B 1 341 ? 13.298 20.747 25.417 1.00 29.78 336 LEU B O 1
ATOM 5786 N N . ASP B 1 342 ? 14.759 22.215 26.327 1.00 30.11 337 ASP B N 1
ATOM 5787 C CA . ASP B 1 342 ? 15.767 22.098 25.274 1.00 29.65 337 ASP B CA 1
ATOM 5788 C C . ASP B 1 342 ? 16.626 20.883 25.628 1.00 29.35 337 ASP B C 1
ATOM 5789 O O . ASP B 1 342 ? 17.415 20.929 26.573 1.00 26.39 337 ASP B O 1
ATOM 5794 N N . ALA B 1 343 ? 16.478 19.801 24.872 1.00 28.01 338 ALA B N 1
ATOM 5795 C CA . ALA B 1 343 ? 17.225 18.580 25.149 1.00 29.99 338 ALA B CA 1
ATOM 5796 C C . ALA B 1 343 ? 18.597 18.483 24.482 1.00 30.81 338 ALA B C 1
ATOM 5797 O O . ALA B 1 343 ? 19.287 17.474 24.633 1.00 29.94 338 ALA B O 1
ATOM 5799 N N . ILE B 1 344 ? 19.005 19.517 23.756 1.00 31.78 339 ILE B N 1
ATOM 5800 C CA . ILE B 1 344 ? 20.292 19.456 23.069 1.00 34.36 339 ILE B CA 1
ATOM 5801 C C . ILE B 1 344 ? 21.475 19.884 23.922 1.00 36.58 339 ILE B C 1
ATOM 5802 O O . ILE B 1 344 ? 21.573 21.040 24.333 1.00 37.29 339 ILE B O 1
ATOM 5807 N N . LYS B 1 345 ? 22.365 18.928 24.183 1.00 39.07 340 LYS B N 1
ATOM 5808 C CA . LYS B 1 345 ? 23.577 19.159 24.966 1.00 41.22 340 LYS B CA 1
ATOM 5809 C C . LYS B 1 345 ? 24.711 19.300 23.960 1.00 41.73 340 LYS B C 1
ATOM 5810 O O . LYS B 1 345 ? 25.309 18.301 23.558 1.00 42.08 340 LYS B O 1
ATOM 5816 N N . SER B 1 346 ? 25.005 20.533 23.555 1.00 41.22 341 SER B N 1
ATOM 5817 C CA . SER B 1 346 ? 26.054 20.781 22.570 1.00 41.70 341 SER B CA 1
ATOM 5818 C C . SER B 1 346 ? 27.473 20.733 23.129 1.00 39.31 341 SER B C 1
ATOM 5819 O O . SER B 1 346 ? 27.801 21.421 24.096 1.00 38.56 341 SER B O 1
ATOM 5822 N N . PRO B 1 347 ? 28.336 19.912 22.521 1.00 36.88 342 PRO B N 1
ATOM 5823 C CA . PRO B 1 347 ? 29.716 19.820 22.995 1.00 35.50 342 PRO B CA 1
ATOM 5824 C C . PRO B 1 347 ? 30.502 20.984 22.398 1.00 33.00 342 PRO B C 1
ATOM 5825 O O . PRO B 1 347 ? 30.059 21.598 21.432 1.00 34.00 342 PRO B O 1
ATOM 5829 N N . THR B 1 348 ? 31.650 21.297 22.982 1.00 31.14 343 THR B N 1
ATOM 5830 C CA . THR B 1 348 ? 32.494 22.387 22.494 1.00 30.17 343 THR B CA 1
ATOM 5831 C C . THR B 1 348 ? 33.215 21.963 21.205 1.00 26.54 343 THR B C 1
ATOM 5832 O O . THR B 1 348 ? 33.498 20.782 21.024 1.00 23.02 343 THR B O 1
ATOM 5836 N N . TRP B 1 349 ? 33.492 22.909 20.307 1.00 24.31 344 TRP B N 1
ATOM 5837 C CA . TRP B 1 349 ? 34.213 22.579 19.071 1.00 24.88 344 TRP B CA 1
ATOM 5838 C C . TRP B 1 349 ? 35.587 22.048 19.466 1.00 25.88 344 TRP B C 1
ATOM 5839 O O . TRP B 1 349 ? 36.109 21.124 18.844 1.00 25.56 344 TRP B O 1
ATOM 5850 N N 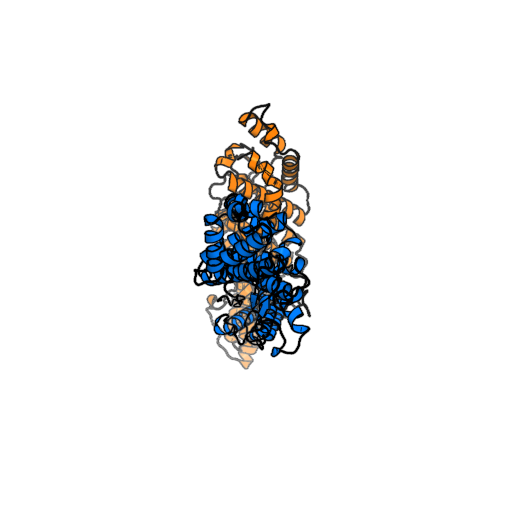. GLU B 1 350 ? 36.165 22.636 20.512 1.00 26.13 345 GLU B N 1
ATOM 5851 C CA . GLU B 1 350 ? 37.476 22.206 20.991 1.00 28.48 345 GLU B CA 1
ATOM 5852 C C . GLU B 1 350 ? 37.458 20.727 21.367 1.00 26.10 345 GLU B C 1
ATOM 5853 O O . GLU B 1 350 ? 38.425 20.003 21.126 1.00 25.77 345 GLU B O 1
ATOM 5859 N N . LYS B 1 351 ? 36.357 20.280 21.965 1.00 25.71 346 LYS B N 1
ATOM 5860 C CA . LYS B 1 351 ? 36.224 18.883 22.376 1.00 26.27 346 LYS B CA 1
ATOM 5861 C C . LYS B 1 351 ? 36.002 17.970 21.173 1.00 24.35 346 LYS B C 1
ATOM 5862 O O . LYS B 1 351 ? 36.418 16.811 21.170 1.00 22.62 346 LYS B O 1
ATOM 5868 N N . ILE B 1 352 ? 35.336 18.491 20.150 1.00 23.58 347 ILE B N 1
ATOM 5869 C CA . ILE B 1 352 ? 35.089 17.704 18.951 1.00 22.49 347 ILE B CA 1
ATOM 5870 C C . ILE B 1 352 ? 36.400 17.473 18.203 1.00 21.20 347 ILE B C 1
ATOM 5871 O O . ILE B 1 352 ? 36.654 16.387 17.685 1.00 21.39 347 ILE B O 1
ATOM 5876 N N . LEU B 1 353 ? 37.232 18.505 18.157 1.00 20.27 348 LEU B N 1
ATOM 5877 C CA . LEU B 1 353 ? 38.517 18.438 17.461 1.00 21.26 348 LEU B CA 1
ATOM 5878 C C . LEU B 1 353 ? 39.597 17.666 18.231 1.00 21.92 348 LEU B C 1
ATOM 5879 O O . LEU B 1 353 ? 40.420 16.952 17.641 1.00 21.28 348 LEU B O 1
ATOM 5884 N N . GLU B 1 354 ? 39.579 17.803 19.552 1.00 23.30 349 GLU B N 1
ATOM 5885 C CA . GLU B 1 354 ? 40.570 17.177 20.434 1.00 28.06 349 GLU B CA 1
ATOM 5886 C C . GLU B 1 354 ? 41.133 15.790 20.083 1.00 27.69 349 GLU B C 1
ATOM 5887 O O . GLU B 1 354 ? 42.349 15.611 20.015 1.00 28.26 349 GLU B O 1
ATOM 5893 N N . PRO B 1 355 ? 40.267 14.792 19.857 1.00 27.82 350 PRO B N 1
ATOM 5894 C CA . PRO B 1 355 ? 40.769 13.454 19.529 1.00 26.57 350 PRO B CA 1
ATOM 5895 C C . PRO B 1 355 ? 41.705 13.372 18.316 1.00 28.45 350 PRO B C 1
ATOM 5896 O O . PRO B 1 355 ? 42.520 12.448 18.216 1.00 28.65 350 PRO B O 1
ATOM 5900 N N . TYR B 1 356 ? 41.597 14.328 17.398 1.00 24.80 351 TYR B N 1
ATOM 5901 C CA . TYR B 1 356 ? 42.425 14.310 16.194 1.00 26.00 351 TYR B CA 1
ATOM 5902 C C . TYR B 1 356 ? 43.754 15.057 16.304 1.00 25.74 351 TYR B C 1
ATOM 5903 O O . TYR B 1 356 ? 44.654 14.848 15.492 1.00 26.40 351 TYR B O 1
ATOM 5912 N N . MET B 1 357 ? 43.872 15.904 17.320 1.00 26.28 352 MET B N 1
ATOM 5913 C CA . MET B 1 357 ? 45.052 16.738 17.531 1.00 28.87 352 MET B CA 1
ATOM 5914 C C . MET B 1 357 ? 46.416 16.075 17.793 1.00 30.86 352 MET B C 1
ATOM 5915 O O . MET B 1 357 ? 47.419 16.486 17.211 1.00 29.21 352 MET B O 1
ATOM 5920 N N . GLN B 1 358 ? 46.466 15.066 18.659 1.00 31.29 353 GLN B N 1
ATOM 5921 C CA . GLN B 1 358 ? 47.736 14.400 18.979 1.00 33.99 353 GLN B CA 1
ATOM 5922 C C . GLN B 1 358 ? 48.490 13.735 17.823 1.00 33.39 353 GLN B C 1
ATOM 5923 O O . GLN B 1 358 ? 49.670 14.026 17.595 1.00 34.04 353 GLN B O 1
ATOM 5929 N N . ASP B 1 359 ? 47.825 12.836 17.106 1.00 32.32 354 ASP B N 1
ATOM 5930 C CA . ASP B 1 359 ? 48.467 12.140 15.993 1.00 33.19 354 ASP B CA 1
ATOM 5931 C C . ASP B 1 359 ? 48.974 13.098 14.919 1.00 32.89 354 ASP B C 1
ATOM 5932 O O . ASP B 1 359 ? 49.984 12.828 14.260 1.00 31.07 354 ASP B O 1
ATOM 5937 N N . VAL B 1 360 ? 48.276 14.216 14.746 1.00 31.14 355 VAL B N 1
ATOM 5938 C CA . VAL B 1 360 ? 48.670 15.203 13.751 1.00 30.78 355 VAL B CA 1
ATOM 5939 C C . VAL B 1 360 ? 49.957 15.913 14.164 1.00 30.59 355 VAL B C 1
ATOM 5940 O O . VAL B 1 360 ? 50.853 16.104 13.342 1.00 31.08 355 VAL B O 1
ATOM 5944 N N . ALA B 1 361 ? 50.052 16.286 15.436 1.00 29.84 356 ALA B N 1
ATOM 5945 C CA . ALA B 1 361 ? 51.241 16.961 15.952 1.00 31.57 356 ALA B CA 1
ATOM 5946 C C . ALA B 1 361 ? 52.516 16.124 15.783 1.00 32.18 356 ALA B C 1
ATOM 5947 O O . ALA B 1 361 ? 53.583 16.663 15.491 1.00 31.70 356 ALA B O 1
ATOM 5949 N N . ASN B 1 362 ? 52.409 14.811 15.974 1.00 33.00 357 ASN B N 1
ATOM 5950 C CA . ASN B 1 362 ? 53.569 13.931 15.835 1.00 33.31 357 ASN B CA 1
ATOM 5951 C C . ASN B 1 362 ? 53.982 13.752 14.378 1.00 32.81 357 ASN B C 1
ATOM 5952 O O . ASN B 1 362 ? 55.166 13.761 14.047 1.00 31.24 357 ASN B O 1
ATOM 5957 N N . LYS B 1 363 ? 52.992 13.581 13.512 1.00 32.25 358 LYS B N 1
ATOM 5958 C CA . LYS B 1 363 ? 53.230 13.368 12.095 1.00 33.05 358 LYS B CA 1
ATOM 5959 C C . LYS B 1 363 ? 53.845 14.566 11.369 1.00 31.93 358 LYS B C 1
ATOM 5960 O O . LYS B 1 363 ? 54.701 14.402 10.500 1.00 30.19 358 LYS B O 1
ATOM 5966 N N . TYR B 1 364 ? 53.425 15.772 11.732 1.00 30.08 359 TYR B N 1
ATOM 5967 C CA . TYR B 1 364 ? 53.920 16.963 11.052 1.00 29.33 359 TYR B CA 1
ATOM 5968 C C . TYR B 1 364 ? 54.945 17.821 11.783 1.00 29.11 359 TYR B C 1
ATOM 5969 O O . TYR B 1 364 ? 55.327 18.880 11.294 1.00 28.86 359 TYR B O 1
ATOM 5978 N N . ASP B 1 365 ? 55.415 17.353 12.934 1.00 29.75 360 ASP B N 1
ATOM 5979 C CA . ASP B 1 365 ? 56.394 18.103 13.717 1.00 30.66 360 ASP B CA 1
ATOM 5980 C C . ASP B 1 365 ? 57.628 18.547 12.913 1.00 30.23 360 ASP B C 1
ATOM 5981 O O . ASP B 1 365 ? 58.066 19.694 13.017 1.00 28.96 360 ASP B O 1
ATOM 5986 N N . SER B 1 366 ? 58.188 17.642 12.117 1.00 30.31 361 SER B N 1
ATOM 5987 C CA . SER B 1 366 ? 59.359 17.967 11.311 1.00 30.57 361 SER B CA 1
ATOM 5988 C C . SER B 1 366 ? 59.004 19.013 10.257 1.00 30.27 361 SER B C 1
ATOM 5989 O O . SER B 1 366 ? 59.772 19.943 10.009 1.00 30.25 361 SER B O 1
ATOM 5992 N N . LEU B 1 367 ? 57.840 18.852 9.633 1.00 26.75 362 LEU B N 1
ATOM 5993 C CA . LEU B 1 367 ? 57.382 19.799 8.621 1.00 25.50 362 LEU B CA 1
ATOM 5994 C C . LEU B 1 367 ? 57.279 21.183 9.260 1.00 24.04 362 LEU B C 1
ATOM 5995 O O . LEU B 1 367 ? 57.763 22.169 8.704 1.00 26.03 362 LEU B O 1
ATOM 6000 N N . TYR B 1 368 ? 56.657 21.242 10.435 1.00 25.38 363 TYR B N 1
ATOM 6001 C CA . TYR B 1 368 ? 56.488 22.499 11.164 1.00 25.86 363 TYR B CA 1
ATOM 6002 C C . TYR B 1 368 ? 57.833 23.140 11.515 1.00 28.02 363 TYR B C 1
ATOM 6003 O O . TYR B 1 368 ? 58.067 24.313 11.218 1.00 27.06 363 TYR B O 1
ATOM 6012 N N . ARG B 1 369 ? 58.715 22.373 12.153 1.00 30.15 364 ARG B N 1
ATOM 6013 C CA . ARG B 1 369 ? 60.023 22.901 12.537 1.00 33.35 364 ARG B CA 1
ATOM 6014 C C . ARG B 1 369 ? 60.744 23.546 11.359 1.00 34.22 364 ARG B C 1
ATOM 6015 O O . ARG B 1 369 ? 61.437 24.548 11.523 1.00 35.93 364 ARG B O 1
ATOM 6023 N N . GLY B 1 370 ? 60.563 22.978 10.173 1.00 35.20 365 GLY B N 1
ATOM 6024 C CA . GLY B 1 370 ? 61.208 23.508 8.984 1.00 36.05 365 GLY B CA 1
ATOM 6025 C C . GLY B 1 370 ? 60.708 24.861 8.508 1.00 38.44 365 GLY B C 1
ATOM 6026 O O . GLY B 1 370 ? 61.437 25.585 7.832 1.00 37.09 365 GLY B O 1
ATOM 6027 N N . ILE B 1 371 ? 59.467 25.205 8.849 1.00 39.93 366 ILE B N 1
ATOM 6028 C CA . ILE B 1 371 ? 58.886 26.483 8.442 1.00 42.85 366 ILE B CA 1
ATOM 6029 C C . ILE B 1 371 ? 59.145 27.583 9.465 1.00 44.97 366 ILE B C 1
ATOM 6030 O O . ILE B 1 371 ? 59.495 28.709 9.108 1.00 46.53 366 ILE B O 1
ATOM 6035 N N . ILE B 1 372 ? 58.953 27.252 10.737 1.00 45.93 367 ILE B N 1
ATOM 6036 C CA . ILE B 1 372 ? 59.143 28.204 11.824 1.00 48.04 367 ILE B CA 1
ATOM 6037 C C . ILE B 1 372 ? 60.346 29.117 11.593 1.00 49.38 367 ILE B C 1
ATOM 6038 O O . ILE B 1 372 ? 60.209 30.204 11.024 1.00 50.03 367 ILE B O 1
#

CATH classification: 1.25.40.280

Organism: Saccharomyces cerevisiae (strain ATCC 204508 / S288c) (NCBI:txid559292)

Radius of gyration: 37.81 Å; Cα contacts (8 Å, |Δi|>4): 1082; chains: 2; bounding box: 131×55×80 Å

InterPro domains:
  IPR004328 BRO1 domain [PF03097] (6-386)
  IPR004328 BRO1 domain [PS51180] (4-400)
  IPR004328 BRO1 domain [SM01041] (4-390)
  IPR025304 ALIX V-shaped domain [PF13949] (481-703)
  IPR038499 BRO1 domain superfamily [G3DSA:1.25.40.280] (1-367)